Protein AF-0000000069056672 (afdb_homodimer)

Radius of gyration: 35.84 Å; Cα contacts (8 Å, |Δi|>4): 781; chains: 2; bounding box: 100×143×75 Å

Sequence (718 aa):
MNHGSDVTATSSHSSEFEEDRRLKPEIWKALIAMGYLFTVTWITAFVMVIVHDRVPDMKKYPPLPDIFLDNVPYIPWAFHMCELTGTVLCFVWLAVLVFHKHRFILLRRFFALSGTVFLLRCITMIITSLSVPGTHLECTPRKKPAYLDDGNFLGEMVYKMQQAYVIWRGAGMSIQGVRTCGDYMFSGHTVALTMLNFFITEYTPRDIYLLHTFSWLLNMFGIFFILSGHEHYSIDVFIAFYITSRLFLYYHTLANNQALNNNVDSCRTRIWFPLFSFFESSCSCMVPNEYESLTEIAENLACSTYNNYLVIKSAIKTQILLLRALPSNQTVQISPTSLVGAGAIRSRTPIVMIKKKDKMNHGSDVTATSSHSSEFEEDRRLKPEIWKALIAMGYLFTVTWITAFVMVIVHDRVPDMKKYPPLPDIFLDNVPYIPWAFHMCELTGTVLCFVWLAVLVFHKHRFILLRRFFALSGTVFLLRCITMIITSLSVPGTHLECTPRKKPAYLDDGNFLGEMVYKMQQAYVIWRGAGMSIQGVRTCGDYMFSGHTVALTMLNFFITEYTPRDIYLLHTFSWLLNMFGIFFILSGHEHYSIDVFIAFYITSRLFLYYHTLANNQALNNNVDSCRTRIWFPLFSFFESSCSCMVPNEYESLTEIAENLACSTYNNYLVIKSAIKTQILLLRALPSNQTVQISPTSLVGAGAIRSRTPIVMIKKKDK

InterPro domains:
  IPR025749 Sphingomyelin synthase-like domain [PF14360] (180-253)
  IPR045221 Sphingomyelin synthase-like [PTHR21290] (20-293)

Secondary structure (DSSP, 8-state):
---THHHHHHHHHHHHHHHHHH----HHHHHHHHHHHHHHHHHHHHHHHHHHHTPPPTTTSPPPPBHHHHHS---TTHHHHHHHHHHHHHHHHHHHHHHBTTHHHHHHHHHHHHHHHHHHHHHHHHHBPBPPS-GGG--------GGGTTT-HHHHHHHHHHHHHHHHHTTT-GGGT----SB-SS-HHHHHHHHHHHHHHHTS-TT-HHHHHHHHHHHHHHHHHHHHTT-S-HHHHHHHHHHHHHHHHHHHHHHHSGGG--HHHHHHHHHH-HHHHHHTSS--SPPP--B--HHHHHHHHHHHHHHHHHHHHHHHHHHHHHHHHS---------S-----------------------/---THHHHHHHHHHHHHHHHHHT---HHHHHHHHHHHHHHHHHHHHHHHHHHHTPPPTTTSPPPPBHHHHHS---TTHHHHHHHHHHHHHHHHHHHHHHBTTHHHHHHHHHHHHHHHHHHHHHHHHHBPBPPS-GGG--------GGGTTT-HHHHHHHHHHHHHHHHHTTT-GGGT----SB-SS-HHHHHHHHHHHHHHHTS-TT-HHHHHHHHHHHHHHHHHHHHTT-S-HHHHHHHHHHHHHHHHHHHHHHHSGGG--HHHHHHHHHH-HHHHHHTSS--SPPP--B--HHHHHHHHHHHHHHHHHHHHHHHHHHHHHHHHS---------STT---------------------

Nearest PDB structures (foldseek):
  8ijq-assembly1_A  TM=9.277E-01  e=6.323E-22  Homo sapiens
  8bm3-assembly4_D  TM=4.928E-01  e=3.151E-01  Escherichia coli K-12
  5jwy-assembly1_A  TM=4.135E-01  e=7.342E-01  Escherichia coli K-12
  7qru-assembly1_C  TM=2.970E-01  e=4.590E+00  Alkalihalophilus pseudofirmus
  8ijq-assembly1_A  TM=9.281E-01  e=4.309E-22  Homo sapiens

Solvent-accessible surface area (backbone atoms only — not comparable to full-atom values): 38757 Å² total; per-residue (Å²): 136,86,72,72,67,60,60,60,53,50,52,51,48,49,49,48,50,55,49,49,67,34,59,63,52,54,64,66,56,25,50,50,21,43,50,47,25,53,51,36,49,51,49,39,24,41,48,49,48,55,42,26,55,59,39,53,50,54,88,60,29,50,54,62,60,30,56,61,60,74,72,43,71,80,35,86,64,25,44,60,50,22,52,49,40,41,50,51,47,48,52,53,42,50,53,48,42,72,29,30,69,63,32,42,50,51,50,22,51,51,25,44,51,51,25,50,53,49,46,52,31,42,52,37,31,65,35,33,46,41,46,40,55,34,80,85,64,67,59,66,49,68,76,72,58,74,86,46,68,76,73,41,64,66,55,47,50,51,51,45,49,53,50,16,48,56,33,47,74,30,69,65,28,58,90,59,68,31,82,81,49,56,30,47,44,38,34,62,67,41,33,53,32,48,50,44,36,51,52,45,50,68,62,39,60,83,84,50,49,68,59,43,52,49,38,50,50,42,37,52,48,25,50,49,18,36,43,32,34,32,63,41,48,61,44,23,44,49,50,20,44,49,55,49,52,50,51,51,51,48,51,50,52,48,37,43,37,45,72,60,52,51,68,67,54,48,51,49,39,43,70,78,34,46,67,54,46,63,73,41,65,67,38,45,50,67,80,75,73,46,74,48,51,73,66,54,49,50,50,49,51,51,48,51,52,48,49,49,48,48,53,50,49,48,50,51,51,50,51,52,51,54,62,67,63,52,73,82,73,79,85,73,80,74,73,85,70,81,75,71,70,84,72,78,77,71,74,75,70,77,73,74,74,73,82,73,80,77,131,136,85,70,72,66,60,59,59,52,50,54,49,48,49,50,49,51,54,49,49,67,33,60,62,55,57,62,66,56,27,48,51,22,45,49,48,25,53,52,36,50,50,50,41,24,38,48,50,48,55,42,25,56,60,39,56,52,54,87,60,28,50,55,61,60,30,57,59,60,74,72,41,71,80,35,88,65,25,45,59,50,22,53,48,40,43,49,53,47,48,52,53,43,50,52,49,42,72,30,30,70,60,30,42,51,52,48,23,50,50,25,44,51,52,24,50,54,48,46,52,31,43,53,36,32,65,36,32,47,44,48,40,56,34,79,87,63,70,56,65,50,68,76,72,58,73,85,46,68,77,72,40,63,66,56,45,49,51,50,45,48,54,51,16,47,54,32,46,75,28,69,65,27,59,90,58,69,32,80,79,48,57,29,48,46,37,33,61,66,41,34,52,33,47,51,45,37,51,52,48,52,69,64,38,60,81,84,51,49,67,58,43,53,50,40,52,49,43,38,51,47,25,50,49,19,37,43,32,36,33,63,43,50,62,43,22,44,50,52,19,44,49,54,48,52,50,51,51,50,48,50,52,52,47,37,44,36,45,70,63,52,51,70,64,55,47,50,48,39,44,70,78,34,45,69,54,47,62,74,41,65,68,37,45,50,65,81,76,71,47,74,49,52,73,66,54,49,52,49,49,51,50,48,51,52,48,50,50,49,48,53,51,48,47,51,51,50,49,49,53,49,53,61,64,63,48,71,79,71,74,83,70,77,69,70,82,65,77,75,67,67,80,70,76,77,65,75,75,72,77,72,75,72,76,73,73,72,77,128

pLDDT: mean 77.03, std 20.86, range [20.77, 98.12]

Foldseek 3Di:
DCPPPPVVVVVVVVVVVVQVQLQDLPLVLLVVLVVLLVVLLLLLLLLLLVLLQVADDCVVAPADDAPLPVVFAADQCLLVLLVVLLVVLVVLLVVLLVFFPSNSLLSSLLSNLLSVLSNVLSVQSNPDFHHQQDPVLVRDRDDPPPVCVPPPPVVVVVVSSVSSVVCSVQVVGVVSVHRGTTQRQADSSLLSLLSSLVSSCQQADPVPVVSNVSSVVSSVSSLVSCVSNSRHGPVRNVVSNVVNVVSSVVLQVCLAAVVPDDPVVLVVCCVVPVSSCVSSVSNNHRRHNDTHDPVVVVVVVVVVVVVVVVVVVVVVVVVVVVVVPPPPPDPPPPDPPDPPDDDDPVPCPVPPCPDDDDD/DCVPPPVVVVVVVVVVVVQVQLQDLPLVLLVVLVVLLVVLLLLLLLLLLVLLQVADDCVVAPADDAPLPVVFAADQCLLVLLVVLLVVLVVLLVVLLLFFPSNSLLSSLLSNLLSVLSNVLSVQSNPDFDHQQDPVLVRDRDDPPPVCVPPPPVVVSVVSSVSSVVCSVQVVGVVSVRRGTTAGQADSSLLSLLSSLVSSCQQADPVPVVSNVSSVVSSVSSLVSCVSNSRYGPVRNVVSNVVNVVSSVVLQVCLAAVVPDDPVVLVVCCVVPVSSCVSSVSNNHRRHNDTHDPVVVVVVVVVVVVVVVVVVVVVVVVVVVVVVPPPPPPPPPPPPPDPPDPDPPVPPPDPPCPDPPDD

Structure (mmCIF, N/CA/C/O backbone):
data_AF-0000000069056672-model_v1
#
loop_
_entity.id
_entity.type
_entity.pdbx_description
1 polymer 'Sphingomyelin synthase-like domain-containing protein'
#
loop_
_atom_site.group_PDB
_atom_site.id
_atom_site.type_symbol
_atom_site.label_atom_id
_atom_site.label_alt_id
_atom_site.label_comp_id
_atom_site.label_asym_id
_atom_site.label_entity_id
_atom_site.label_seq_id
_atom_site.pdbx_PDB_ins_code
_atom_site.Cartn_x
_atom_site.Cartn_y
_atom_site.Cartn_z
_atom_site.occupancy
_atom_site.B_iso_or_equiv
_atom_site.auth_seq_id
_atom_site.auth_comp_id
_atom_site.auth_asym_id
_atom_site.auth_atom_id
_atom_site.pdbx_PDB_model_num
ATOM 1 N N . MET A 1 1 ? 57.625 -4.812 -24.281 1 25.92 1 MET A N 1
ATOM 2 C CA . MET A 1 1 ? 56.812 -5.824 -23.594 1 25.92 1 MET A CA 1
ATOM 3 C C . MET A 1 1 ? 55.75 -5.168 -22.719 1 25.92 1 MET A C 1
ATOM 5 O O . MET A 1 1 ? 56.062 -4.324 -21.875 1 25.92 1 MET A O 1
ATOM 9 N N . ASN A 1 2 ? 54.5 -4.965 -23.312 1 28.64 2 ASN A N 1
ATOM 10 C CA . ASN A 1 2 ? 53.219 -4.316 -22.953 1 28.64 2 ASN A CA 1
ATOM 11 C C . ASN A 1 2 ? 52.594 -4.941 -21.719 1 28.64 2 ASN A C 1
ATOM 13 O O . ASN A 1 2 ? 52.094 -6.055 -21.766 1 28.64 2 ASN A O 1
ATOM 17 N N . HIS A 1 3 ? 53.094 -4.781 -20.516 1 34.38 3 HIS A N 1
ATOM 18 C CA . HIS A 1 3 ? 52.688 -5.203 -19.172 1 34.38 3 HIS A CA 1
ATOM 19 C C . HIS A 1 3 ? 51.344 -4.598 -18.797 1 34.38 3 HIS A C 1
ATOM 21 O O . HIS A 1 3 ? 50.875 -4.789 -17.672 1 34.38 3 HIS A O 1
ATOM 27 N N . GLY A 1 4 ? 50.812 -3.631 -19.562 1 39.03 4 GLY A N 1
ATOM 28 C CA . GLY A 1 4 ? 49.625 -2.916 -19.094 1 39.03 4 GLY A CA 1
ATOM 29 C C . GLY A 1 4 ? 48.375 -3.756 -19.141 1 39.03 4 GLY A C 1
ATOM 30 O O . GLY A 1 4 ? 47.312 -3.309 -18.703 1 39.03 4 GLY A O 1
ATOM 31 N N . SER A 1 5 ? 48.281 -4.828 -19.922 1 42.06 5 SER A N 1
ATOM 32 C CA . SER A 1 5 ? 47 -5.48 -20.156 1 42.06 5 SER A CA 1
ATOM 33 C C . SER A 1 5 ? 46.594 -6.375 -18.984 1 42.06 5 SER A C 1
ATOM 35 O O . SER A 1 5 ? 45.469 -6.824 -18.891 1 42.06 5 SER A O 1
ATOM 37 N N . ASP A 1 6 ? 47.531 -6.75 -18.109 1 39.22 6 ASP A N 1
ATOM 38 C CA . ASP A 1 6 ? 47.188 -7.762 -17.125 1 39.22 6 ASP A CA 1
ATOM 39 C C . ASP A 1 6 ? 46.438 -7.141 -15.938 1 39.22 6 ASP A C 1
ATOM 41 O O . ASP A 1 6 ? 45.812 -7.852 -15.164 1 39.22 6 ASP A O 1
ATOM 45 N N . VAL A 1 7 ? 46.594 -5.84 -15.648 1 46.44 7 VAL A N 1
ATOM 46 C CA . VAL A 1 7 ? 45.969 -5.254 -14.477 1 46.44 7 VAL A CA 1
ATOM 47 C C . VAL A 1 7 ? 44.469 -5.066 -14.742 1 46.44 7 VAL A C 1
ATOM 49 O O . VAL A 1 7 ? 43.656 -5.18 -13.82 1 46.44 7 VAL A O 1
ATOM 52 N N . THR A 1 8 ? 44.062 -4.797 -15.922 1 45.62 8 THR A N 1
ATOM 53 C CA . THR A 1 8 ? 42.656 -4.562 -16.203 1 45.62 8 THR A CA 1
ATOM 54 C C . THR A 1 8 ? 41.875 -5.867 -16.125 1 45.62 8 THR A C 1
ATOM 56 O O . THR A 1 8 ? 40.719 -5.879 -15.688 1 45.62 8 THR A O 1
ATOM 59 N N . ALA A 1 9 ? 42.469 -7.031 -16.453 1 48.88 9 ALA A N 1
ATOM 60 C CA . ALA A 1 9 ? 41.75 -8.305 -16.406 1 48.88 9 ALA A CA 1
ATOM 61 C C . ALA A 1 9 ? 41.594 -8.797 -14.969 1 48.88 9 ALA A C 1
ATOM 63 O O . ALA A 1 9 ? 40.562 -9.375 -14.617 1 48.88 9 ALA A O 1
ATOM 64 N N . THR A 1 10 ? 42.562 -8.461 -14.164 1 49.59 10 THR A N 1
ATOM 65 C CA . THR A 1 10 ? 42.469 -8.898 -12.773 1 49.59 10 THR A CA 1
ATOM 66 C C . THR A 1 10 ? 41.406 -8.078 -12.023 1 49.59 10 THR A C 1
ATOM 68 O O . THR A 1 10 ? 40.656 -8.625 -11.227 1 49.59 10 THR A O 1
ATOM 71 N N . SER A 1 11 ? 41.281 -6.836 -12.391 1 50.53 11 SER A N 1
ATOM 72 C CA . SER A 1 11 ? 40.281 -6.012 -11.719 1 50.53 11 SER A CA 1
ATOM 73 C C . SER A 1 11 ? 38.875 -6.363 -12.188 1 50.53 11 SER A C 1
ATOM 75 O O . SER A 1 11 ? 37.938 -6.367 -11.391 1 50.53 11 SER A O 1
ATOM 77 N N . SER A 1 12 ? 38.781 -6.727 -13.445 1 50.47 12 SER A N 1
ATOM 78 C CA . SER A 1 12 ? 37.469 -7.133 -13.938 1 50.47 12 SER A CA 1
ATOM 79 C C . SER A 1 12 ? 37.094 -8.5 -13.398 1 50.47 12 SER A C 1
ATOM 81 O O . SER A 1 12 ? 35.906 -8.727 -13.062 1 50.47 12 SER A O 1
ATOM 83 N N . HIS A 1 13 ? 38.062 -9.398 -13.297 1 50.22 13 HIS A N 1
ATOM 84 C CA . HIS A 1 13 ? 37.812 -10.719 -12.742 1 50.22 13 HIS A CA 1
ATOM 85 C C . HIS A 1 13 ? 37.5 -10.641 -11.25 1 50.22 13 HIS A C 1
ATOM 87 O O . HIS A 1 13 ? 36.625 -11.367 -10.75 1 50.22 13 HIS A O 1
ATOM 93 N N . SER A 1 14 ? 38.125 -9.797 -10.602 1 49.03 14 SER A N 1
ATOM 94 C CA . SER A 1 14 ? 37.844 -9.641 -9.18 1 49.03 14 SER A CA 1
ATOM 95 C C . SER A 1 14 ? 36.469 -9.039 -8.953 1 49.03 14 SER A C 1
ATOM 97 O O . SER A 1 14 ? 35.75 -9.453 -8.039 1 49.03 14 SER A O 1
ATOM 99 N N . SER A 1 15 ? 36.125 -8.156 -9.82 1 52.81 15 SER A N 1
ATOM 100 C CA . SER A 1 15 ? 34.812 -7.535 -9.703 1 52.81 15 SER A CA 1
ATOM 101 C C . SER A 1 15 ? 33.719 -8.523 -10.047 1 52.81 15 SER A C 1
ATOM 103 O O . SER A 1 15 ? 32.656 -8.562 -9.383 1 52.81 15 SER A O 1
ATOM 105 N N . GLU A 1 16 ? 34.062 -9.375 -11.039 1 52.19 16 GLU A N 1
ATOM 106 C CA . GLU A 1 16 ? 33.094 -10.422 -11.406 1 52.19 16 GLU A CA 1
ATOM 107 C C . GLU A 1 16 ? 32.969 -11.469 -10.297 1 52.19 16 GLU A C 1
ATOM 109 O O . GLU A 1 16 ? 31.875 -11.938 -10 1 52.19 16 GLU A O 1
ATOM 114 N N . PHE A 1 17 ? 34.125 -11.797 -9.75 1 51.62 17 PHE A N 1
ATOM 115 C CA . PHE A 1 17 ? 34.125 -12.758 -8.656 1 51.62 17 PHE A CA 1
ATOM 116 C C . PHE A 1 17 ? 33.375 -12.211 -7.453 1 51.62 17 PHE A C 1
ATOM 118 O O . PHE A 1 17 ? 32.625 -12.938 -6.793 1 51.62 17 PHE A O 1
ATOM 125 N N . GLU A 1 18 ? 33.594 -11.008 -7.164 1 54.22 18 GLU A N 1
ATOM 126 C CA . GLU A 1 18 ? 32.875 -10.383 -6.051 1 54.22 18 GLU A CA 1
ATOM 127 C C . GLU A 1 18 ? 31.375 -10.281 -6.34 1 54.22 18 GLU A C 1
ATOM 129 O O . GLU A 1 18 ? 30.547 -10.469 -5.441 1 54.22 18 GLU A O 1
ATOM 134 N N . GLU A 1 19 ? 31.109 -10.031 -7.578 1 57.28 19 GLU A N 1
ATOM 135 C CA . GLU A 1 19 ? 29.703 -9.977 -7.961 1 57.28 19 GLU A CA 1
ATOM 136 C C . GLU A 1 19 ? 29.047 -11.352 -7.863 1 57.28 19 GLU A C 1
ATOM 138 O O . GLU A 1 19 ? 27.906 -11.469 -7.43 1 57.28 19 GLU A O 1
ATOM 143 N N . ASP A 1 20 ? 29.812 -12.359 -8.266 1 57.31 20 ASP A N 1
ATOM 144 C CA . ASP A 1 20 ? 29.281 -13.719 -8.219 1 57.31 20 ASP A CA 1
ATOM 145 C C . ASP A 1 20 ? 29.047 -14.164 -6.773 1 57.31 20 ASP A C 1
ATOM 147 O O . ASP A 1 20 ? 28.109 -14.906 -6.496 1 57.31 20 ASP A O 1
ATOM 151 N N . ARG A 1 21 ? 29.969 -13.703 -5.863 1 57.09 21 ARG A N 1
ATOM 152 C CA . ARG A 1 21 ? 29.797 -14.055 -4.457 1 57.09 21 ARG A CA 1
ATOM 153 C C . ARG A 1 21 ? 28.531 -13.422 -3.887 1 57.09 21 ARG A C 1
ATOM 155 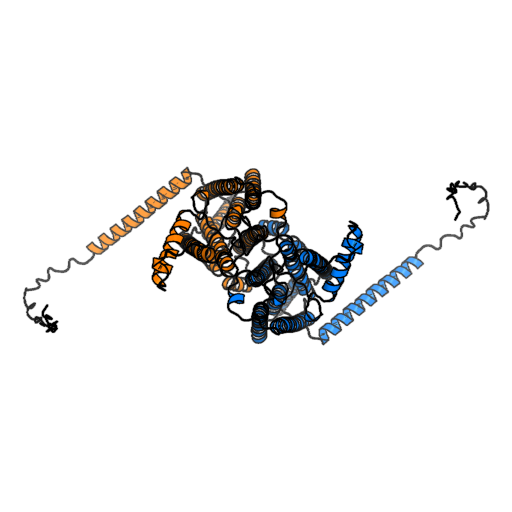O O . ARG A 1 21 ? 27.922 -13.969 -2.967 1 57.09 21 ARG A O 1
ATOM 162 N N . ARG A 1 22 ? 28.094 -12.43 -4.602 1 64.88 22 ARG A N 1
ATOM 163 C CA . ARG A 1 22 ? 26.953 -11.703 -4.062 1 64.88 22 ARG A CA 1
ATOM 164 C C . ARG A 1 22 ? 25.641 -12.227 -4.656 1 64.88 22 ARG A C 1
ATOM 166 O O . ARG A 1 22 ? 24.562 -11.945 -4.137 1 64.88 22 ARG A O 1
ATOM 173 N N . LEU A 1 23 ? 25.844 -13.102 -5.645 1 79.56 23 LEU A N 1
ATOM 174 C CA . LEU A 1 23 ? 24.641 -13.633 -6.297 1 79.56 23 LEU A CA 1
ATOM 175 C C . LEU A 1 23 ? 24.594 -15.148 -6.18 1 79.56 23 LEU A C 1
ATOM 177 O O . LEU A 1 23 ? 24.469 -15.852 -7.188 1 79.56 23 LEU A O 1
ATOM 181 N N . LYS A 1 24 ? 24.656 -15.594 -4.938 1 78.38 24 LYS A N 1
ATOM 182 C CA . LYS A 1 24 ? 24.547 -17.031 -4.695 1 78.38 24 LYS A CA 1
ATOM 183 C C . LYS A 1 24 ? 23.109 -17.5 -4.887 1 78.38 24 LYS A C 1
ATOM 185 O O . LYS A 1 24 ? 22.172 -16.859 -4.422 1 78.38 24 LYS A O 1
ATOM 190 N N . PRO A 1 25 ? 22.938 -18.547 -5.664 1 79.38 25 PRO A N 1
ATOM 191 C CA . PRO A 1 25 ? 21.562 -19 -5.949 1 79.38 25 PRO A CA 1
ATOM 192 C C . PRO A 1 25 ? 20.812 -19.422 -4.691 1 79.38 25 PRO A C 1
ATOM 194 O O . PRO A 1 25 ? 19.594 -19.281 -4.617 1 79.38 25 PRO A O 1
ATOM 197 N N . GLU A 1 26 ? 21.438 -19.719 -3.645 1 84.06 26 GLU A N 1
ATOM 198 C CA . GLU A 1 26 ? 20.828 -20.188 -2.4 1 84.06 26 GLU A CA 1
ATOM 199 C C . GLU A 1 26 ? 19.516 -20.906 -2.666 1 84.06 26 GLU A C 1
ATOM 201 O O . GLU A 1 26 ? 18.453 -20.438 -2.291 1 84.06 26 GLU A O 1
ATOM 206 N N . ILE A 1 27 ? 19.531 -22.109 -3.131 1 88.75 27 ILE A N 1
ATOM 207 C CA . ILE A 1 27 ? 18.406 -22.922 -3.568 1 88.75 27 ILE A CA 1
ATOM 208 C C . ILE A 1 27 ? 17.5 -23.234 -2.377 1 88.75 27 ILE A C 1
ATOM 210 O O . ILE A 1 27 ? 16.281 -23.297 -2.518 1 88.75 27 ILE A O 1
ATOM 214 N N . TRP A 1 28 ? 18.078 -23.297 -1.218 1 90.88 28 TRP A N 1
ATOM 215 C CA . TRP A 1 28 ? 17.297 -23.641 -0.041 1 90.88 28 TRP A CA 1
ATOM 216 C C . TRP A 1 28 ? 16.344 -22.5 0.316 1 90.88 28 TRP A C 1
ATOM 218 O O . TRP A 1 28 ? 15.203 -22.734 0.745 1 90.88 28 TRP A O 1
ATOM 228 N N . LYS A 1 29 ? 16.719 -21.312 0.127 1 91.56 29 LYS A N 1
ATOM 229 C CA . LYS A 1 29 ? 15.836 -20.188 0.384 1 91.56 29 LYS A CA 1
ATOM 230 C C . LYS A 1 29 ? 14.695 -20.141 -0.628 1 91.56 29 LYS A C 1
ATOM 232 O O . LYS A 1 29 ? 13.578 -19.719 -0.296 1 91.56 29 LYS A O 1
ATOM 237 N N . ALA A 1 30 ? 15.055 -20.5 -1.824 1 92.69 30 ALA A N 1
ATOM 238 C CA . ALA A 1 30 ? 14.008 -20.547 -2.846 1 92.69 30 ALA A CA 1
ATOM 239 C C . ALA A 1 30 ? 12.961 -21.609 -2.506 1 92.69 30 ALA A C 1
ATOM 241 O O . ALA A 1 30 ? 11.766 -21.391 -2.732 1 92.69 30 ALA A O 1
ATOM 242 N N . LEU A 1 31 ? 13.422 -22.703 -1.886 1 94 31 LEU A N 1
ATOM 243 C CA . LEU A 1 31 ? 12.5 -23.75 -1.475 1 94 31 LEU A CA 1
ATOM 244 C C . LEU A 1 31 ? 11.625 -23.297 -0.317 1 94 31 LEU A C 1
ATOM 246 O O . LEU A 1 31 ? 10.43 -23.594 -0.277 1 94 31 LEU A O 1
ATOM 250 N N . ILE A 1 32 ? 12.18 -22.562 0.544 1 94.31 32 ILE A N 1
ATOM 251 C CA . ILE A 1 32 ? 11.414 -22.016 1.656 1 94.31 32 ILE A CA 1
ATOM 252 C C . ILE A 1 32 ? 10.375 -21.016 1.13 1 94.31 32 ILE A C 1
ATOM 254 O O . ILE A 1 32 ? 9.227 -21.016 1.587 1 94.31 32 ILE A O 1
ATOM 258 N N . ALA A 1 33 ? 10.812 -20.234 0.208 1 95.25 33 ALA A N 1
ATOM 259 C CA . ALA A 1 33 ? 9.883 -19.281 -0.399 1 95.25 33 ALA A CA 1
ATOM 260 C C . ALA A 1 33 ? 8.758 -20 -1.127 1 95.25 33 ALA A C 1
ATOM 262 O O . ALA A 1 33 ? 7.605 -19.562 -1.092 1 95.25 33 ALA A O 1
ATOM 263 N N . MET A 1 34 ? 9.117 -21.062 -1.738 1 95.38 34 MET A N 1
ATOM 264 C CA . MET A 1 34 ? 8.109 -21.891 -2.4 1 95.38 34 MET A CA 1
ATOM 265 C C . MET A 1 34 ? 7.129 -22.469 -1.384 1 95.38 34 MET A C 1
ATOM 267 O O . MET A 1 34 ? 5.918 -22.469 -1.61 1 95.38 34 MET A O 1
ATOM 271 N N . GLY A 1 35 ? 7.727 -22.984 -0.326 1 95.19 35 GLY A N 1
ATOM 272 C CA . GLY A 1 35 ? 6.875 -23.453 0.751 1 95.19 35 GLY A CA 1
ATOM 273 C C . GLY A 1 35 ? 5.949 -22.391 1.299 1 95.19 35 GLY A C 1
ATOM 274 O O . GLY A 1 35 ? 4.781 -22.656 1.585 1 95.19 35 GLY A O 1
ATOM 275 N N . TYR A 1 36 ? 6.438 -21.234 1.429 1 95.81 36 TYR A N 1
ATOM 276 C CA . TYR A 1 36 ? 5.641 -20.094 1.887 1 95.81 36 TYR A CA 1
ATOM 277 C C . TYR A 1 36 ? 4.477 -19.828 0.938 1 95.81 36 TYR A C 1
ATOM 279 O O . TYR A 1 36 ? 3.328 -19.719 1.373 1 95.81 36 TYR A O 1
ATOM 287 N N . LEU A 1 37 ? 4.766 -19.766 -0.326 1 95.12 37 LEU A N 1
ATOM 288 C CA . LEU A 1 37 ? 3.715 -19.516 -1.308 1 95.12 37 LEU A CA 1
ATOM 289 C C . LEU A 1 37 ? 2.689 -20.656 -1.299 1 95.12 37 LEU A C 1
ATOM 291 O O . LEU A 1 37 ? 1.483 -20.406 -1.352 1 95.12 37 LEU A O 1
ATOM 295 N N . PHE A 1 38 ? 3.193 -21.859 -1.185 1 93.69 38 PHE A N 1
ATOM 296 C CA . PHE A 1 38 ? 2.311 -23.031 -1.152 1 93.69 38 PHE A CA 1
ATOM 297 C C . PHE A 1 38 ? 1.378 -22.969 0.052 1 93.69 38 PHE A C 1
ATOM 299 O O . PHE A 1 38 ? 0.174 -23.188 -0.077 1 93.69 38 PHE A O 1
ATOM 306 N N . THR A 1 39 ? 1.867 -22.641 1.157 1 94.81 39 THR A N 1
ATOM 307 C CA . THR A 1 39 ? 1.062 -22.516 2.367 1 94.81 39 THR A CA 1
ATOM 308 C C . THR A 1 39 ? 0.025 -21.406 2.215 1 94.81 39 THR A C 1
ATOM 310 O O . THR A 1 39 ? -1.14 -21.578 2.578 1 94.81 39 THR A O 1
ATOM 313 N N . VAL A 1 40 ? 0.479 -20.344 1.645 1 95 40 VAL A N 1
ATOM 314 C CA . VAL A 1 40 ? -0.418 -19.203 1.484 1 95 40 VAL A CA 1
ATOM 315 C C . VAL A 1 40 ? -1.53 -19.547 0.5 1 95 40 VAL A C 1
ATOM 317 O O . VAL A 1 40 ? -2.68 -19.141 0.68 1 95 40 VAL A O 1
ATOM 320 N N . THR A 1 41 ? -1.203 -20.25 -0.554 1 92.25 41 THR A N 1
ATOM 321 C CA . THR A 1 41 ? -2.234 -20.641 -1.507 1 92.25 41 THR A CA 1
ATOM 322 C C . THR A 1 41 ? -3.258 -21.562 -0.847 1 92.25 41 THR A C 1
ATOM 324 O O . THR A 1 41 ? -4.449 -21.5 -1.158 1 92.25 41 THR A O 1
ATOM 327 N N . TRP A 1 42 ? -2.82 -22.344 0.063 1 90.94 42 TRP A N 1
ATOM 328 C CA . TRP A 1 42 ? -3.73 -23.203 0.824 1 90.94 42 TRP A CA 1
ATOM 329 C C . TRP A 1 42 ? -4.621 -22.359 1.736 1 90.94 42 TRP A C 1
ATOM 331 O O . TRP A 1 42 ? -5.828 -22.609 1.831 1 90.94 42 TRP A O 1
ATOM 341 N N . ILE A 1 43 ? -4.062 -21.484 2.357 1 92.5 43 ILE A N 1
ATOM 342 C CA . ILE A 1 43 ? -4.816 -20.578 3.215 1 92.5 43 ILE A CA 1
ATOM 343 C C . ILE A 1 43 ? -5.836 -19.797 2.381 1 92.5 43 ILE A C 1
ATOM 345 O O . ILE A 1 43 ? -6.984 -19.625 2.797 1 92.5 43 ILE A O 1
ATOM 349 N N . THR A 1 44 ? -5.379 -19.359 1.271 1 90.25 44 THR A N 1
ATOM 350 C CA . THR A 1 44 ? -6.258 -18.609 0.381 1 90.25 44 THR A CA 1
ATOM 351 C C . THR A 1 44 ? -7.461 -19.453 -0.031 1 90.25 44 THR A C 1
ATOM 353 O O . THR A 1 44 ? -8.594 -18.969 -0.021 1 90.25 44 THR A O 1
ATOM 356 N N . ALA A 1 45 ? -7.219 -20.688 -0.403 1 88.19 45 ALA A N 1
ATOM 357 C CA . ALA A 1 45 ? -8.312 -21.578 -0.767 1 88.19 45 ALA A CA 1
ATOM 358 C C . ALA A 1 45 ? -9.273 -21.781 0.4 1 88.19 45 ALA A C 1
ATOM 360 O O . ALA A 1 45 ? -10.492 -21.75 0.216 1 88.19 45 ALA A O 1
ATOM 361 N N . PHE A 1 46 ? -8.727 -21.891 1.516 1 88.06 46 PHE A N 1
ATOM 362 C CA . PHE A 1 46 ? -9.539 -22.078 2.711 1 88.06 46 PHE A CA 1
ATOM 363 C C . PHE A 1 46 ? -10.359 -20.828 3 1 88.06 46 PHE A C 1
ATOM 365 O O . PHE A 1 46 ? -11.547 -20.922 3.316 1 88.06 46 PHE A O 1
ATOM 372 N N . VAL A 1 47 ? -9.734 -19.75 2.922 1 88.25 47 VAL A N 1
ATOM 373 C CA . VAL A 1 47 ? -10.414 -18.484 3.174 1 88.25 47 VAL A CA 1
ATOM 374 C C . VAL A 1 47 ? -11.523 -18.281 2.145 1 88.25 47 VAL A C 1
ATOM 376 O O . VAL A 1 47 ? -12.594 -17.766 2.473 1 88.25 47 VAL A O 1
ATOM 379 N N . MET A 1 48 ? -11.266 -18.641 0.983 1 86 48 MET A N 1
ATOM 380 C CA . MET A 1 48 ? -12.273 -18.5 -0.061 1 86 48 MET A CA 1
ATOM 381 C C . MET A 1 48 ? -13.516 -19.328 0.275 1 86 48 MET A C 1
ATOM 383 O O . MET A 1 48 ? -14.641 -18.906 -0.014 1 86 48 MET A O 1
ATOM 387 N N . VAL A 1 49 ? -13.352 -20.453 0.833 1 84.25 49 VAL A N 1
ATOM 388 C CA . VAL A 1 49 ? -14.477 -21.281 1.229 1 84.25 49 VAL A CA 1
ATOM 389 C C . VAL A 1 49 ? -15.258 -20.609 2.352 1 84.25 49 VAL A C 1
ATOM 391 O O . VAL A 1 49 ? -16.5 -20.562 2.322 1 84.25 49 VAL A O 1
ATOM 394 N N . ILE A 1 50 ? -14.539 -20.094 3.262 1 83.75 50 ILE A N 1
ATOM 395 C CA . ILE A 1 50 ? -15.172 -19.406 4.391 1 83.75 50 ILE A CA 1
ATOM 396 C C . ILE A 1 50 ? -15.961 -18.203 3.891 1 83.75 50 ILE A C 1
ATOM 398 O O . ILE A 1 50 ? -17.094 -17.984 4.32 1 83.75 50 ILE A O 1
ATOM 402 N N . VAL A 1 51 ? -15.383 -17.5 3.045 1 82.62 51 VAL A N 1
ATOM 403 C CA . VAL A 1 51 ? -16 -16.281 2.551 1 82.62 51 VAL A CA 1
ATOM 404 C C . VAL A 1 51 ? -17.203 -16.625 1.677 1 82.62 51 VAL A C 1
ATOM 406 O O . VAL A 1 51 ? -18.219 -15.914 1.679 1 82.62 51 VAL A O 1
ATOM 409 N N . HIS A 1 52 ? -17.109 -17.688 0.972 1 78.88 52 HIS A N 1
ATOM 410 C CA . HIS A 1 52 ? -18.25 -18.141 0.166 1 78.88 52 HIS A CA 1
ATOM 411 C C . HIS A 1 52 ? -19.453 -18.453 1.04 1 78.88 52 HIS A C 1
ATOM 413 O O . HIS A 1 52 ? -20.594 -18.188 0.648 1 78.88 52 HIS A O 1
ATOM 419 N N . ASP A 1 53 ? -19.172 -18.906 2.164 1 78.38 53 ASP A N 1
ATOM 420 C CA . ASP A 1 53 ? -20.25 -19.25 3.096 1 78.38 53 ASP A CA 1
ATOM 421 C C . ASP A 1 53 ? -20.875 -17.984 3.678 1 78.38 53 ASP A C 1
ATOM 423 O O . ASP A 1 53 ? -22.031 -18 4.102 1 78.38 53 ASP A O 1
ATOM 427 N N . ARG A 1 54 ? -20.156 -16.953 3.586 1 77.62 54 ARG A N 1
ATOM 428 C CA . ARG A 1 54 ? -20.625 -15.719 4.207 1 77.62 54 ARG A CA 1
ATOM 429 C C . ARG A 1 54 ? -21.062 -14.703 3.152 1 77.62 54 ARG A C 1
ATOM 431 O O . ARG A 1 54 ? -21.328 -13.547 3.471 1 77.62 54 ARG A O 1
ATOM 438 N N . VAL A 1 55 ? -21.156 -15.133 1.939 1 77.38 55 VAL A N 1
ATOM 439 C CA . VAL A 1 55 ? -21.5 -14.211 0.865 1 77.38 55 VAL A CA 1
ATOM 440 C C . VAL A 1 55 ? -22.922 -13.688 1.073 1 77.38 55 VAL A C 1
ATOM 442 O O . VAL A 1 55 ? -23.828 -14.453 1.396 1 77.38 55 VAL A O 1
ATOM 445 N N . PRO A 1 56 ? -23 -12.344 1.005 1 74.88 56 PRO A N 1
ATOM 446 C CA . PRO A 1 56 ? -24.344 -11.773 1.175 1 74.88 56 PRO A CA 1
ATOM 447 C C . PRO A 1 56 ? -25.328 -12.234 0.097 1 74.88 56 PRO A C 1
ATOM 449 O O . PRO A 1 56 ? -24.938 -12.43 -1.056 1 74.88 56 PRO A O 1
ATOM 452 N N . ASP A 1 57 ? -26.516 -12.422 0.542 1 76.31 57 ASP A N 1
ATOM 453 C CA . ASP A 1 57 ? -27.578 -12.82 -0.374 1 76.31 57 ASP A CA 1
ATOM 454 C C . ASP A 1 57 ? -27.812 -11.758 -1.448 1 76.31 57 ASP A C 1
ATOM 456 O O . ASP A 1 57 ? -27.984 -10.586 -1.135 1 76.31 57 ASP A O 1
ATOM 460 N N . MET A 1 58 ? -27.812 -12.133 -2.633 1 78 58 MET A N 1
ATOM 461 C CA . MET A 1 58 ? -27.922 -11.219 -3.766 1 78 58 MET A CA 1
ATOM 462 C C . MET A 1 58 ? -29.266 -10.5 -3.76 1 78 58 MET A C 1
ATOM 464 O O . MET A 1 58 ? -29.375 -9.391 -4.27 1 78 58 MET A O 1
ATOM 468 N N . LYS A 1 59 ? -30.188 -11.156 -3.213 1 75.75 59 LYS A N 1
ATOM 469 C CA . LYS A 1 59 ? -31.516 -10.547 -3.152 1 75.75 59 LYS A CA 1
ATOM 470 C C . LYS A 1 59 ? -31.562 -9.43 -2.113 1 75.75 59 LYS A C 1
ATOM 472 O O . LYS A 1 59 ? -32.219 -8.406 -2.322 1 75.75 59 LYS A O 1
ATOM 477 N N . LYS A 1 60 ? -30.797 -9.609 -1.141 1 77.81 60 LYS A N 1
ATOM 478 C CA . LYS A 1 60 ? -30.781 -8.625 -0.063 1 77.81 60 LYS A CA 1
ATOM 479 C C . LYS A 1 60 ? -29.734 -7.543 -0.329 1 77.81 60 LYS A C 1
ATOM 481 O O . LYS A 1 60 ? -29.922 -6.383 0.046 1 77.81 60 LYS A O 1
ATOM 486 N N . TYR A 1 61 ? -28.719 -8 -1.002 1 76.94 61 TYR A N 1
ATOM 487 C CA . TYR A 1 61 ? -27.594 -7.098 -1.264 1 76.94 61 TYR A CA 1
ATOM 488 C C . TYR A 1 61 ? -27.344 -6.957 -2.762 1 76.94 61 TYR A C 1
ATOM 490 O O . TYR A 1 61 ? -26.531 -7.688 -3.33 1 76.94 61 TYR A O 1
ATOM 498 N N . PRO A 1 62 ? -27.969 -5.98 -3.285 1 80 62 PRO A N 1
ATOM 499 C CA . PRO A 1 62 ? -27.75 -5.77 -4.719 1 80 62 PRO A CA 1
ATOM 500 C C . PRO A 1 62 ? -26.344 -5.266 -5.031 1 80 62 PRO A C 1
ATOM 502 O O . PRO A 1 62 ? -25.609 -4.863 -4.121 1 80 62 PRO A O 1
ATOM 505 N N . PRO A 1 63 ? -26.016 -5.359 -6.332 1 82.31 63 PRO A N 1
ATOM 506 C CA . PRO A 1 63 ? -24.688 -4.859 -6.707 1 82.31 63 PRO A CA 1
ATOM 507 C C . PRO A 1 63 ? -24.516 -3.371 -6.406 1 82.31 63 PRO A C 1
ATOM 509 O O . PRO A 1 63 ? -25.453 -2.59 -6.57 1 82.31 63 PRO A O 1
ATOM 512 N N . LEU A 1 64 ? -23.359 -3.074 -5.914 1 84.62 64 LEU A N 1
ATOM 513 C CA . LEU A 1 64 ? -23.031 -1.706 -5.539 1 84.62 64 LEU A CA 1
ATOM 514 C C . LEU A 1 64 ? -22.781 -0.846 -6.773 1 84.62 64 LEU A C 1
ATOM 516 O O . LEU A 1 64 ? -22.406 -1.358 -7.828 1 84.62 64 LEU A O 1
ATOM 520 N N . PRO A 1 65 ? -23.094 0.379 -6.633 1 85.94 65 PRO A N 1
ATOM 521 C CA . PRO A 1 65 ? -22.797 1.277 -7.754 1 85.94 65 PRO A CA 1
ATOM 522 C C . PRO A 1 65 ? -21.312 1.346 -8.078 1 85.94 65 PRO A C 1
ATOM 524 O O . PRO A 1 65 ? -20.484 1.528 -7.184 1 85.94 65 PRO A O 1
ATOM 527 N N . ASP A 1 66 ? -20.984 1.154 -9.328 1 89.44 66 ASP A N 1
ATOM 528 C CA . ASP A 1 66 ? -19.625 1.136 -9.844 1 89.44 66 ASP A CA 1
ATOM 529 C C . ASP A 1 66 ? -19.531 1.841 -11.195 1 89.44 66 ASP A C 1
ATOM 531 O O . ASP A 1 66 ? -20.344 1.577 -12.094 1 89.44 66 ASP A O 1
ATOM 535 N N . ILE A 1 67 ? -18.609 2.676 -11.312 1 90.19 67 ILE A N 1
ATOM 536 C CA . ILE A 1 67 ? -18.516 3.529 -12.492 1 90.19 67 ILE A CA 1
ATOM 537 C C . ILE A 1 67 ? -18.281 2.672 -13.734 1 90.19 67 ILE A C 1
ATOM 539 O O . ILE A 1 67 ? -18.891 2.912 -14.781 1 90.19 67 ILE A O 1
ATOM 543 N N . PHE A 1 68 ? -17.453 1.719 -13.695 1 91.38 68 PHE A N 1
ATOM 544 C CA . PHE A 1 68 ? -17.141 0.894 -14.859 1 91.38 68 PHE A CA 1
ATOM 545 C C . PHE A 1 68 ? -18.266 -0.1 -15.133 1 91.38 68 PHE A C 1
ATOM 547 O O . PHE A 1 68 ? -18.719 -0.231 -16.281 1 91.38 68 PHE A O 1
ATOM 554 N N . LEU A 1 69 ? -18.703 -0.75 -14.117 1 89.5 69 LEU A N 1
ATOM 555 C CA . LEU A 1 69 ? -19.703 -1.796 -14.281 1 89.5 69 LEU A CA 1
ATOM 556 C C . LEU A 1 69 ? -21.047 -1.202 -14.734 1 89.5 69 LEU A C 1
ATOM 558 O O . LEU A 1 69 ? -21.797 -1.849 -15.453 1 89.5 69 LEU A O 1
ATOM 562 N N . ASP A 1 70 ? -21.297 -0.042 -14.328 1 90 70 ASP A N 1
ATOM 563 C CA . ASP A 1 70 ? -22.562 0.616 -14.688 1 90 70 ASP A CA 1
ATOM 564 C C . ASP A 1 70 ? -22.516 1.125 -16.125 1 90 70 ASP A C 1
ATOM 566 O O . ASP A 1 70 ? -23.562 1.307 -16.75 1 90 70 ASP A O 1
ATOM 570 N N . ASN A 1 71 ? -21.359 1.294 -16.672 1 92.62 71 ASN A N 1
ATOM 571 C CA . ASN A 1 71 ? -21.266 1.918 -17.984 1 92.62 71 ASN A CA 1
ATOM 572 C C . ASN A 1 71 ? -20.797 0.923 -19.047 1 92.62 71 ASN A C 1
ATOM 574 O O . ASN A 1 71 ? -20.859 1.206 -20.234 1 92.62 71 ASN A O 1
ATOM 578 N N . VAL A 1 72 ? -20.312 -0.183 -18.672 1 91.56 72 VAL A N 1
ATOM 579 C CA . VAL A 1 72 ? -19.844 -1.211 -19.594 1 91.56 72 VAL A CA 1
ATOM 580 C C . VAL A 1 72 ? -20.719 -2.455 -19.469 1 91.56 72 VAL A C 1
ATOM 582 O O . VAL A 1 72 ? -20.875 -3.006 -18.375 1 91.56 72 VAL A O 1
ATOM 585 N N . PRO A 1 73 ? -21.281 -2.818 -20.594 1 91.69 73 PRO A N 1
ATOM 586 C CA . PRO A 1 73 ? -22.141 -4 -20.531 1 91.69 73 PRO A CA 1
ATOM 587 C C . PRO A 1 73 ? -21.359 -5.281 -20.234 1 91.69 73 PRO A C 1
ATOM 589 O O . PRO A 1 73 ? -20.172 -5.379 -20.547 1 91.69 73 PRO A O 1
ATOM 592 N N . TYR A 1 74 ? -22.031 -6.23 -19.625 1 91.12 74 TYR A N 1
ATOM 593 C CA . TYR A 1 74 ? -21.469 -7.531 -19.266 1 91.12 74 TYR A CA 1
ATOM 594 C C . TYR A 1 74 ? -21.078 -8.305 -20.516 1 91.12 74 TYR A C 1
ATOM 596 O O . TYR A 1 74 ? -21.875 -8.453 -21.453 1 91.12 74 TYR A O 1
ATOM 604 N N . ILE A 1 75 ? -19.875 -8.773 -20.641 1 92.06 75 ILE A N 1
ATOM 605 C CA . ILE A 1 75 ? -19.344 -9.602 -21.719 1 92.06 75 ILE A CA 1
ATOM 606 C C . ILE A 1 75 ? -19.016 -10.992 -21.203 1 92.06 75 ILE A C 1
ATOM 608 O O . ILE A 1 75 ? -18.016 -11.18 -20.5 1 92.06 75 ILE A O 1
ATOM 612 N N . PRO A 1 76 ? -19.672 -12.008 -21.562 1 88.88 76 PRO A N 1
ATOM 613 C CA . PRO A 1 76 ? -19.562 -13.336 -20.953 1 88.88 76 PRO A CA 1
ATOM 614 C C . PRO A 1 76 ? -18.219 -14 -21.234 1 88.88 76 PRO A C 1
ATOM 616 O O . PRO A 1 76 ? -17.719 -14.75 -20.391 1 88.88 76 PRO A O 1
ATOM 619 N N . TR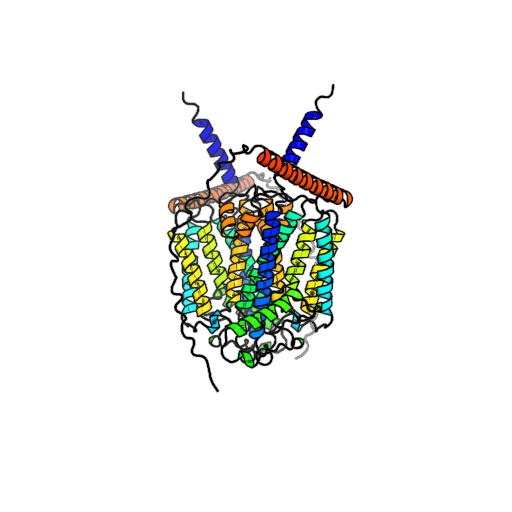P A 1 77 ? -17.625 -13.727 -22.375 1 90.69 77 TRP A N 1
ATOM 620 C CA . TRP A 1 77 ? -16.391 -14.414 -22.719 1 90.69 77 TRP A CA 1
ATOM 621 C C . TRP A 1 77 ? -15.18 -13.633 -22.203 1 90.69 77 TRP A C 1
ATOM 623 O O . TRP A 1 77 ? -14.039 -14.078 -22.359 1 90.69 77 TRP A O 1
ATOM 633 N N . ALA A 1 78 ? -15.375 -12.562 -21.547 1 91.94 78 ALA A N 1
ATOM 634 C CA . ALA A 1 78 ? -14.297 -11.656 -21.141 1 91.94 78 ALA A CA 1
ATOM 635 C C . ALA A 1 78 ? -13.422 -12.297 -20.062 1 91.94 78 ALA A C 1
ATOM 637 O O . ALA A 1 78 ? -12.195 -12.188 -20.109 1 91.94 78 ALA A O 1
ATOM 638 N N . PHE A 1 79 ? -14.016 -12.938 -19.172 1 87.81 79 PHE A N 1
ATOM 639 C CA . PHE A 1 79 ? -13.242 -13.531 -18.078 1 87.81 79 PHE A CA 1
ATOM 640 C C . PHE A 1 79 ? -12.344 -14.641 -18.594 1 87.81 79 PHE A C 1
ATOM 642 O O . PHE A 1 79 ? -11.211 -14.797 -18.141 1 87.81 79 PHE A O 1
ATOM 649 N N . HIS A 1 80 ? -12.852 -15.422 -19.578 1 89.94 80 HIS A N 1
ATOM 650 C CA . HIS A 1 80 ? -12.031 -16.453 -20.203 1 89.94 80 HIS A CA 1
ATOM 651 C C . HIS A 1 80 ? -10.828 -15.828 -20.906 1 89.94 80 HIS A C 1
ATOM 653 O O . HIS A 1 80 ? -9.727 -16.391 -20.859 1 89.94 80 HIS A O 1
ATOM 659 N N . MET A 1 81 ? -11.016 -14.766 -21.516 1 93.06 81 MET A N 1
ATOM 660 C CA . MET A 1 81 ? -9.922 -14.07 -22.188 1 93.06 81 MET A CA 1
ATOM 661 C C . MET A 1 81 ? -8.898 -13.562 -21.172 1 93.06 81 MET A C 1
ATOM 663 O O . MET A 1 81 ? -7.699 -13.539 -21.469 1 93.06 81 MET A O 1
ATOM 667 N N . CYS A 1 82 ? -9.359 -13.125 -20.016 1 92.62 82 CYS A N 1
ATOM 668 C CA . CYS A 1 82 ? -8.453 -12.703 -18.953 1 92.62 82 CYS A CA 1
ATOM 669 C C . CYS A 1 82 ? -7.543 -13.852 -18.531 1 92.62 82 CYS A C 1
ATOM 671 O O . CYS A 1 82 ? -6.332 -13.672 -18.406 1 92.62 82 CYS A O 1
ATOM 673 N N . GLU A 1 83 ? -8.117 -15.008 -18.422 1 91.44 83 GLU A N 1
ATOM 674 C CA . GLU A 1 83 ? -7.332 -16.172 -18 1 91.44 83 GLU A CA 1
ATOM 675 C C . GLU A 1 83 ? -6.344 -16.594 -19.078 1 91.44 83 GLU A C 1
ATOM 677 O O . GLU A 1 83 ? -5.238 -17.031 -18.781 1 91.44 83 GLU A O 1
ATOM 682 N N . LEU A 1 84 ? -6.789 -16.406 -20.281 1 93.5 84 LEU A N 1
ATOM 683 C CA . LEU A 1 84 ? -5.891 -16.719 -21.391 1 93.5 84 LEU A CA 1
ATOM 684 C C . LEU A 1 84 ? -4.699 -15.758 -21.391 1 93.5 84 LEU A C 1
ATOM 686 O O . LEU A 1 84 ? -3.561 -16.188 -21.594 1 93.5 84 LEU A O 1
ATOM 690 N N . THR A 1 85 ? -5 -14.523 -21.203 1 95.25 85 THR A N 1
ATOM 691 C CA . THR A 1 85 ? -3.924 -13.547 -21.125 1 95.25 85 THR A CA 1
ATOM 692 C C . THR A 1 85 ? -2.957 -13.883 -20 1 95.25 85 THR A C 1
ATOM 694 O O . THR A 1 85 ? -1.74 -13.781 -20.156 1 95.25 85 THR A O 1
ATOM 697 N N . GLY A 1 86 ? -3.5 -14.25 -18.891 1 95.12 86 GLY A N 1
ATOM 698 C CA . GLY A 1 86 ? -2.668 -14.664 -17.781 1 95.12 86 GLY A CA 1
ATOM 699 C C . GLY A 1 86 ? -1.809 -15.875 -18.094 1 95.12 86 GLY A C 1
ATOM 700 O O . GLY A 1 86 ? -0.642 -15.93 -17.703 1 95.12 86 GLY A O 1
ATOM 701 N N . THR A 1 87 ? -2.371 -16.797 -18.828 1 94.81 87 THR A N 1
ATOM 702 C CA . THR A 1 87 ? -1.648 -18 -19.203 1 94.81 87 THR A CA 1
ATOM 703 C C . THR A 1 87 ? -0.493 -17.672 -20.141 1 94.81 87 THR A C 1
ATOM 705 O O . THR A 1 87 ? 0.606 -18.219 -20 1 94.81 87 THR A O 1
ATOM 708 N N . VAL A 1 88 ? -0.743 -16.812 -21.016 1 96.62 88 VAL A N 1
ATOM 709 C CA . VAL A 1 88 ? 0.3 -16.391 -21.953 1 96.62 88 VAL A CA 1
ATOM 710 C C . VAL A 1 88 ? 1.439 -15.727 -21.188 1 96.62 88 VAL A C 1
ATOM 712 O O . VAL A 1 88 ? 2.611 -16.047 -21.391 1 96.62 88 VAL A O 1
ATOM 715 N N . LEU A 1 89 ? 1.101 -14.812 -20.297 1 97.69 89 LEU A N 1
ATOM 716 C CA . LEU A 1 89 ? 2.117 -14.133 -19.5 1 97.69 89 LEU A CA 1
ATOM 717 C C . LEU A 1 89 ? 2.891 -15.133 -18.641 1 97.69 89 LEU A C 1
ATOM 719 O O . LEU A 1 89 ? 4.102 -14.992 -18.469 1 97.69 89 LEU A O 1
ATOM 723 N N . CYS A 1 90 ? 2.178 -16.094 -18.141 1 96.5 90 CYS A N 1
ATOM 724 C CA . CYS A 1 90 ? 2.818 -17.125 -17.328 1 96.5 90 CYS A CA 1
ATOM 725 C C . CYS A 1 90 ? 3.832 -17.906 -18.156 1 96.5 90 CYS A C 1
ATOM 727 O O . CYS A 1 90 ? 4.926 -18.203 -17.672 1 96.5 90 CYS A O 1
ATOM 729 N N . PHE A 1 91 ? 3.502 -18.219 -19.375 1 97.19 91 PHE A N 1
ATOM 730 C CA . PHE A 1 91 ? 4.41 -18.953 -20.25 1 97.19 91 PHE A CA 1
ATOM 731 C C . PHE A 1 91 ? 5.652 -18.109 -20.547 1 97.19 91 PHE A C 1
ATOM 733 O O . PHE A 1 91 ? 6.77 -18.641 -20.562 1 97.19 91 PHE A O 1
ATOM 740 N N . VAL A 1 92 ? 5.426 -16.875 -20.797 1 96.75 92 VAL A N 1
ATOM 741 C CA . VAL A 1 92 ? 6.551 -15.984 -21.062 1 96.75 92 VAL A CA 1
ATOM 742 C C . VAL A 1 92 ? 7.449 -15.922 -19.828 1 96.75 92 VAL A C 1
ATOM 744 O O . VAL A 1 92 ? 8.672 -15.992 -19.938 1 96.75 92 VAL A O 1
ATOM 747 N N . TRP A 1 93 ? 6.867 -15.781 -18.656 1 97.19 93 TRP A N 1
ATOM 748 C CA . TRP A 1 93 ? 7.629 -15.719 -17.406 1 97.19 93 TRP A CA 1
ATOM 749 C C . TRP A 1 93 ? 8.414 -17 -17.188 1 97.19 93 TRP A C 1
ATOM 751 O O . TRP A 1 93 ? 9.586 -16.953 -16.797 1 97.19 93 TRP A O 1
ATOM 761 N N . LEU A 1 94 ? 7.801 -18.141 -17.5 1 96.56 94 LEU A N 1
ATOM 762 C CA . LEU A 1 94 ? 8.484 -19.422 -17.359 1 96.56 94 LEU A CA 1
ATOM 763 C C . LEU A 1 94 ? 9.672 -19.516 -18.312 1 96.56 94 LEU A C 1
ATOM 765 O O . LEU A 1 94 ? 10.727 -20.047 -17.953 1 96.56 94 LEU A O 1
ATOM 769 N N . ALA A 1 95 ? 9.492 -19.016 -19.453 1 94.81 95 ALA A N 1
ATOM 770 C CA . ALA A 1 95 ? 10.586 -18.984 -20.422 1 94.81 95 ALA A CA 1
ATOM 771 C C . ALA A 1 95 ? 11.742 -18.125 -19.906 1 94.81 95 ALA A C 1
ATOM 773 O O . ALA A 1 95 ? 12.906 -18.5 -20.016 1 94.81 95 ALA A O 1
ATOM 774 N N . VAL A 1 96 ? 11.438 -16.984 -19.344 1 95 96 VAL A N 1
ATOM 775 C CA . VAL A 1 96 ? 12.453 -16.094 -18.781 1 95 96 VAL A CA 1
ATOM 776 C C . VAL A 1 96 ? 13.188 -16.812 -17.656 1 95 96 VAL A C 1
ATOM 778 O O . VAL A 1 96 ? 14.422 -16.766 -17.578 1 95 96 VAL A O 1
ATOM 781 N N . LEU A 1 97 ? 12.477 -17.5 -16.859 1 94.88 97 LEU A N 1
ATOM 782 C CA . LEU A 1 97 ? 13.047 -18.188 -15.703 1 94.88 97 LEU A CA 1
ATOM 783 C C . LEU A 1 97 ? 14 -19.281 -16.141 1 94.88 97 LEU A C 1
ATOM 785 O O . LEU A 1 97 ? 15.07 -19.453 -15.547 1 94.88 97 LEU A O 1
ATOM 789 N N . VAL A 1 98 ? 13.641 -20 -17.141 1 92.88 98 VAL A N 1
ATOM 790 C CA . VAL A 1 98 ? 14.438 -21.141 -17.594 1 92.88 98 VAL A CA 1
ATOM 791 C C . VAL A 1 98 ? 15.758 -20.656 -18.172 1 92.88 98 VAL A C 1
ATOM 793 O O . VAL A 1 98 ? 16.812 -21.25 -17.938 1 92.88 98 VAL A O 1
ATOM 796 N N . PHE A 1 99 ? 15.766 -19.516 -18.812 1 92.88 99 PHE A N 1
ATOM 797 C CA . PHE A 1 99 ? 16.953 -19.078 -19.531 1 92.88 99 PHE A CA 1
ATOM 798 C C . PHE A 1 99 ? 17.75 -18.062 -18.703 1 92.88 99 PHE A C 1
ATOM 800 O O . PHE A 1 99 ? 18.891 -17.734 -19.047 1 92.88 99 PHE A O 1
ATOM 807 N N . HIS A 1 100 ? 17.203 -17.547 -17.625 1 92.94 100 HIS A N 1
ATOM 808 C CA . HIS A 1 100 ? 17.906 -16.562 -16.812 1 92.94 100 HIS A CA 1
ATOM 809 C C . HIS A 1 100 ? 18.969 -17.219 -15.938 1 92.94 100 HIS A C 1
ATOM 811 O O . HIS A 1 100 ? 18.703 -18.25 -15.312 1 92.94 100 HIS A O 1
ATOM 817 N N . LYS A 1 101 ? 20.125 -16.75 -15.844 1 89.69 101 LYS A N 1
ATOM 818 C CA . LYS A 1 101 ? 21.25 -17.312 -15.109 1 89.69 101 LYS A CA 1
ATOM 819 C C . LYS A 1 101 ? 20.953 -17.391 -13.617 1 89.69 101 LYS A C 1
ATOM 821 O O . LYS A 1 101 ? 21.375 -18.344 -12.945 1 89.69 101 LYS A O 1
ATOM 826 N N . HIS A 1 102 ? 20.266 -16.391 -13.125 1 91.75 102 HIS A N 1
ATOM 827 C CA . HIS A 1 102 ? 19.969 -16.297 -11.695 1 91.75 102 HIS A CA 1
ATOM 828 C C . HIS A 1 102 ? 18.5 -16.641 -11.422 1 91.75 102 HIS A C 1
ATOM 830 O O . HIS A 1 102 ? 17.828 -15.906 -10.703 1 91.75 102 HIS A O 1
ATOM 836 N N . ARG A 1 103 ? 18.078 -17.766 -11.93 1 93 103 ARG A N 1
ATOM 837 C CA . ARG A 1 103 ? 16.672 -18.141 -11.906 1 93 103 ARG A CA 1
ATOM 838 C C . ARG A 1 103 ? 16.188 -18.406 -10.477 1 93 103 ARG A C 1
ATOM 840 O O . ARG A 1 103 ? 15.039 -18.109 -10.148 1 93 103 ARG A O 1
ATOM 847 N N . PHE A 1 104 ? 17.016 -18.797 -9.57 1 91.81 104 PHE A N 1
ATOM 848 C CA . PHE A 1 104 ? 16.578 -19.141 -8.227 1 91.81 104 PHE A CA 1
ATOM 849 C C . PHE A 1 104 ? 16.359 -17.891 -7.387 1 91.81 104 PHE A C 1
ATOM 851 O O . PHE A 1 104 ? 15.5 -17.875 -6.5 1 91.81 104 PHE A O 1
ATOM 858 N N . ILE A 1 105 ? 17.031 -16.859 -7.648 1 93.19 105 ILE A N 1
ATOM 859 C CA . ILE A 1 105 ? 16.781 -15.578 -6.98 1 93.19 105 ILE A CA 1
ATOM 860 C C . ILE A 1 105 ? 15.453 -15 -7.453 1 93.19 105 ILE A C 1
ATOM 862 O O . ILE A 1 105 ? 14.672 -14.492 -6.648 1 93.19 105 ILE A O 1
ATOM 866 N N . LEU A 1 106 ? 15.266 -15.133 -8.75 1 95 106 LEU A N 1
ATOM 867 C CA . LEU A 1 106 ? 14.016 -14.633 -9.32 1 95 106 LEU A CA 1
ATOM 868 C C . LEU A 1 106 ? 12.82 -15.391 -8.75 1 95 106 LEU A C 1
ATOM 870 O O . LEU A 1 106 ? 11.805 -14.781 -8.398 1 95 106 LEU A O 1
ATOM 874 N N . LEU A 1 107 ? 13.016 -16.703 -8.68 1 95.62 107 LEU A N 1
ATOM 875 C CA . LEU A 1 107 ? 11.953 -17.531 -8.141 1 95.62 107 LEU A CA 1
ATOM 876 C C . LEU A 1 107 ? 11.68 -17.188 -6.68 1 95.62 107 LEU A C 1
ATOM 878 O O . LEU A 1 107 ? 10.516 -17.109 -6.262 1 95.62 107 LEU A O 1
ATOM 882 N N . ARG A 1 108 ? 12.688 -16.953 -5.949 1 94.75 108 ARG A N 1
ATOM 883 C CA . ARG A 1 108 ? 12.555 -16.578 -4.543 1 94.75 108 ARG A CA 1
ATOM 884 C C . ARG A 1 108 ? 11.781 -15.281 -4.395 1 94.75 108 ARG A C 1
ATOM 886 O O . ARG A 1 108 ? 10.852 -15.195 -3.59 1 94.75 108 ARG A O 1
ATOM 893 N N . ARG A 1 109 ? 12.125 -14.336 -5.176 1 95.25 109 ARG A N 1
ATOM 894 C CA . ARG A 1 109 ? 11.461 -13.031 -5.129 1 95.25 109 ARG A CA 1
ATOM 895 C C . ARG A 1 109 ? 10.008 -13.141 -5.574 1 95.25 109 ARG A C 1
ATOM 897 O O . ARG A 1 109 ? 9.125 -12.523 -4.977 1 95.25 109 ARG A O 1
ATOM 904 N N . PHE A 1 110 ? 9.828 -13.906 -6.609 1 97.06 110 PHE A N 1
ATOM 905 C CA . PHE A 1 110 ? 8.484 -14.094 -7.133 1 97.06 110 PHE A CA 1
ATOM 906 C C . PHE A 1 110 ? 7.582 -14.758 -6.098 1 97.06 110 PHE A C 1
ATOM 908 O O . PHE A 1 110 ? 6.461 -14.297 -5.855 1 97.06 110 PHE A O 1
ATOM 915 N N . PHE A 1 111 ? 8.109 -15.789 -5.449 1 97.06 111 PHE A N 1
ATOM 916 C CA . PHE A 1 111 ? 7.336 -16.531 -4.457 1 97.06 111 PHE A CA 1
ATOM 917 C C . PHE A 1 111 ? 7.086 -15.672 -3.221 1 97.06 111 PHE A C 1
ATOM 919 O O . PHE A 1 111 ? 5.984 -15.672 -2.67 1 97.06 111 PHE A O 1
ATOM 926 N N . ALA A 1 112 ? 8.008 -14.984 -2.824 1 95.62 112 ALA A N 1
ATOM 927 C CA . ALA A 1 112 ? 7.879 -14.148 -1.632 1 95.62 112 ALA A CA 1
ATOM 928 C C . ALA A 1 112 ? 6.855 -13.039 -1.846 1 95.62 112 ALA A C 1
ATOM 930 O O . ALA A 1 112 ? 5.988 -12.812 -1.001 1 95.62 112 ALA A O 1
ATOM 931 N N . LEU A 1 113 ? 6.977 -12.391 -2.934 1 96.94 113 LEU A N 1
ATOM 932 C CA . LEU A 1 113 ? 6.086 -11.273 -3.221 1 96.94 113 LEU A CA 1
ATOM 933 C C . LEU A 1 113 ? 4.66 -11.758 -3.461 1 96.94 113 LEU A C 1
ATOM 935 O O . LEU A 1 113 ? 3.709 -11.18 -2.928 1 96.94 113 LEU A O 1
ATOM 939 N N . SER A 1 114 ? 4.523 -12.773 -4.273 1 96.81 114 SER A N 1
ATOM 940 C CA . SER A 1 114 ? 3.199 -13.328 -4.531 1 96.81 114 SER A CA 1
ATOM 941 C C . SER A 1 114 ? 2.549 -13.828 -3.246 1 96.81 114 SER A C 1
ATOM 943 O O . SER A 1 114 ? 1.373 -13.562 -2.992 1 96.81 114 SER A O 1
ATOM 945 N N . GLY A 1 115 ? 3.359 -14.539 -2.492 1 96.19 115 GLY A N 1
ATOM 946 C CA . GLY A 1 115 ? 2.834 -15.023 -1.225 1 96.19 115 GLY A CA 1
ATOM 947 C C . GLY A 1 115 ? 2.369 -13.906 -0.306 1 96.19 115 GLY A C 1
ATOM 948 O O . GLY A 1 115 ? 1.311 -14.008 0.318 1 96.19 115 GLY A O 1
ATOM 949 N N . THR A 1 116 ? 3.09 -12.867 -0.208 1 96 116 THR A N 1
ATOM 950 C CA . THR A 1 116 ? 2.773 -11.758 0.68 1 96 116 THR A CA 1
ATOM 951 C C . THR A 1 116 ? 1.502 -11.047 0.224 1 96 116 THR A C 1
ATOM 953 O O . THR A 1 116 ? 0.63 -10.734 1.04 1 96 116 THR A O 1
ATOM 956 N N . VAL A 1 117 ? 1.367 -10.789 -1.032 1 96.31 117 VAL A N 1
ATOM 957 C CA . VAL A 1 117 ? 0.196 -10.094 -1.553 1 96.31 117 VAL A CA 1
ATOM 958 C C . VAL A 1 117 ? -1.046 -10.961 -1.372 1 96.31 117 VAL A C 1
ATOM 960 O O . VAL A 1 117 ? -2.107 -10.469 -0.984 1 96.31 117 VAL A O 1
ATOM 963 N N . PHE A 1 118 ? -0.932 -12.25 -1.594 1 94.94 118 PHE A N 1
ATOM 964 C CA . PHE A 1 118 ? -2.074 -13.148 -1.436 1 94.94 118 PHE A CA 1
ATOM 965 C C . PHE A 1 118 ? -2.447 -13.289 0.035 1 94.94 118 PHE A C 1
ATOM 967 O O . PHE A 1 118 ? -3.623 -13.445 0.37 1 94.94 118 PHE A O 1
ATOM 974 N N . LEU A 1 119 ? -1.474 -13.258 0.862 1 95.19 119 LEU A N 1
ATOM 975 C CA . LEU A 1 119 ? -1.779 -13.273 2.289 1 95.19 119 LEU A CA 1
ATOM 976 C C . LEU A 1 119 ? -2.564 -12.031 2.691 1 95.19 119 LEU A C 1
ATOM 978 O O . LEU A 1 119 ? -3.512 -12.117 3.475 1 95.19 119 LEU A O 1
ATOM 982 N N . LEU A 1 120 ? -2.104 -10.906 2.17 1 94.81 120 LEU A N 1
ATOM 983 C CA . LEU A 1 120 ? -2.836 -9.664 2.408 1 94.81 120 LEU A CA 1
ATOM 984 C C . LEU A 1 120 ? -4.27 -9.773 1.895 1 94.81 120 LEU A C 1
ATOM 986 O O . LEU A 1 120 ? -5.199 -9.289 2.539 1 94.81 120 LEU A O 1
ATOM 990 N N . ARG A 1 121 ? -4.438 -10.375 0.79 1 94 121 ARG A N 1
ATOM 991 C CA . ARG A 1 121 ? -5.758 -10.609 0.22 1 94 121 ARG A CA 1
ATOM 992 C C . ARG A 1 121 ? -6.625 -11.43 1.167 1 94 121 ARG A C 1
ATOM 994 O O . ARG A 1 121 ? -7.816 -11.156 1.326 1 94 121 ARG A O 1
ATOM 1001 N N . CYS A 1 122 ? -6.039 -12.422 1.781 1 92.5 122 CYS A N 1
ATOM 1002 C CA . CYS A 1 122 ? -6.773 -13.258 2.727 1 92.5 122 CYS A CA 1
ATOM 1003 C C . CYS A 1 122 ? -7.324 -12.422 3.879 1 92.5 122 CYS A C 1
ATOM 1005 O O . CYS A 1 122 ? -8.484 -12.578 4.266 1 92.5 122 CYS A O 1
ATOM 1007 N N . ILE A 1 123 ? -6.566 -11.547 4.32 1 93.12 123 ILE A N 1
ATOM 1008 C CA . ILE A 1 123 ? -6.969 -10.695 5.434 1 93.12 123 ILE A CA 1
ATOM 1009 C C . ILE A 1 123 ? -8.125 -9.797 5.008 1 93.12 123 ILE A C 1
ATOM 1011 O O . ILE A 1 123 ? -9.133 -9.688 5.711 1 93.12 123 ILE A O 1
ATOM 1015 N N . THR A 1 124 ? -8.047 -9.227 3.887 1 91.81 124 THR A N 1
ATOM 1016 C CA . THR A 1 124 ? -9.07 -8.289 3.43 1 91.81 124 THR A CA 1
ATOM 1017 C C . THR A 1 124 ? -10.375 -9.023 3.125 1 91.81 124 THR A C 1
ATOM 1019 O O . THR A 1 124 ? -11.461 -8.484 3.354 1 91.81 124 THR A O 1
ATOM 1022 N N . MET A 1 125 ? -10.242 -10.211 2.658 1 90.44 125 MET A N 1
ATOM 1023 C CA . MET A 1 125 ? -11.438 -10.984 2.332 1 90.44 125 MET A CA 1
ATOM 1024 C C . MET A 1 125 ? -12.188 -11.383 3.598 1 90.44 125 MET A C 1
ATOM 1026 O O . MET A 1 125 ? -13.422 -11.422 3.605 1 90.44 125 MET A O 1
ATOM 1030 N N . ILE A 1 126 ? -11.445 -11.625 4.609 1 88.88 126 ILE A N 1
ATOM 1031 C CA . ILE A 1 126 ? -12.039 -12.133 5.84 1 88.88 126 ILE A CA 1
ATOM 1032 C C . ILE A 1 126 ? -12.695 -10.984 6.609 1 88.88 126 ILE A C 1
ATOM 1034 O O . ILE A 1 126 ? -13.75 -11.164 7.223 1 88.88 126 ILE A O 1
ATOM 1038 N N . ILE A 1 127 ? -12.172 -9.836 6.516 1 89.56 127 ILE A N 1
ATOM 1039 C CA . ILE A 1 127 ? -12.594 -8.766 7.406 1 89.56 127 ILE A CA 1
ATOM 1040 C C . ILE A 1 127 ? -13.938 -8.211 6.945 1 89.56 127 ILE A C 1
ATOM 1042 O O . ILE A 1 127 ? -14.812 -7.914 7.77 1 89.56 127 ILE A O 1
ATOM 1046 N N . THR A 1 128 ? -14.133 -7.992 5.672 1 86.94 128 THR A N 1
ATOM 1047 C CA . THR A 1 128 ? -15.383 -7.461 5.133 1 86.94 128 THR A CA 1
ATOM 1048 C C . THR A 1 128 ? -15.781 -8.195 3.859 1 86.94 128 THR A C 1
ATOM 1050 O O . THR A 1 128 ? -14.969 -8.344 2.941 1 86.94 128 THR A O 1
ATOM 1053 N N . SER A 1 129 ? -17.016 -8.633 3.814 1 83.19 129 SER A N 1
ATOM 1054 C CA . SER A 1 129 ? -17.531 -9.297 2.625 1 83.19 129 SER A CA 1
ATOM 1055 C C . SER A 1 129 ? -18.328 -8.328 1.753 1 83.19 129 SER A C 1
ATOM 1057 O O . SER A 1 129 ? -19.297 -7.727 2.213 1 83.19 129 SER A O 1
ATOM 1059 N N . LEU A 1 130 ? -17.906 -8.195 0.557 1 82.25 130 LEU A N 1
ATOM 1060 C CA . LEU A 1 130 ? -18.594 -7.309 -0.374 1 82.25 130 LEU A CA 1
ATOM 1061 C C . LEU A 1 130 ? -19.703 -8.055 -1.106 1 82.25 130 LEU A C 1
ATOM 1063 O O . LEU A 1 130 ? -19.688 -9.281 -1.193 1 82.25 130 LEU A O 1
ATOM 1067 N N . SER A 1 131 ? -20.672 -7.254 -1.584 1 81.56 131 SER A N 1
ATOM 1068 C CA . SER A 1 131 ? -21.75 -7.852 -2.377 1 81.56 131 SER A CA 1
ATOM 1069 C C . SER A 1 131 ? -21.234 -8.328 -3.73 1 81.56 131 SER A C 1
ATOM 1071 O O . SER A 1 131 ? -20.156 -7.902 -4.18 1 81.56 131 SER A O 1
ATOM 1073 N N . VAL A 1 132 ? -21.969 -9.203 -4.316 1 77.88 132 VAL A N 1
ATOM 1074 C CA . VAL A 1 132 ? -21.578 -9.789 -5.598 1 77.88 132 VAL A CA 1
ATOM 1075 C C . VAL A 1 132 ? -21.766 -8.766 -6.715 1 77.88 132 VAL A C 1
ATOM 1077 O O . VAL A 1 132 ? -22.844 -8.148 -6.82 1 77.88 132 VAL A O 1
ATOM 1080 N N . PRO A 1 133 ? -20.781 -8.492 -7.484 1 75.94 133 PRO A N 1
ATOM 1081 C CA . PRO A 1 133 ? -20.844 -7.453 -8.508 1 75.94 133 PRO A CA 1
ATOM 1082 C C . PRO A 1 133 ? -21.781 -7.809 -9.656 1 75.94 133 PRO A C 1
ATOM 1084 O O . PRO A 1 133 ? -22.328 -6.918 -10.32 1 75.94 133 PRO A O 1
ATOM 1087 N N . GLY A 1 134 ? -21.859 -9.117 -9.969 1 75 134 GLY A N 1
ATOM 1088 C CA . GLY A 1 134 ? -22.688 -9.508 -11.086 1 75 134 GLY A CA 1
ATOM 1089 C C . GLY A 1 134 ? -23.797 -10.469 -10.695 1 75 134 GLY A C 1
ATOM 1090 O O . GLY A 1 134 ? -23.578 -11.398 -9.914 1 75 134 GLY A O 1
ATOM 1091 N N . THR A 1 135 ? -24.922 -10.188 -11.258 1 72.12 135 THR A N 1
ATOM 1092 C CA . THR A 1 135 ? -26.078 -11.023 -10.969 1 72.12 135 THR A CA 1
ATOM 1093 C C . THR A 1 135 ? -25.938 -12.398 -11.633 1 72.12 135 THR A C 1
ATOM 1095 O O . THR A 1 135 ? -26.531 -13.375 -11.188 1 72.12 135 THR A O 1
ATOM 1098 N N . HIS A 1 136 ? -25.094 -12.375 -12.688 1 73.81 136 HIS A N 1
ATOM 1099 C CA . HIS A 1 136 ? -24.922 -13.625 -13.422 1 73.81 136 HIS A CA 1
ATOM 1100 C C . HIS A 1 136 ? -24.141 -14.641 -12.602 1 73.81 136 HIS A C 1
ATOM 1102 O O . HIS A 1 136 ? -24.141 -15.836 -12.914 1 73.81 136 HIS A O 1
ATOM 1108 N N . LEU A 1 137 ? -23.484 -14.289 -11.562 1 70.31 137 LEU A N 1
ATOM 1109 C CA . LEU A 1 137 ? -22.641 -15.172 -10.758 1 70.31 137 LEU A CA 1
ATOM 1110 C C . LEU A 1 137 ? -23.5 -16.031 -9.836 1 70.31 137 LEU A C 1
ATOM 1112 O O . LEU A 1 137 ? -23.062 -17.109 -9.422 1 70.31 137 LEU A O 1
ATOM 1116 N N . GLU A 1 138 ? -24.781 -15.844 -9.781 1 64.94 138 GLU A N 1
ATOM 1117 C CA . GLU A 1 138 ? -25.719 -16.609 -8.969 1 64.94 138 GLU A CA 1
ATOM 1118 C C . GLU A 1 138 ? -25.031 -17.234 -7.762 1 64.94 138 GLU A C 1
ATOM 1120 O O . GLU A 1 138 ? -24.906 -18.453 -7.664 1 64.94 138 GLU A O 1
ATOM 1125 N N . CYS A 1 139 ? -24.594 -16.406 -6.867 1 66.31 139 CYS A N 1
ATOM 1126 C CA . CYS A 1 139 ? -23.844 -16.859 -5.703 1 66.31 139 CYS A CA 1
ATOM 1127 C C . CYS A 1 139 ? -24.781 -17.188 -4.547 1 66.31 139 CYS A C 1
ATOM 1129 O O . CYS A 1 139 ? -25.625 -16.375 -4.176 1 66.31 139 CYS A O 1
ATOM 1131 N N . THR A 1 140 ? -24.922 -18.484 -4.258 1 67.69 140 THR A N 1
ATOM 1132 C CA . THR A 1 140 ? -25.672 -18.953 -3.086 1 67.69 140 THR A CA 1
ATOM 1133 C C . THR A 1 140 ? -24.719 -19.578 -2.064 1 67.69 140 THR A C 1
ATOM 1135 O O . THR A 1 140 ? -23.797 -20.312 -2.432 1 67.69 140 THR A O 1
ATOM 1138 N N . PRO A 1 141 ? -24.922 -19.078 -0.847 1 70.38 141 PRO A N 1
ATOM 1139 C CA . PRO A 1 141 ? -24.109 -19.75 0.167 1 70.38 141 PRO A CA 1
ATOM 1140 C C . PRO A 1 141 ? -24.203 -21.281 0.102 1 70.38 141 PRO A C 1
ATOM 1142 O O . PRO A 1 141 ? -25.266 -21.812 -0.24 1 70.38 141 PRO A O 1
ATOM 1145 N N . ARG A 1 142 ? -23.094 -21.859 0.335 1 69 142 ARG A N 1
ATOM 1146 C CA . ARG A 1 142 ? -23.078 -23.312 0.233 1 69 142 ARG A CA 1
ATOM 1147 C C . ARG A 1 142 ? -23.953 -23.953 1.307 1 69 142 ARG A C 1
ATOM 1149 O O . ARG A 1 142 ? -23.984 -23.484 2.445 1 69 142 ARG A O 1
ATOM 1156 N N . LYS A 1 143 ? -24.875 -24.688 0.786 1 65.44 143 LYS A N 1
ATOM 1157 C CA . LYS A 1 143 ? -25.734 -25.406 1.72 1 65.44 143 LYS A CA 1
ATOM 1158 C C . LYS A 1 143 ? -24.953 -26.484 2.465 1 65.44 143 LYS A C 1
ATOM 1160 O O . LYS A 1 143 ? -24.297 -27.328 1.843 1 65.44 143 LYS A O 1
ATOM 1165 N N . LYS A 1 144 ? -24.703 -26.297 3.762 1 66.69 144 LYS A N 1
ATOM 1166 C CA . LYS A 1 144 ? -24.062 -27.312 4.582 1 66.69 144 LYS A CA 1
ATOM 1167 C C . LYS A 1 144 ? -24.844 -28.625 4.531 1 66.69 144 LYS A C 1
ATOM 1169 O O . LYS A 1 144 ? -26.078 -28.625 4.523 1 66.69 144 LYS A O 1
ATOM 1174 N N . PRO A 1 145 ? -24.031 -29.688 4.082 1 65.5 145 PRO A N 1
ATOM 1175 C CA . PRO A 1 145 ? -24.734 -30.969 4.102 1 65.5 145 PRO A CA 1
ATOM 1176 C C . PRO A 1 145 ? -25.5 -31.203 5.41 1 65.5 145 PRO A C 1
ATOM 1178 O O . PRO A 1 145 ? -25.047 -30.766 6.469 1 65.5 145 PRO A O 1
ATOM 1181 N N . ALA A 1 146 ? -26.688 -31.609 5.293 1 61.62 146 ALA A N 1
ATOM 1182 C CA . ALA A 1 146 ? -27.625 -31.844 6.387 1 61.62 146 ALA A CA 1
ATOM 1183 C C . ALA A 1 146 ? -26.969 -32.625 7.523 1 61.62 146 ALA A C 1
ATOM 1185 O O . ALA A 1 146 ? -27.281 -32.406 8.695 1 61.62 146 ALA A O 1
ATOM 1186 N N . TYR A 1 147 ? -26.109 -33.469 7.207 1 61.47 147 TYR A N 1
ATOM 1187 C CA . TYR A 1 147 ? -25.531 -34.312 8.234 1 61.47 147 TYR A CA 1
ATOM 1188 C C . TYR A 1 147 ? -24.562 -33.531 9.109 1 61.47 147 TYR A C 1
ATOM 1190 O O . TYR A 1 147 ? -24.188 -34 10.195 1 61.47 147 TYR A O 1
ATOM 1198 N N . LEU A 1 148 ? -24.125 -32.375 8.648 1 65.56 148 LEU A N 1
ATOM 1199 C CA . LEU A 1 148 ? -23.188 -31.547 9.398 1 65.56 148 LEU A CA 1
ATOM 1200 C C . LEU A 1 148 ? -23.906 -30.531 10.266 1 65.56 148 LEU A C 1
ATOM 1202 O O . LEU A 1 148 ? -23.281 -29.781 11.016 1 65.56 148 LEU A O 1
ATOM 1206 N N . ASP A 1 149 ? -25.172 -30.453 10.102 1 60.31 149 ASP A N 1
ATOM 1207 C CA . ASP A 1 149 ? -25.984 -29.484 10.836 1 60.31 149 ASP A CA 1
ATOM 1208 C C . ASP A 1 149 ? -25.859 -29.672 12.344 1 60.31 149 ASP A C 1
ATOM 1210 O O . ASP A 1 149 ? -26.188 -28.781 13.117 1 60.31 149 ASP A O 1
ATOM 1214 N N . ASP A 1 150 ? -25.484 -30.844 12.859 1 57.03 150 ASP A N 1
ATOM 1215 C CA . ASP A 1 150 ? -25.594 -31.172 14.281 1 57.03 150 ASP A CA 1
ATOM 1216 C C . ASP A 1 150 ? -24.391 -30.625 15.055 1 57.03 150 ASP A C 1
ATOM 1218 O O . ASP A 1 150 ? -24.031 -31.172 16.109 1 57.03 150 ASP A O 1
ATOM 1222 N N . GLY A 1 151 ? -23.859 -29.516 14.766 1 64.38 151 GLY A N 1
ATOM 1223 C CA . GLY A 1 151 ? -22.922 -28.938 15.719 1 64.38 151 GLY A CA 1
ATOM 1224 C C . GLY A 1 151 ? -21.547 -29.578 15.648 1 64.38 151 GLY A C 1
ATOM 1225 O O . GLY A 1 151 ? -20.75 -29.469 16.594 1 64.38 151 GLY A O 1
ATOM 1226 N N . ASN A 1 152 ? -21.391 -30.484 14.805 1 71.06 152 ASN A N 1
ATOM 1227 C CA . ASN A 1 152 ? -20.094 -31.141 14.734 1 71.06 152 ASN A CA 1
ATOM 1228 C C . ASN A 1 152 ? -19.047 -30.234 14.078 1 71.06 152 ASN A C 1
ATOM 1230 O O . ASN A 1 152 ? -18.922 -30.219 12.852 1 71.06 152 ASN A O 1
ATOM 1234 N N . PHE A 1 153 ? -18.391 -29.469 14.844 1 78.31 153 PHE A N 1
ATOM 1235 C CA . PHE A 1 153 ? -17.359 -28.516 14.43 1 78.31 153 PHE A CA 1
ATOM 1236 C C . PHE A 1 153 ? -16.297 -29.203 13.586 1 78.31 153 PHE A C 1
ATOM 1238 O O . PHE A 1 153 ? -15.867 -28.656 12.562 1 78.31 153 PHE A O 1
ATOM 1245 N N . LEU A 1 154 ? -15.953 -30.422 13.992 1 80.38 154 LEU A N 1
ATOM 1246 C CA . LEU A 1 154 ? -14.906 -31.141 13.289 1 80.38 154 LEU A CA 1
ATOM 1247 C C . LEU A 1 154 ? -15.367 -31.547 11.891 1 80.38 154 LEU A C 1
ATOM 1249 O O . LEU A 1 154 ? -14.594 -31.469 10.93 1 80.38 154 LEU A O 1
ATOM 1253 N N . GLY A 1 155 ? -16.531 -31.969 11.812 1 78.19 155 GLY A N 1
ATOM 1254 C CA . GLY A 1 155 ? -17.062 -32.344 10.508 1 78.19 155 GLY A CA 1
ATOM 1255 C C . GLY A 1 155 ? -17.172 -31.156 9.562 1 78.19 155 GLY A C 1
ATOM 1256 O O . GLY A 1 155 ? -16.859 -31.281 8.375 1 78.19 155 GLY A O 1
ATOM 1257 N N . GLU A 1 156 ? -17.562 -30.125 10.062 1 82.31 156 GLU A N 1
ATOM 1258 C CA . GLU A 1 156 ? -17.656 -28.906 9.25 1 82.31 156 GLU A CA 1
ATOM 1259 C C . GLU A 1 156 ? -16.297 -28.469 8.75 1 82.31 156 GLU A C 1
ATOM 1261 O O . GLU A 1 156 ? -16.156 -28.031 7.605 1 82.31 156 GLU A O 1
ATOM 1266 N N . MET A 1 157 ? -15.422 -28.609 9.641 1 84.31 157 MET A N 1
ATOM 1267 C CA . MET A 1 157 ? -14.062 -28.219 9.281 1 84.31 157 MET A CA 1
ATOM 1268 C C . MET A 1 157 ? -13.5 -29.125 8.203 1 84.31 157 MET A C 1
ATOM 1270 O O . MET A 1 157 ? -12.828 -28.656 7.273 1 84.31 157 MET A O 1
ATOM 1274 N N . VAL A 1 158 ? -13.75 -30.359 8.312 1 84.81 158 VAL A N 1
ATOM 1275 C CA . VAL A 1 158 ? -13.273 -31.312 7.316 1 84.81 158 VAL A CA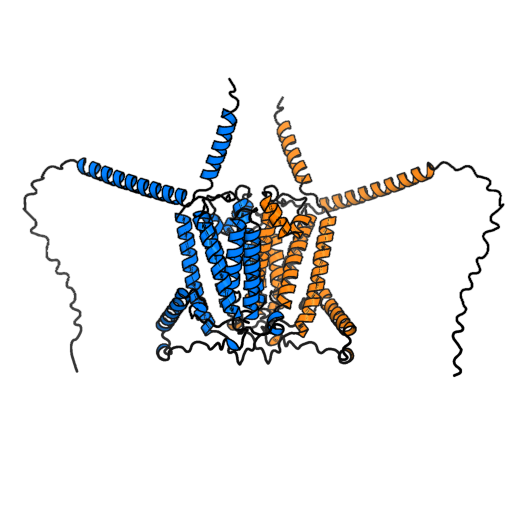 1
ATOM 1276 C C . VAL A 1 158 ? -13.922 -31.031 5.969 1 84.81 158 VAL A C 1
ATOM 1278 O O . VAL A 1 158 ? -13.266 -31.094 4.926 1 84.81 158 VAL A O 1
ATOM 1281 N N . TYR A 1 159 ? -15.133 -30.734 6.039 1 82.94 159 TYR A N 1
ATOM 1282 C CA . TYR A 1 159 ? -15.844 -30.406 4.812 1 82.94 159 TYR A CA 1
ATOM 1283 C C . TYR A 1 159 ? -15.25 -29.172 4.145 1 82.94 159 TYR A C 1
ATOM 1285 O O . TYR A 1 159 ? -15.016 -29.172 2.934 1 82.94 159 TYR A O 1
ATOM 1293 N N . LYS A 1 160 ? -15 -28.234 4.883 1 83.19 160 LYS A N 1
ATOM 1294 C CA . LYS A 1 160 ? -14.422 -27 4.352 1 83.19 160 LYS A CA 1
ATOM 1295 C C . LYS A 1 160 ? -13.031 -27.25 3.781 1 83.19 160 LYS A C 1
ATOM 1297 O O . LYS A 1 160 ? -12.656 -26.672 2.762 1 83.19 160 LYS A O 1
ATOM 1302 N N . MET A 1 161 ? -12.398 -28.125 4.414 1 86.44 161 MET A N 1
ATOM 1303 C CA . MET A 1 161 ? -11.055 -28.453 3.943 1 86.44 161 MET A CA 1
ATOM 1304 C C . MET A 1 161 ? -11.117 -29.203 2.613 1 86.44 161 MET A C 1
ATOM 1306 O O . MET A 1 161 ? -10.258 -29.016 1.752 1 86.44 161 MET A O 1
ATOM 1310 N N . GLN A 1 162 ? -12.055 -30.016 2.457 1 84.75 162 GLN A N 1
ATOM 1311 C CA . GLN A 1 162 ? -12.227 -30.734 1.202 1 84.75 162 GLN A CA 1
ATOM 1312 C C . GLN A 1 162 ? -12.578 -29.781 0.062 1 84.75 162 GLN A C 1
ATOM 1314 O O . GLN A 1 162 ? -12.055 -29.922 -1.048 1 84.75 162 GLN A O 1
ATOM 1319 N N . GLN A 1 163 ? -13.328 -28.922 0.39 1 82.25 163 GLN A N 1
ATOM 1320 C CA . GLN A 1 163 ? -13.688 -27.938 -0.624 1 82.25 163 GLN A CA 1
ATOM 1321 C C . GLN A 1 163 ? -12.484 -27.062 -0.986 1 82.25 163 GLN A C 1
ATOM 1323 O O . GLN A 1 163 ? -12.305 -26.703 -2.15 1 82.25 163 GLN A O 1
ATOM 1328 N N . ALA A 1 164 ? -11.836 -26.734 0.022 1 84.62 164 ALA A N 1
ATOM 1329 C CA . ALA A 1 164 ? -10.641 -25.938 -0.199 1 84.62 164 ALA A CA 1
ATOM 1330 C C . ALA A 1 164 ? -9.648 -26.656 -1.106 1 84.62 164 ALA A C 1
ATOM 1332 O O . ALA A 1 164 ? -8.984 -26.031 -1.934 1 84.62 164 ALA A O 1
ATOM 1333 N N . TYR A 1 165 ? -9.609 -27.922 -0.981 1 85.62 165 TYR A N 1
ATOM 1334 C CA . TYR A 1 165 ? -8.719 -28.719 -1.815 1 85.62 165 TYR A CA 1
ATOM 1335 C C . TYR A 1 165 ? -9.148 -28.672 -3.275 1 85.62 165 TYR A C 1
ATOM 1337 O O . TYR A 1 165 ? -8.305 -28.609 -4.176 1 85.62 165 TYR A O 1
ATOM 1345 N N . VAL A 1 166 ? -10.375 -28.688 -3.516 1 79.88 166 VAL A N 1
ATOM 1346 C CA . VAL A 1 166 ? -10.891 -28.625 -4.879 1 79.88 166 VAL A CA 1
ATOM 1347 C C . VAL A 1 166 ? -10.523 -27.281 -5.504 1 79.88 166 VAL A C 1
ATOM 1349 O O . VAL A 1 166 ? -10.102 -27.219 -6.66 1 79.88 166 VAL A O 1
ATOM 1352 N N . ILE A 1 167 ? -10.664 -26.281 -4.766 1 78.12 167 ILE A N 1
ATOM 1353 C CA . ILE A 1 167 ? -10.344 -24.938 -5.25 1 78.12 167 ILE A CA 1
ATOM 1354 C C . ILE A 1 167 ? -8.836 -24.828 -5.492 1 78.12 167 ILE A C 1
ATOM 1356 O O . ILE A 1 167 ? -8.406 -24.281 -6.512 1 78.12 167 ILE A O 1
ATOM 1360 N N . TRP A 1 168 ? -8.172 -25.297 -4.582 1 81.56 168 TRP A N 1
ATOM 1361 C CA . TRP A 1 168 ? -6.719 -25.234 -4.668 1 81.56 168 TRP A CA 1
ATOM 1362 C C . TRP A 1 168 ? -6.207 -26.016 -5.875 1 81.56 168 TRP A C 1
ATOM 1364 O O . TRP A 1 168 ? -5.332 -25.547 -6.602 1 81.56 168 TRP A O 1
ATOM 1374 N N . ARG A 1 169 ? -6.777 -27.188 -6.117 1 78.12 169 ARG A N 1
ATOM 1375 C CA . ARG A 1 169 ? -6.367 -28.031 -7.238 1 78.12 169 ARG A CA 1
ATOM 1376 C C . ARG A 1 169 ? -6.672 -27.359 -8.57 1 78.12 169 ARG A C 1
ATOM 1378 O O . ARG A 1 169 ? -5.926 -27.516 -9.539 1 78.12 169 ARG A O 1
ATOM 1385 N N . GLY A 1 170 ? -7.641 -26.578 -8.57 1 73.75 170 GLY A N 1
ATOM 1386 C CA . GLY A 1 170 ? -8.016 -25.875 -9.789 1 73.75 170 GLY A CA 1
ATOM 1387 C C . GLY A 1 170 ? -7.387 -24.5 -9.898 1 73.75 170 GLY A C 1
ATOM 1388 O O . GLY A 1 170 ? -7.719 -23.734 -10.805 1 73.75 170 GLY A O 1
ATOM 1389 N N . ALA A 1 171 ? -6.566 -24.188 -9.078 1 71.19 171 ALA A N 1
ATOM 1390 C CA . ALA A 1 171 ? -5.867 -22.906 -9.062 1 71.19 171 ALA A CA 1
ATOM 1391 C C . ALA A 1 171 ? -6.855 -21.75 -9.031 1 71.19 171 ALA A C 1
ATOM 1393 O O . ALA A 1 171 ? -6.582 -20.672 -9.578 1 71.19 171 ALA A O 1
ATOM 1394 N N . GLY A 1 172 ? -8.07 -22.062 -8.547 1 66.31 172 GLY A N 1
ATOM 1395 C CA . GLY A 1 172 ? -9.086 -21.031 -8.43 1 66.31 172 GLY A CA 1
ATOM 1396 C C . GLY A 1 172 ? -9.531 -20.469 -9.766 1 66.31 172 GLY A C 1
ATOM 1397 O O . GLY A 1 172 ? -10.062 -19.359 -9.828 1 66.31 172 GLY A O 1
ATOM 1398 N N . MET A 1 173 ? -9.289 -21.141 -10.789 1 67.5 173 MET A N 1
ATOM 1399 C CA . MET A 1 173 ? -9.578 -20.656 -12.133 1 67.5 173 MET A CA 1
ATOM 1400 C C . MET A 1 173 ? -10.891 -21.219 -12.648 1 67.5 173 MET A C 1
ATOM 1402 O O . MET A 1 173 ? -11.219 -22.375 -12.391 1 67.5 173 MET A O 1
ATOM 1406 N N . SER A 1 174 ? -11.633 -20.359 -13.281 1 66.56 174 SER A N 1
ATOM 1407 C CA . SER A 1 174 ? -12.898 -20.781 -13.859 1 66.56 174 SER A CA 1
ATOM 1408 C C . SER A 1 174 ? -12.68 -21.781 -14.992 1 66.56 174 SER A C 1
ATOM 1410 O O . SER A 1 174 ? -13.461 -22.719 -15.164 1 66.56 174 SER A O 1
ATOM 1412 N N . ILE A 1 175 ? -11.617 -21.641 -15.57 1 59.81 175 ILE A N 1
ATOM 1413 C CA . ILE A 1 175 ? -11.32 -22.531 -16.688 1 59.81 175 ILE A CA 1
ATOM 1414 C C . ILE A 1 175 ? -11.117 -23.953 -16.156 1 59.81 175 ILE A C 1
ATOM 1416 O O . ILE A 1 175 ? -11.336 -24.922 -16.891 1 59.81 175 ILE A O 1
ATOM 1420 N N . GLN A 1 176 ? -10.875 -23.984 -14.992 1 61.53 176 GLN A N 1
ATOM 1421 C CA . GLN A 1 176 ? -10.68 -25.297 -14.383 1 61.53 176 GLN A CA 1
ATOM 1422 C C . GLN A 1 176 ? -11.945 -25.766 -13.664 1 61.53 176 GLN A C 1
ATOM 1424 O O . GLN A 1 176 ? -11.906 -26.734 -12.898 1 61.53 176 GLN A O 1
ATOM 1429 N N . GLY A 1 177 ? -12.969 -24.984 -13.836 1 60.16 177 GLY A N 1
ATOM 1430 C CA . GLY A 1 177 ? -14.258 -25.406 -13.32 1 60.16 177 GLY A CA 1
ATOM 1431 C C . GLY A 1 177 ? -14.547 -24.906 -11.922 1 60.16 177 GLY A C 1
ATOM 1432 O O . GLY A 1 177 ? -15.508 -25.328 -11.289 1 60.16 177 GLY A O 1
ATOM 1433 N N . VAL A 1 178 ? -13.648 -24.156 -11.469 1 63.22 178 VAL A N 1
ATOM 1434 C CA . VAL A 1 178 ? -13.867 -23.656 -10.117 1 63.22 178 VAL A CA 1
ATOM 1435 C C . VAL A 1 178 ? -14.594 -22.312 -10.18 1 63.22 178 VAL A C 1
ATOM 1437 O O . VAL A 1 178 ? -14.164 -21.406 -10.883 1 63.22 178 VAL A O 1
ATOM 1440 N N . ARG A 1 179 ? -15.805 -22.375 -9.672 1 62.62 179 ARG A N 1
ATOM 1441 C CA . ARG A 1 179 ? -16.547 -21.125 -9.594 1 62.62 179 ARG A CA 1
ATOM 1442 C C . ARG A 1 179 ? -16.703 -20.672 -8.148 1 62.62 179 ARG A C 1
ATOM 1444 O O . ARG A 1 179 ? -17.25 -21.391 -7.316 1 62.62 179 ARG A O 1
ATOM 1451 N N . THR A 1 180 ? -15.914 -19.75 -7.84 1 62.75 180 THR A N 1
ATOM 1452 C CA . THR A 1 180 ? -16.047 -19.156 -6.508 1 62.75 180 THR A CA 1
ATOM 1453 C C . THR A 1 180 ? -16.766 -17.812 -6.574 1 62.75 180 THR A C 1
ATOM 1455 O O . THR A 1 180 ? -16.672 -17.094 -7.57 1 62.75 180 THR A O 1
ATOM 1458 N N . CYS A 1 181 ? -17.844 -17.844 -5.73 1 61.88 181 CYS A N 1
ATOM 1459 C CA . CYS A 1 181 ? -18.625 -16.625 -5.656 1 61.88 181 CYS A CA 1
ATOM 1460 C C . CYS A 1 181 ? -18.172 -15.75 -4.492 1 61.88 181 CYS A C 1
ATOM 1462 O O . CYS A 1 181 ? -17.641 -16.25 -3.498 1 61.88 181 CYS A O 1
ATOM 1464 N N . GLY A 1 182 ? -18.094 -14.516 -4.781 1 59.41 182 GLY A N 1
ATOM 1465 C CA . GLY A 1 182 ? -17.844 -13.586 -3.697 1 59.41 182 GLY A CA 1
ATOM 1466 C C . GLY A 1 182 ? -16.734 -12.594 -4.008 1 59.41 182 GLY A C 1
ATOM 1467 O O . GLY A 1 182 ? -15.773 -12.93 -4.699 1 59.41 182 GLY A O 1
ATOM 1468 N N . ASP A 1 183 ? -17.109 -11.406 -4.375 1 57.06 183 ASP A N 1
ATOM 1469 C CA . ASP A 1 183 ? -16.312 -10.234 -4.699 1 57.06 183 ASP A CA 1
ATOM 1470 C C . ASP A 1 183 ? -15.203 -10.031 -3.668 1 57.06 183 ASP A C 1
ATOM 1472 O O . ASP A 1 183 ? -15.406 -9.344 -2.662 1 57.06 183 ASP A O 1
ATOM 1476 N N . TYR A 1 184 ? -14.07 -10.812 -3.887 1 63.47 184 TYR A N 1
ATOM 1477 C CA . TYR A 1 184 ? -12.984 -10.859 -2.91 1 63.47 184 TYR A CA 1
ATOM 1478 C C . TYR A 1 184 ? -12.055 -9.664 -3.059 1 63.47 184 TYR A C 1
ATOM 1480 O O . TYR A 1 184 ? -11.523 -9.406 -4.145 1 63.47 184 TYR A O 1
ATOM 1488 N N . MET A 1 185 ? -12.305 -8.531 -2.238 1 78.69 185 MET A N 1
ATOM 1489 C CA . MET A 1 185 ? -11.258 -7.512 -2.162 1 78.69 185 MET A CA 1
ATOM 1490 C C . MET A 1 185 ? -9.914 -8.133 -1.79 1 78.69 185 MET A C 1
ATOM 1492 O O . MET A 1 185 ? -9.75 -8.648 -0.682 1 78.69 185 MET A O 1
ATOM 1496 N N . PHE A 1 186 ? -9.047 -8.211 -2.645 1 88.38 186 PHE A N 1
ATOM 1497 C CA . PHE A 1 186 ? -8.977 -7.648 -3.988 1 88.38 186 PHE A CA 1
ATOM 1498 C C . PHE A 1 186 ? -8.719 -8.742 -5.016 1 88.38 186 PHE A C 1
ATOM 1500 O O . PHE A 1 186 ? -8.562 -9.914 -4.66 1 88.38 186 PHE A O 1
ATOM 1507 N N . SER A 1 187 ? -8.719 -8.477 -6.27 1 91.31 187 SER A N 1
ATOM 1508 C CA . SER A 1 187 ? -8.719 -9.406 -7.395 1 91.31 187 SER A CA 1
ATOM 1509 C C . SER A 1 187 ? -7.414 -10.188 -7.469 1 91.31 187 SER A C 1
ATOM 1511 O O . SER A 1 187 ? -6.355 -9.609 -7.727 1 91.31 187 SER A O 1
ATOM 1513 N N . GLY A 1 188 ? -7.543 -11.438 -7.305 1 91.75 188 GLY A N 1
ATOM 1514 C CA . GLY A 1 188 ? -6.375 -12.289 -7.426 1 91.75 188 GLY A CA 1
ATOM 1515 C C . GLY A 1 188 ? -5.82 -12.344 -8.836 1 91.75 188 GLY A C 1
ATOM 1516 O O . GLY A 1 188 ? -4.605 -12.406 -9.031 1 91.75 188 GLY A O 1
ATOM 1517 N N . HIS A 1 189 ? -6.695 -12.383 -9.828 1 92.75 189 HIS A N 1
ATOM 1518 C CA . HIS A 1 189 ? -6.266 -12.398 -11.219 1 92.75 189 HIS A CA 1
ATOM 1519 C C . HIS A 1 189 ? -5.469 -11.141 -11.562 1 92.75 189 HIS A C 1
ATOM 1521 O O . HIS A 1 189 ? -4.453 -11.219 -12.258 1 92.75 189 HIS A O 1
ATOM 1527 N N . THR A 1 190 ? -5.945 -10.039 -11.062 1 95.56 190 THR A N 1
ATOM 1528 C CA . THR A 1 190 ? -5.207 -8.797 -11.305 1 95.56 190 THR A CA 1
ATOM 1529 C C . THR A 1 190 ? -3.82 -8.867 -10.672 1 95.56 190 THR A C 1
ATOM 1531 O O . THR A 1 190 ? -2.84 -8.414 -11.273 1 95.56 190 THR A O 1
ATOM 1534 N N . VAL A 1 191 ? -3.768 -9.406 -9.461 1 96.25 191 VAL A N 1
ATOM 1535 C CA . VAL A 1 191 ? -2.486 -9.562 -8.781 1 96.25 191 VAL A CA 1
ATOM 1536 C C . VAL A 1 191 ? -1.548 -10.414 -9.633 1 96.25 191 VAL A C 1
ATOM 1538 O O . VAL A 1 191 ? -0.394 -10.039 -9.859 1 96.25 191 VAL A O 1
ATOM 1541 N N . ALA A 1 192 ? -2.082 -11.516 -10.125 1 95.31 192 ALA A N 1
ATOM 1542 C CA . ALA A 1 192 ? -1.271 -12.438 -10.922 1 95.31 192 ALA A CA 1
ATOM 1543 C C . ALA A 1 192 ? -0.79 -11.773 -12.211 1 95.31 192 ALA A C 1
ATOM 1545 O O . ALA A 1 192 ? 0.392 -11.852 -12.547 1 95.31 192 ALA A O 1
ATOM 1546 N N . LEU A 1 193 ? -1.662 -11.109 -12.914 1 97.38 193 LEU A N 1
ATOM 1547 C CA . LEU A 1 193 ? -1.331 -10.43 -14.164 1 97.38 193 LEU A CA 1
ATOM 1548 C C . LEU A 1 193 ? -0.262 -9.367 -13.938 1 97.38 193 LEU A C 1
ATOM 1550 O O . LEU A 1 193 ? 0.737 -9.32 -14.656 1 97.38 193 LEU A O 1
ATOM 1554 N N . THR A 1 194 ? -0.476 -8.57 -12.898 1 97.94 194 THR A N 1
ATOM 1555 C CA . THR A 1 194 ? 0.429 -7.465 -12.609 1 97.94 194 THR A CA 1
ATOM 1556 C C . THR A 1 194 ? 1.795 -7.984 -12.172 1 97.94 194 THR A C 1
ATOM 1558 O O . THR A 1 194 ? 2.83 -7.473 -12.602 1 97.94 194 THR A O 1
ATOM 1561 N N . MET A 1 195 ? 1.764 -8.961 -11.312 1 97.88 195 MET A N 1
ATOM 1562 C CA . MET A 1 195 ? 3.01 -9.555 -10.836 1 97.88 195 MET A CA 1
ATOM 1563 C C . MET A 1 195 ? 3.824 -10.117 -12 1 97.88 195 MET A C 1
ATOM 1565 O O . MET A 1 195 ? 5.023 -9.852 -12.109 1 97.88 195 MET A O 1
ATOM 1569 N N . LEU A 1 196 ? 3.174 -10.867 -12.852 1 98.06 196 LEU A N 1
ATOM 1570 C CA . LEU A 1 196 ? 3.844 -11.453 -14.008 1 98.06 196 LEU A CA 1
ATOM 1571 C C . LEU A 1 196 ? 4.391 -10.359 -14.922 1 98.06 196 LEU A C 1
ATOM 1573 O O . LEU A 1 196 ? 5.535 -10.438 -15.375 1 98.06 196 LEU A O 1
ATOM 1577 N N . ASN A 1 197 ? 3.625 -9.391 -15.172 1 97.94 197 ASN A N 1
ATOM 1578 C CA . ASN A 1 197 ? 4.039 -8.281 -16.016 1 97.94 197 ASN A CA 1
ATOM 1579 C C . ASN A 1 197 ? 5.285 -7.594 -15.469 1 97.94 197 ASN A C 1
ATOM 1581 O O . ASN A 1 197 ? 6.246 -7.359 -16.203 1 97.94 197 ASN A O 1
ATOM 1585 N N . PHE A 1 198 ? 5.27 -7.305 -14.18 1 97.19 198 PHE A N 1
ATOM 1586 C CA . PHE A 1 198 ? 6.391 -6.594 -13.578 1 97.19 198 PHE A CA 1
ATOM 1587 C C . PHE A 1 198 ? 7.641 -7.465 -13.562 1 97.19 198 PHE A C 1
ATOM 1589 O O . PHE A 1 198 ? 8.75 -6.973 -13.797 1 97.19 198 PHE A O 1
ATOM 1596 N N . PHE A 1 199 ? 7.516 -8.703 -13.289 1 97.5 199 PHE A N 1
ATOM 1597 C CA . PHE A 1 199 ? 8.68 -9.578 -13.25 1 97.5 199 PHE A CA 1
ATOM 1598 C C . PHE A 1 199 ? 9.273 -9.75 -14.641 1 97.5 199 PHE A C 1
ATOM 1600 O O . PHE A 1 199 ? 10.492 -9.766 -14.805 1 97.5 199 PHE A O 1
ATOM 1607 N N . ILE A 1 200 ? 8.43 -9.906 -15.656 1 96.94 200 ILE A N 1
ATOM 1608 C CA . ILE A 1 200 ? 8.898 -10.023 -17.031 1 96.94 200 ILE A CA 1
ATOM 1609 C C . ILE A 1 200 ? 9.648 -8.758 -17.438 1 96.94 200 ILE A C 1
ATOM 1611 O O . ILE A 1 200 ? 10.742 -8.828 -18 1 96.94 200 ILE A O 1
ATOM 1615 N N . THR A 1 201 ? 9.125 -7.633 -17.094 1 94.19 201 THR A N 1
ATOM 1616 C CA . THR A 1 201 ? 9.711 -6.359 -17.5 1 94.19 201 THR A CA 1
ATOM 1617 C C . THR A 1 201 ? 10.992 -6.086 -16.719 1 94.19 201 THR A C 1
ATOM 1619 O O . THR A 1 201 ? 11.945 -5.504 -17.25 1 94.19 201 THR A O 1
ATOM 1622 N N . GLU A 1 202 ? 11.07 -6.5 -15.484 1 93.38 202 GLU A N 1
ATOM 1623 C CA . GLU A 1 202 ? 12.227 -6.25 -14.633 1 93.38 202 GLU A CA 1
ATOM 1624 C C . GLU A 1 202 ? 13.406 -7.141 -15.023 1 93.38 202 GLU A C 1
ATOM 1626 O O . GLU A 1 202 ? 14.555 -6.703 -15.008 1 93.38 202 GLU A O 1
ATOM 1631 N N . TYR A 1 203 ? 13.141 -8.367 -15.438 1 94.81 203 TYR A N 1
ATOM 1632 C CA . TYR A 1 203 ? 14.227 -9.336 -15.555 1 94.81 203 TYR A CA 1
ATOM 1633 C C . TYR A 1 203 ? 14.477 -9.695 -17.016 1 94.81 203 TYR A C 1
ATOM 1635 O O . TYR A 1 203 ? 14.961 -10.789 -17.312 1 94.81 203 TYR A O 1
ATOM 1643 N N . THR A 1 204 ? 14.062 -8.844 -17.891 1 94.25 204 THR A N 1
ATOM 1644 C CA . THR A 1 204 ? 14.438 -8.898 -19.297 1 94.25 204 THR A CA 1
ATOM 1645 C C . THR A 1 204 ? 15.156 -7.621 -19.719 1 94.25 204 THR A C 1
ATOM 1647 O O . THR A 1 204 ? 14.906 -6.551 -19.156 1 94.25 204 THR A O 1
ATOM 1650 N N . PRO A 1 205 ? 16.047 -7.781 -20.609 1 89.5 205 PRO A N 1
ATOM 1651 C CA . PRO A 1 205 ? 16.844 -6.605 -21 1 89.5 205 PRO A CA 1
ATOM 1652 C C . PRO A 1 205 ? 15.969 -5.469 -21.547 1 89.5 205 PRO A C 1
ATOM 1654 O O . PRO A 1 205 ? 14.938 -5.719 -22.172 1 89.5 205 PRO A O 1
ATOM 1657 N N . ARG A 1 206 ? 16.375 -4.273 -21.344 1 84.38 206 ARG A N 1
ATOM 1658 C CA . ARG A 1 206 ? 15.617 -3.076 -21.688 1 84.38 206 ARG A CA 1
ATOM 1659 C C . ARG A 1 206 ? 15.539 -2.896 -23.203 1 84.38 206 ARG A C 1
ATOM 1661 O O . ARG A 1 206 ? 14.664 -2.188 -23.703 1 84.38 206 ARG A O 1
ATOM 1668 N N . ASP A 1 207 ? 16.344 -3.574 -23.891 1 86.75 207 ASP A N 1
ATOM 1669 C CA . ASP A 1 207 ? 16.406 -3.408 -25.344 1 86.75 207 ASP A CA 1
ATOM 1670 C C . ASP A 1 207 ? 15.273 -4.18 -26.016 1 86.75 207 ASP A C 1
ATOM 1672 O O . ASP A 1 207 ? 14.961 -3.934 -27.188 1 86.75 207 ASP A O 1
ATOM 1676 N N . ILE A 1 208 ? 14.703 -5.082 -25.328 1 90.44 208 ILE A N 1
ATOM 1677 C CA . ILE A 1 208 ? 13.586 -5.828 -25.891 1 90.44 208 ILE A CA 1
ATOM 1678 C C . ILE A 1 208 ? 12.281 -5.094 -25.625 1 90.44 208 ILE A C 1
ATOM 1680 O O . ILE A 1 208 ? 11.422 -5.59 -24.891 1 90.44 208 ILE A O 1
ATOM 1684 N N . TYR A 1 209 ? 12.062 -4.059 -26.266 1 90 209 TYR A N 1
ATOM 1685 C CA . TYR A 1 209 ? 10.938 -3.158 -26.031 1 90 209 TYR A CA 1
ATOM 1686 C C . TYR A 1 209 ? 9.617 -3.816 -26.438 1 90 209 TYR A C 1
ATOM 1688 O O . TYR A 1 209 ? 8.586 -3.6 -25.797 1 90 209 TYR A O 1
ATOM 1696 N N . LEU A 1 210 ? 9.688 -4.602 -27.453 1 92.19 210 LEU A N 1
ATOM 1697 C CA . LEU A 1 210 ? 8.469 -5.242 -27.938 1 92.19 210 LEU A CA 1
ATOM 1698 C C . LEU A 1 210 ? 7.895 -6.184 -26.891 1 92.19 210 LEU A C 1
ATOM 1700 O O . LEU A 1 210 ? 6.672 -6.27 -26.719 1 92.19 210 LEU A O 1
ATOM 1704 N N . LEU A 1 211 ? 8.805 -6.848 -26.188 1 93.75 211 LEU A N 1
ATOM 1705 C CA . LEU A 1 211 ? 8.352 -7.758 -25.141 1 93.75 211 LEU A CA 1
ATOM 1706 C C . LEU A 1 211 ? 7.73 -6.984 -23.984 1 93.75 211 LEU A C 1
ATOM 1708 O O . LEU A 1 211 ? 6.695 -7.391 -23.438 1 93.75 211 LEU A O 1
ATOM 1712 N N . HIS A 1 212 ? 8.289 -5.914 -23.656 1 94.94 212 HIS A N 1
ATOM 1713 C CA . HIS A 1 212 ? 7.773 -5.09 -22.578 1 94.94 212 HIS A CA 1
ATOM 1714 C C . HIS A 1 212 ? 6.414 -4.492 -22.922 1 94.94 212 HIS A C 1
ATOM 1716 O O . HIS A 1 212 ? 5.48 -4.547 -22.125 1 94.94 212 HIS A O 1
ATOM 1722 N N . THR A 1 213 ? 6.363 -3.967 -24.125 1 94.81 213 THR A N 1
ATOM 1723 C CA . THR A 1 213 ? 5.098 -3.398 -24.578 1 94.81 213 THR A CA 1
ATOM 1724 C C . THR A 1 213 ? 4.02 -4.473 -24.641 1 94.81 213 THR A C 1
ATOM 1726 O O . THR A 1 213 ? 2.875 -4.238 -24.25 1 94.81 213 THR A O 1
ATOM 1729 N N . PHE A 1 214 ? 4.402 -5.586 -25.156 1 96.31 214 PHE A N 1
ATOM 1730 C CA . PHE A 1 214 ? 3.48 -6.707 -25.266 1 96.31 214 PHE A CA 1
ATOM 1731 C C . PHE A 1 214 ? 2.984 -7.133 -23.891 1 96.31 214 PHE A C 1
ATOM 1733 O O . PHE A 1 214 ? 1.788 -7.359 -23.703 1 96.31 214 PHE A O 1
ATOM 1740 N N . SER A 1 215 ? 3.865 -7.258 -22.938 1 96.88 215 SER A N 1
ATOM 1741 C CA . SER A 1 215 ? 3.494 -7.656 -21.578 1 96.88 215 SER A CA 1
ATOM 1742 C C . SER A 1 215 ? 2.559 -6.633 -20.938 1 96.88 215 SER A C 1
ATOM 1744 O O . SER A 1 215 ? 1.547 -7.004 -20.344 1 96.88 215 SER A O 1
ATOM 1746 N N . TRP A 1 216 ? 2.803 -5.352 -21.141 1 96.69 216 TRP A N 1
ATOM 1747 C CA . TRP A 1 216 ? 1.968 -4.293 -20.594 1 96.69 216 TRP A CA 1
ATOM 1748 C C . TRP A 1 216 ? 0.598 -4.27 -21.25 1 96.69 216 TRP A C 1
ATOM 1750 O O . TRP A 1 216 ? -0.417 -4.023 -20.594 1 96.69 216 TRP A O 1
ATOM 1760 N N . LEU A 1 217 ? 0.57 -4.512 -22.531 1 97 217 LEU A N 1
ATOM 1761 C CA . LEU A 1 217 ? -0.699 -4.578 -23.25 1 97 217 LEU A CA 1
ATOM 1762 C C . LEU A 1 217 ? -1.555 -5.73 -22.734 1 97 217 LEU A C 1
ATOM 1764 O O . LEU A 1 217 ? -2.754 -5.562 -22.5 1 97 217 LEU A O 1
ATOM 1768 N N . LEU A 1 218 ? -0.917 -6.852 -22.547 1 97.38 218 LEU A N 1
ATOM 1769 C CA . LEU A 1 218 ? -1.646 -8.008 -22.031 1 97.38 218 LEU A CA 1
ATOM 1770 C C . LEU A 1 218 ? -2.162 -7.734 -20.625 1 97.38 218 LEU A C 1
ATOM 1772 O O . LEU A 1 218 ? -3.277 -8.125 -20.281 1 97.38 218 LEU A O 1
ATOM 1776 N N . ASN A 1 219 ? -1.359 -7.059 -19.812 1 97.56 219 ASN A N 1
ATOM 1777 C CA . ASN A 1 219 ? -1.789 -6.684 -18.469 1 97.56 219 ASN A CA 1
ATOM 1778 C C . ASN A 1 219 ? -3.008 -5.766 -18.516 1 97.56 219 ASN A C 1
ATOM 1780 O O . ASN A 1 219 ? -3.998 -6.012 -17.812 1 97.56 219 ASN A O 1
ATOM 1784 N N . MET A 1 220 ? -2.965 -4.812 -19.391 1 97.06 220 MET A N 1
ATOM 1785 C CA . MET A 1 220 ? -4.062 -3.857 -19.5 1 97.06 220 MET A CA 1
ATOM 1786 C C . MET A 1 220 ? -5.309 -4.523 -20.078 1 97.06 220 MET A C 1
ATOM 1788 O O . MET A 1 220 ? -6.422 -4.27 -19.609 1 97.06 220 MET A O 1
ATOM 1792 N N . PHE A 1 221 ? -5.125 -5.355 -20.984 1 96.38 221 PHE A N 1
ATOM 1793 C CA . PHE A 1 221 ? -6.242 -6.102 -21.547 1 96.38 221 PHE A CA 1
ATOM 1794 C C . PHE A 1 221 ? -6.836 -7.051 -20.516 1 96.38 221 PHE A C 1
ATOM 1796 O O . PHE A 1 221 ? -8.062 -7.188 -20.422 1 96.38 221 PHE A O 1
ATOM 1803 N N . GLY A 1 222 ? -5.926 -7.715 -19.812 1 96.44 222 GLY A N 1
ATOM 1804 C CA . GLY A 1 222 ? -6.422 -8.586 -18.75 1 96.44 222 GLY A CA 1
ATOM 1805 C C . GLY A 1 222 ? -7.293 -7.859 -17.75 1 96.44 222 GLY A C 1
ATOM 1806 O O . GLY A 1 222 ? -8.367 -8.344 -17.375 1 96.44 222 GLY A O 1
ATOM 1807 N N . ILE A 1 223 ? -6.836 -6.695 -17.344 1 95.69 223 ILE A N 1
ATOM 1808 C CA . ILE A 1 223 ? -7.578 -5.879 -16.391 1 95.69 223 ILE A CA 1
ATOM 1809 C C . ILE A 1 223 ? -8.914 -5.457 -17 1 95.69 223 ILE A C 1
ATOM 1811 O O . ILE A 1 223 ? -9.953 -5.531 -16.344 1 95.69 223 ILE A O 1
ATOM 1815 N N . PHE A 1 224 ? -8.898 -5.105 -18.234 1 96 224 PHE A N 1
ATOM 1816 C CA . PHE A 1 224 ? -10.117 -4.715 -18.938 1 96 224 PHE A CA 1
ATOM 1817 C C . PHE A 1 224 ? -11.102 -5.875 -19.016 1 96 224 PHE A C 1
ATOM 1819 O O . PHE A 1 224 ? -12.297 -5.695 -18.781 1 96 224 PHE A O 1
ATOM 1826 N N . PHE A 1 225 ? -10.617 -6.992 -19.25 1 95.25 225 PHE A N 1
ATOM 1827 C CA . PHE A 1 225 ? -11.484 -8.156 -19.391 1 95.25 225 PHE A CA 1
ATOM 1828 C C . PHE A 1 225 ? -12.07 -8.562 -18.047 1 95.25 225 PHE A C 1
ATOM 1830 O O . PHE A 1 225 ? -13.219 -9.016 -17.984 1 95.25 225 PHE A O 1
ATOM 1837 N N . ILE A 1 226 ? -11.281 -8.422 -17 1 92.94 226 ILE A N 1
ATOM 1838 C CA . ILE A 1 226 ? -11.797 -8.727 -15.664 1 92.94 226 ILE A CA 1
ATOM 1839 C C . ILE A 1 226 ? -13 -7.828 -15.359 1 92.94 226 ILE A C 1
ATOM 1841 O O . ILE A 1 226 ? -14.023 -8.297 -14.875 1 92.94 226 ILE A O 1
ATOM 1845 N N . LEU A 1 227 ? -12.875 -6.574 -15.688 1 93.69 227 LEU A N 1
ATOM 1846 C CA . LEU A 1 227 ? -13.922 -5.598 -15.398 1 93.69 227 LEU A CA 1
ATOM 1847 C C . LEU A 1 227 ? -15.109 -5.793 -16.328 1 93.69 227 LEU A C 1
ATOM 1849 O O . LEU A 1 227 ? -16.266 -5.73 -15.891 1 93.69 227 LEU A O 1
ATOM 1853 N N . SER A 1 228 ? -14.844 -6.094 -17.562 1 94.06 228 SER A N 1
ATOM 1854 C CA . SER A 1 228 ? -15.914 -6.281 -18.531 1 94.06 228 SER A CA 1
ATOM 1855 C C . SER A 1 228 ? -16.688 -7.566 -18.266 1 94.06 228 SER A C 1
ATOM 1857 O O . SER A 1 228 ? -17.828 -7.711 -18.703 1 94.06 228 SER A O 1
ATOM 1859 N N . GLY A 1 229 ? -16.062 -8.469 -17.578 1 90.56 229 GLY A N 1
ATOM 1860 C CA . GLY A 1 229 ? -16.75 -9.688 -17.188 1 90.56 229 GLY A CA 1
ATOM 1861 C C . GLY A 1 229 ? -17.562 -9.523 -15.906 1 90.56 229 GLY A C 1
ATOM 1862 O O . GLY A 1 229 ? -18.266 -10.445 -15.492 1 90.56 229 GLY A O 1
ATOM 1863 N N . HIS A 1 230 ? -17.5 -8.359 -15.305 1 88.69 230 HIS A N 1
ATOM 1864 C CA . HIS A 1 230 ? -18.234 -8.023 -14.086 1 88.69 230 HIS A CA 1
ATOM 1865 C C . HIS A 1 230 ? -17.938 -9.031 -12.977 1 88.69 230 HIS A C 1
ATOM 1867 O O . HIS A 1 230 ? -18.844 -9.469 -12.266 1 88.69 230 HIS A O 1
ATOM 1873 N N . GLU A 1 231 ? -16.641 -9.445 -12.984 1 84.25 231 GLU A N 1
ATOM 1874 C CA . GLU A 1 231 ? -16.219 -10.422 -11.977 1 84.25 231 GLU A CA 1
ATOM 1875 C C . GLU A 1 231 ? -15.789 -9.734 -10.688 1 84.25 231 GLU A C 1
ATOM 1877 O O . GLU A 1 231 ? -15.875 -10.32 -9.609 1 84.25 231 GLU A O 1
ATOM 1882 N N . HIS A 1 232 ? -15.336 -8.555 -10.805 1 89.25 232 HIS A N 1
ATOM 1883 C CA . HIS A 1 232 ? -14.836 -7.77 -9.688 1 89.25 232 HIS A CA 1
ATOM 1884 C C . HIS A 1 232 ? -15.273 -6.312 -9.797 1 89.25 232 HIS A C 1
ATOM 1886 O O . HIS A 1 232 ? -15.531 -5.82 -10.898 1 89.25 232 HIS A O 1
ATOM 1892 N N . TYR A 1 233 ? -15.445 -5.707 -8.68 1 91.25 233 TYR A N 1
ATOM 1893 C CA . TYR A 1 233 ? -15.656 -4.262 -8.672 1 91.25 233 TYR A CA 1
ATOM 1894 C C . TYR A 1 233 ? -14.398 -3.529 -9.125 1 91.25 233 TYR A C 1
ATOM 1896 O O . TYR A 1 233 ? -13.281 -4.043 -8.977 1 91.25 233 TYR A O 1
ATOM 1904 N N . SER A 1 234 ? -14.57 -2.389 -9.656 1 93.06 234 SER A N 1
ATOM 1905 C CA . SER A 1 234 ? -13.445 -1.58 -10.125 1 93.06 234 SER A CA 1
ATOM 1906 C C . SER A 1 234 ? -12.461 -1.29 -8.992 1 93.06 234 SER A C 1
ATOM 1908 O O . SER A 1 234 ? -11.25 -1.252 -9.211 1 93.06 234 SER A O 1
ATOM 1910 N N . ILE A 1 235 ? -12.969 -1.107 -7.789 1 92.81 235 ILE A N 1
ATOM 1911 C CA . ILE A 1 235 ? -12.102 -0.788 -6.66 1 92.81 235 ILE A CA 1
ATOM 1912 C C . ILE A 1 235 ? -11.211 -1.985 -6.34 1 92.81 235 ILE A C 1
ATOM 1914 O O . ILE A 1 235 ? -10.047 -1.817 -5.965 1 92.81 235 ILE A O 1
ATOM 1918 N N . ASP A 1 236 ? -11.719 -3.188 -6.543 1 92.94 236 ASP A N 1
ATOM 1919 C CA . ASP A 1 236 ? -10.945 -4.402 -6.305 1 92.94 236 ASP A CA 1
ATOM 1920 C C . ASP A 1 236 ? -9.758 -4.488 -7.258 1 92.94 236 ASP A C 1
ATOM 1922 O O . ASP A 1 236 ? -8.641 -4.809 -6.836 1 92.94 236 ASP A O 1
ATOM 1926 N N . VAL A 1 237 ? -10.086 -4.203 -8.43 1 94.69 237 VAL A N 1
ATOM 1927 C CA . VAL A 1 237 ? -9.07 -4.281 -9.469 1 94.69 237 VAL A CA 1
ATOM 1928 C C . VAL A 1 237 ? -8.047 -3.164 -9.281 1 94.69 237 VAL A C 1
ATOM 1930 O O . VAL A 1 237 ? -6.84 -3.395 -9.391 1 94.69 237 VAL A O 1
ATOM 1933 N N . PHE A 1 238 ? -8.5 -2.027 -8.984 1 95.19 238 PHE A N 1
ATOM 1934 C CA . PHE A 1 238 ? -7.625 -0.875 -8.797 1 95.19 238 PHE A CA 1
ATOM 1935 C C . PHE A 1 238 ? -6.688 -1.091 -7.617 1 95.19 238 PHE A C 1
ATOM 1937 O O . PHE A 1 238 ? -5.477 -0.889 -7.73 1 95.19 238 PHE A O 1
ATOM 1944 N N . ILE A 1 239 ? -7.188 -1.437 -6.477 1 94.19 239 ILE A N 1
ATOM 1945 C CA . ILE A 1 239 ? -6.391 -1.644 -5.273 1 94.19 239 ILE A CA 1
ATOM 1946 C C . ILE A 1 239 ? -5.41 -2.795 -5.492 1 94.19 239 ILE A C 1
ATOM 1948 O O . ILE A 1 239 ? -4.27 -2.748 -5.031 1 94.19 239 ILE A O 1
ATOM 1952 N N . ALA A 1 240 ? -5.879 -3.83 -6.184 1 96.06 240 ALA A N 1
ATOM 1953 C CA . ALA A 1 240 ? -4.996 -4.949 -6.5 1 96.06 240 ALA A CA 1
ATOM 1954 C C . ALA A 1 240 ? -3.791 -4.488 -7.309 1 96.06 240 ALA A C 1
ATOM 1956 O O . ALA A 1 240 ? -2.652 -4.852 -7.004 1 96.06 240 ALA A O 1
ATOM 1957 N N . PHE A 1 241 ? -4.07 -3.746 -8.359 1 96.56 241 PHE A N 1
ATOM 1958 C CA . PHE A 1 241 ? -2.996 -3.223 -9.188 1 96.56 241 PHE A CA 1
ATOM 1959 C C . PHE A 1 241 ? -2.055 -2.344 -8.375 1 96.56 241 PHE A C 1
ATOM 1961 O O . PHE A 1 241 ? -0.833 -2.459 -8.492 1 96.56 241 PHE A O 1
ATOM 1968 N N . TYR A 1 242 ? -2.602 -1.509 -7.582 1 95.5 242 TYR A N 1
ATOM 1969 C CA . TYR A 1 242 ? -1.815 -0.557 -6.805 1 95.5 242 TYR A CA 1
ATOM 1970 C C . TYR A 1 242 ? -0.935 -1.276 -5.789 1 95.5 242 TYR A C 1
ATOM 1972 O O . TYR A 1 242 ? 0.271 -1.025 -5.715 1 95.5 242 TYR A O 1
ATOM 1980 N N . ILE A 1 243 ? -1.487 -2.119 -4.953 1 94.56 243 ILE A N 1
ATOM 1981 C CA . ILE A 1 243 ? -0.747 -2.814 -3.908 1 94.56 243 ILE A CA 1
ATOM 1982 C C . ILE A 1 243 ? 0.348 -3.676 -4.535 1 94.56 243 ILE A C 1
ATOM 1984 O O . ILE A 1 243 ? 1.492 -3.668 -4.074 1 94.56 243 ILE A O 1
ATOM 1988 N N . THR A 1 244 ? 0.016 -4.352 -5.621 1 96.56 244 THR A N 1
ATOM 1989 C CA . THR A 1 244 ? 0.978 -5.246 -6.258 1 96.56 244 THR A CA 1
ATOM 1990 C C . THR A 1 244 ? 2.133 -4.453 -6.863 1 96.56 244 THR A C 1
ATOM 1992 O O . THR A 1 244 ? 3.301 -4.785 -6.648 1 96.56 244 THR A O 1
ATOM 1995 N N . SER A 1 245 ? 1.84 -3.408 -7.559 1 95.25 245 SER A N 1
ATOM 1996 C CA . SER A 1 245 ? 2.875 -2.602 -8.195 1 95.25 245 SER A CA 1
ATOM 1997 C C . SER A 1 245 ? 3.77 -1.93 -7.16 1 95.25 245 SER A C 1
ATOM 1999 O O . SER A 1 245 ? 4.996 -1.955 -7.281 1 95.25 245 SER A O 1
ATOM 2001 N N . ARG A 1 246 ? 3.15 -1.44 -6.105 1 93.56 246 ARG A N 1
ATOM 2002 C CA . ARG A 1 246 ? 3.928 -0.716 -5.105 1 93.56 246 ARG A CA 1
ATOM 2003 C C . ARG A 1 246 ? 4.793 -1.67 -4.285 1 93.56 246 ARG A C 1
ATOM 2005 O O . ARG A 1 246 ? 5.926 -1.342 -3.938 1 93.56 246 ARG A O 1
ATOM 2012 N N . LEU A 1 247 ? 4.23 -2.768 -3.924 1 93.94 247 LEU A N 1
ATOM 2013 C CA . LEU A 1 247 ? 5.02 -3.74 -3.176 1 93.94 247 LEU A CA 1
ATOM 2014 C C . LEU A 1 247 ? 6.199 -4.238 -4.008 1 93.94 247 LEU A C 1
ATOM 2016 O O . LEU A 1 247 ? 7.305 -4.406 -3.488 1 93.94 247 LEU A O 1
ATOM 2020 N N . PHE A 1 248 ? 5.953 -4.488 -5.32 1 95.31 248 PHE A N 1
ATOM 2021 C CA . PHE A 1 248 ? 7.027 -4.91 -6.211 1 95.31 248 PHE A CA 1
ATOM 2022 C C . PHE A 1 248 ? 8.133 -3.857 -6.266 1 95.31 248 PHE A C 1
ATOM 2024 O O . PHE A 1 248 ? 9.312 -4.18 -6.125 1 95.31 248 PHE A O 1
ATOM 2031 N N . LEU A 1 249 ? 7.766 -2.648 -6.445 1 90.62 249 LEU A N 1
ATOM 2032 C CA . LEU A 1 249 ? 8.734 -1.564 -6.574 1 90.62 249 LEU A CA 1
ATOM 2033 C C . LEU A 1 249 ? 9.492 -1.356 -5.27 1 90.62 249 LEU A C 1
ATOM 2035 O O . LEU A 1 249 ? 10.711 -1.161 -5.281 1 90.62 249 LEU A O 1
ATOM 2039 N N . TYR A 1 250 ? 8.75 -1.362 -4.148 1 89 250 TYR A N 1
ATOM 2040 C CA . TYR A 1 250 ? 9.383 -1.202 -2.846 1 89 250 TYR A CA 1
ATOM 2041 C C . TYR A 1 250 ? 10.391 -2.316 -2.59 1 89 250 TYR A C 1
ATOM 2043 O O . TYR A 1 250 ? 11.531 -2.053 -2.205 1 89 250 TYR A O 1
ATOM 2051 N N . TYR A 1 251 ? 9.984 -3.549 -2.906 1 90.12 251 TYR A N 1
ATOM 2052 C CA . TYR A 1 251 ? 10.836 -4.715 -2.703 1 90.12 251 TYR A CA 1
ATOM 2053 C C . TYR A 1 251 ? 12.109 -4.609 -3.525 1 90.12 251 TYR A C 1
ATOM 2055 O O . TYR A 1 251 ? 13.211 -4.82 -3.006 1 90.12 251 TYR A O 1
ATOM 2063 N N . HIS A 1 252 ? 12.039 -4.27 -4.742 1 89.81 252 HIS A N 1
ATOM 2064 C CA . HIS A 1 252 ? 13.188 -4.25 -5.637 1 89.81 252 HIS A CA 1
ATOM 2065 C C . HIS A 1 252 ? 14.07 -3.033 -5.379 1 89.81 252 HIS A C 1
ATOM 2067 O O . HIS A 1 252 ? 15.281 -3.082 -5.602 1 89.81 252 HIS A O 1
ATOM 2073 N N . THR A 1 253 ? 13.453 -1.963 -4.91 1 84.56 253 THR A N 1
ATOM 2074 C CA . THR A 1 253 ? 14.266 -0.829 -4.488 1 84.56 253 THR A CA 1
ATOM 2075 C C . THR A 1 253 ? 15.125 -1.198 -3.285 1 84.56 253 THR A C 1
ATOM 2077 O O . THR A 1 253 ? 16.312 -0.849 -3.23 1 84.56 253 THR A O 1
ATOM 2080 N N . LEU A 1 254 ? 14.547 -1.861 -2.344 1 84.25 254 LEU A N 1
ATOM 2081 C CA . LEU A 1 254 ? 15.289 -2.305 -1.169 1 84.25 254 LEU A CA 1
ATOM 2082 C C . LEU A 1 254 ? 16.359 -3.314 -1.557 1 84.25 254 LEU A C 1
ATOM 2084 O O . LEU A 1 254 ? 17.5 -3.248 -1.062 1 84.25 254 LEU A O 1
ATOM 2088 N N . ALA A 1 255 ? 15.992 -4.211 -2.426 1 84.81 255 ALA A N 1
ATOM 2089 C CA . ALA A 1 255 ? 16.906 -5.273 -2.82 1 84.81 255 ALA A CA 1
ATOM 2090 C C . ALA A 1 255 ? 18.094 -4.711 -3.605 1 84.81 255 ALA A C 1
ATOM 2092 O O . ALA A 1 255 ? 19.219 -5.195 -3.473 1 84.81 255 ALA A O 1
ATOM 2093 N N . ASN A 1 256 ? 17.781 -3.717 -4.375 1 81.06 256 ASN A N 1
ATOM 2094 C CA . ASN A 1 256 ? 18.828 -3.148 -5.223 1 81.06 256 ASN A CA 1
ATOM 2095 C C . ASN A 1 256 ? 19.766 -2.24 -4.434 1 81.06 256 ASN A C 1
ATOM 2097 O O . ASN A 1 256 ? 20.891 -1.991 -4.852 1 81.06 256 ASN A O 1
ATOM 2101 N N . ASN A 1 257 ? 19.312 -1.724 -3.311 1 74.25 257 ASN A N 1
ATOM 2102 C CA . ASN A 1 257 ? 20.094 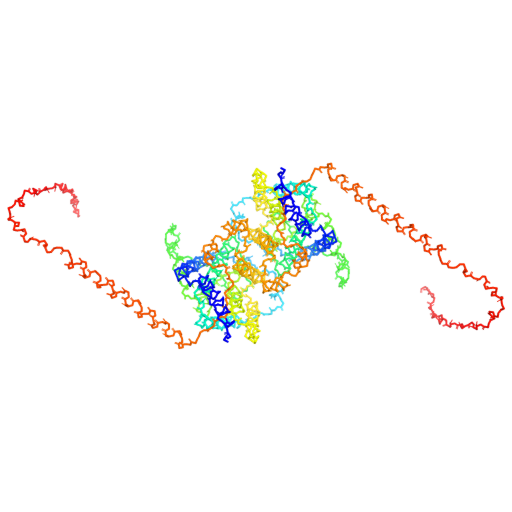-0.74 -2.582 1 74.25 257 ASN A CA 1
ATOM 2103 C C . ASN A 1 257 ? 20.5 -1.251 -1.199 1 74.25 257 ASN A C 1
ATOM 2105 O O . ASN A 1 257 ? 20.844 -0.462 -0.316 1 74.25 257 ASN A O 1
ATOM 2109 N N . GLN A 1 258 ? 20.344 -2.434 -0.907 1 64.69 258 GLN A N 1
ATOM 2110 C CA . GLN A 1 258 ? 20.609 -3 0.412 1 64.69 258 GLN A CA 1
ATOM 2111 C C . GLN A 1 258 ? 22.031 -2.686 0.875 1 64.69 258 GLN A C 1
ATOM 2113 O O . GLN A 1 258 ? 22.266 -2.439 2.061 1 64.69 258 GLN A O 1
ATOM 2118 N N . ALA A 1 259 ? 22.844 -2.734 0.004 1 57.12 259 ALA A N 1
ATOM 2119 C CA . ALA A 1 259 ? 24.234 -2.52 0.368 1 57.12 259 ALA A CA 1
ATOM 2120 C C . ALA A 1 259 ? 24.453 -1.103 0.892 1 57.12 259 ALA A C 1
ATOM 2122 O O . ALA A 1 259 ? 25.406 -0.846 1.623 1 57.12 259 ALA A O 1
ATOM 2123 N N . LEU A 1 260 ? 23.5 -0.364 0.624 1 57.72 260 LEU A N 1
ATOM 2124 C CA . LEU A 1 260 ? 23.688 1.051 0.921 1 57.72 260 LEU A CA 1
ATOM 2125 C C . LEU A 1 260 ? 22.766 1.503 2.047 1 57.72 260 LEU A C 1
ATOM 2127 O O . LEU A 1 260 ? 22.812 2.66 2.467 1 57.72 260 LEU A O 1
ATOM 2131 N N . ASN A 1 261 ? 22.094 0.548 2.576 1 62.19 261 ASN A N 1
ATOM 2132 C CA . ASN A 1 261 ? 21.078 0.934 3.551 1 62.19 261 ASN A CA 1
ATOM 2133 C C . ASN A 1 261 ? 21.703 1.271 4.902 1 62.19 261 ASN A C 1
ATOM 2135 O O . ASN A 1 261 ? 22.609 0.578 5.363 1 62.19 261 ASN A O 1
ATOM 2139 N N . ASN A 1 262 ? 21.406 2.414 5.336 1 65.25 262 ASN A N 1
ATOM 2140 C CA . ASN A 1 262 ? 21.781 2.799 6.691 1 65.25 262 ASN A CA 1
ATOM 2141 C C . ASN A 1 262 ? 21.188 1.845 7.727 1 65.25 262 ASN A C 1
ATOM 2143 O O . ASN A 1 262 ? 20.281 1.069 7.418 1 65.25 262 ASN A O 1
ATOM 2147 N N . ASN A 1 263 ? 21.781 1.742 8.812 1 66.25 263 ASN A N 1
ATOM 2148 C CA . ASN A 1 263 ? 21.375 0.866 9.906 1 66.25 263 ASN A CA 1
ATOM 2149 C C . ASN A 1 263 ? 19.922 1.064 10.273 1 66.25 263 ASN A C 1
ATOM 2151 O O . ASN A 1 263 ? 19.203 0.099 10.562 1 66.25 263 ASN A O 1
ATOM 2155 N N . VAL A 1 264 ? 19.516 2.279 10.164 1 66.44 264 VAL A N 1
ATOM 2156 C CA . VAL A 1 264 ? 18.141 2.584 10.555 1 66.44 264 VAL A CA 1
ATOM 2157 C C . VAL A 1 264 ? 17.172 1.945 9.562 1 66.44 264 VAL A C 1
ATOM 2159 O O . VAL A 1 264 ? 16.172 1.33 9.969 1 66.44 264 VAL A O 1
ATOM 2162 N N . ASP A 1 265 ? 17.547 2.02 8.383 1 73 265 ASP A N 1
ATOM 2163 C CA . ASP A 1 265 ? 16.656 1.446 7.363 1 73 265 ASP A CA 1
ATOM 2164 C C . ASP A 1 265 ? 16.703 -0.08 7.406 1 73 265 ASP A C 1
ATOM 2166 O O . ASP A 1 265 ? 15.688 -0.735 7.137 1 73 265 ASP A O 1
ATOM 2170 N N . SER A 1 266 ? 17.859 -0.476 7.855 1 75.31 266 SER A N 1
ATOM 2171 C CA . SER A 1 266 ? 17.969 -1.928 7.965 1 75.31 266 SER A CA 1
ATOM 2172 C C . SER A 1 266 ? 17.078 -2.457 9.094 1 75.31 266 SER A C 1
ATOM 2174 O O . SER A 1 266 ? 16.422 -3.48 8.938 1 75.31 266 SER A O 1
ATOM 2176 N N . CYS A 1 267 ? 17.062 -1.766 10.133 1 75.12 267 CYS A N 1
ATOM 2177 C CA . CYS A 1 267 ? 16.203 -2.15 11.258 1 75.12 267 CYS A CA 1
ATOM 2178 C C . CYS A 1 267 ? 14.727 -2.029 10.883 1 75.12 267 CYS A C 1
ATOM 2180 O O . CYS A 1 267 ? 13.938 -2.92 11.188 1 75.12 267 CYS A O 1
ATOM 2182 N N . ARG A 1 268 ? 14.461 -0.979 10.227 1 76.88 268 ARG A N 1
ATOM 2183 C CA . ARG A 1 268 ? 13.086 -0.769 9.789 1 76.88 268 ARG A CA 1
ATOM 2184 C C . ARG A 1 268 ? 12.633 -1.874 8.844 1 76.88 268 ARG A C 1
ATOM 2186 O O . ARG A 1 268 ? 11.516 -2.377 8.953 1 76.88 268 ARG A O 1
ATOM 2193 N N . THR A 1 269 ? 13.539 -2.182 8.023 1 76.75 269 THR A N 1
ATOM 2194 C CA . THR A 1 269 ? 13.211 -3.219 7.047 1 76.75 269 THR A CA 1
ATOM 2195 C C . THR A 1 269 ? 13.047 -4.57 7.734 1 76.75 269 THR A C 1
ATOM 2197 O O . THR A 1 269 ? 12.172 -5.359 7.363 1 76.75 269 THR A O 1
ATOM 2200 N N . ARG A 1 270 ? 13.805 -4.781 8.75 1 78.5 270 ARG A N 1
ATOM 2201 C CA . ARG A 1 270 ? 13.711 -6.039 9.484 1 78.5 270 ARG A CA 1
ATOM 2202 C C . ARG A 1 270 ? 12.398 -6.129 10.25 1 78.5 270 ARG A C 1
ATOM 2204 O O . ARG A 1 270 ? 11.812 -7.211 10.359 1 78.5 270 ARG A O 1
ATOM 2211 N N . ILE A 1 271 ? 11.914 -4.988 10.656 1 75.38 271 ILE A N 1
ATOM 2212 C CA . ILE A 1 271 ? 10.703 -4.949 11.477 1 75.38 271 ILE A CA 1
ATOM 2213 C C . ILE A 1 271 ? 9.469 -5.008 10.578 1 75.38 271 ILE A C 1
ATOM 2215 O O . ILE A 1 271 ? 8.555 -5.801 10.828 1 75.38 271 ILE A O 1
ATOM 2219 N N . TRP A 1 272 ? 9.531 -4.277 9.508 1 76.56 272 TRP A N 1
ATOM 2220 C CA . TRP A 1 272 ? 8.32 -4.125 8.703 1 76.56 272 TRP A CA 1
ATOM 2221 C C . TRP A 1 272 ? 8.281 -5.145 7.57 1 76.56 272 TRP A C 1
ATOM 2223 O O . TRP A 1 272 ? 7.215 -5.441 7.031 1 76.56 272 TRP A O 1
ATOM 2233 N N . PHE A 1 273 ? 9.5 -5.652 7.172 1 83.38 273 PHE A N 1
ATOM 2234 C CA . PHE A 1 273 ? 9.586 -6.633 6.094 1 83.38 273 PHE A CA 1
ATOM 2235 C C . PHE A 1 273 ? 10.531 -7.766 6.469 1 83.38 273 PHE A C 1
ATOM 2237 O O . PHE A 1 273 ? 11.547 -7.984 5.809 1 83.38 273 PHE A O 1
ATOM 2244 N N . PRO A 1 274 ? 10.148 -8.578 7.43 1 81.31 274 PRO A N 1
ATOM 2245 C CA . PRO A 1 274 ? 11.039 -9.641 7.91 1 81.31 274 PRO A CA 1
ATOM 2246 C C . PRO A 1 274 ? 11.328 -10.695 6.844 1 81.31 274 PRO A C 1
ATOM 2248 O O . PRO A 1 274 ? 12.445 -11.211 6.773 1 81.31 274 PRO A O 1
ATOM 2251 N N . LEU A 1 275 ? 10.344 -11.016 6.082 1 85.69 275 LEU A N 1
ATOM 2252 C CA . LEU A 1 275 ? 10.555 -12.008 5.027 1 85.69 275 LEU A CA 1
ATOM 2253 C C . LEU A 1 275 ? 11.578 -11.516 4.016 1 85.69 275 LEU A C 1
ATOM 2255 O O . LEU A 1 275 ? 12.43 -12.281 3.561 1 85.69 275 LEU A O 1
ATOM 2259 N N . PHE A 1 276 ? 11.508 -10.258 3.729 1 87.38 276 PHE A N 1
ATOM 2260 C CA . PHE A 1 276 ? 12.484 -9.656 2.82 1 87.38 276 PHE A CA 1
ATOM 2261 C C . PHE A 1 276 ? 13.891 -9.758 3.393 1 87.38 276 PHE A C 1
ATOM 2263 O O . PHE A 1 276 ? 14.828 -10.141 2.689 1 87.38 276 PHE A O 1
ATOM 2270 N N . SER A 1 277 ? 13.992 -9.406 4.695 1 82.69 277 SER A N 1
ATOM 2271 C CA . SER A 1 277 ? 15.312 -9.398 5.32 1 82.69 277 SER A CA 1
ATOM 2272 C C . SER A 1 277 ? 15.922 -10.797 5.348 1 82.69 277 SER A C 1
ATOM 2274 O O . SER A 1 277 ? 17.125 -10.953 5.191 1 82.69 277 SER A O 1
ATOM 2276 N N . PHE A 1 278 ? 15.109 -11.75 5.465 1 86.88 278 PHE A N 1
ATOM 2277 C CA . PHE A 1 278 ? 15.578 -13.133 5.48 1 86.88 278 PHE A CA 1
ATOM 2278 C C . PHE A 1 278 ? 15.945 -13.594 4.074 1 86.88 278 PHE A C 1
ATOM 2280 O O . PHE A 1 278 ? 17.047 -14.117 3.855 1 86.88 278 PHE A O 1
ATOM 2287 N N . PHE A 1 279 ? 15.195 -13.336 3.074 1 88.12 279 PHE A N 1
ATOM 2288 C CA . PHE A 1 279 ? 15.391 -13.867 1.729 1 88.12 279 PHE A CA 1
ATOM 2289 C C . PHE A 1 279 ? 16.5 -13.109 1.006 1 88.12 279 PHE A C 1
ATOM 2291 O O . PHE A 1 279 ? 17.188 -13.672 0.158 1 88.12 279 PHE A O 1
ATOM 2298 N N . GLU A 1 280 ? 16.609 -11.852 1.342 1 85.88 280 GLU A N 1
ATOM 2299 C CA . GLU A 1 280 ? 17.609 -11.047 0.637 1 85.88 280 GLU A CA 1
ATOM 2300 C C . GLU A 1 280 ? 18.844 -10.805 1.502 1 85.88 280 GLU A C 1
ATOM 2302 O O . GLU A 1 280 ? 19.656 -9.93 1.208 1 85.88 280 GLU A O 1
ATOM 2307 N N . SER A 1 281 ? 19.062 -11.516 2.52 1 80.94 281 SER A N 1
ATOM 2308 C CA . SER A 1 281 ? 20.172 -11.312 3.439 1 80.94 281 SER A CA 1
ATOM 2309 C C . SER A 1 281 ? 21.516 -11.461 2.727 1 80.94 281 SER A C 1
ATOM 2311 O O . SER A 1 281 ? 22.484 -10.773 3.055 1 80.94 281 SER A O 1
ATOM 2313 N N . SER A 1 282 ? 21.562 -12.312 1.724 1 74.75 282 SER A N 1
ATOM 2314 C CA . SER A 1 282 ? 22.844 -12.578 1.067 1 74.75 282 SER A CA 1
ATOM 2315 C C . SER A 1 282 ? 22.969 -11.773 -0.221 1 74.75 282 SER A C 1
ATOM 2317 O O . SER A 1 282 ? 24.078 -11.641 -0.763 1 74.75 282 SER A O 1
ATOM 2319 N N . CYS A 1 283 ? 21.859 -11.305 -0.753 1 67.75 283 CYS A N 1
ATOM 2320 C CA . CYS A 1 283 ? 21.875 -10.617 -2.039 1 67.75 283 CYS A CA 1
ATOM 2321 C C . CYS A 1 283 ? 21.859 -9.102 -1.847 1 67.75 283 CYS A C 1
ATOM 2323 O O . CYS A 1 283 ? 20.859 -8.555 -1.358 1 67.75 283 CYS A O 1
ATOM 2325 N N . SER A 1 284 ? 22.906 -8.461 -2.016 1 66.06 284 SER A N 1
ATOM 2326 C CA . SER A 1 284 ? 22.953 -7.039 -1.712 1 66.06 284 SER A CA 1
ATOM 2327 C C . SER A 1 284 ? 23.062 -6.207 -2.986 1 66.06 284 SER A C 1
ATOM 2329 O O . SER A 1 284 ? 23.578 -5.09 -2.963 1 66.06 284 SER A O 1
ATOM 2331 N N . CYS A 1 285 ? 22.641 -6.91 -4.172 1 69 285 CYS A N 1
ATOM 2332 C CA . CYS A 1 285 ? 22.828 -6.105 -5.375 1 69 285 CYS A CA 1
ATOM 2333 C C . CYS A 1 285 ? 21.734 -6.391 -6.391 1 69 285 CYS A C 1
ATOM 2335 O O . CYS A 1 285 ? 20.922 -7.297 -6.199 1 69 285 CYS A O 1
ATOM 2337 N N . MET A 1 286 ? 21.703 -5.555 -7.363 1 79.5 286 MET A N 1
ATOM 2338 C CA . MET A 1 286 ? 20.766 -5.727 -8.477 1 79.5 286 MET A CA 1
ATOM 2339 C C . MET A 1 286 ? 21.141 -6.953 -9.305 1 79.5 286 MET A C 1
ATOM 2341 O O . MET A 1 286 ? 22.312 -7.156 -9.633 1 79.5 286 MET A O 1
ATOM 2345 N N . VAL A 1 287 ? 20.203 -7.793 -9.555 1 85.94 287 VAL A N 1
ATOM 2346 C CA . VAL A 1 287 ? 20.422 -9 -10.352 1 85.94 287 VAL A CA 1
ATOM 2347 C C . VAL A 1 287 ? 20.578 -8.625 -11.82 1 85.94 287 VAL A C 1
ATOM 2349 O O . VAL A 1 287 ? 19.672 -8.016 -12.406 1 85.94 287 VAL A O 1
ATOM 2352 N N . PRO A 1 288 ? 21.719 -8.914 -12.32 1 86.44 288 PRO A N 1
ATOM 2353 C CA . PRO A 1 288 ? 21.906 -8.609 -13.742 1 86.44 288 PRO A CA 1
ATOM 2354 C C . PRO A 1 288 ? 21.062 -9.5 -14.648 1 86.44 288 PRO A C 1
ATOM 2356 O O . PRO A 1 288 ? 20.797 -10.656 -14.305 1 86.44 288 PRO A O 1
ATOM 2359 N N . ASN A 1 289 ? 20.609 -8.969 -15.789 1 90.81 289 ASN A N 1
ATOM 2360 C CA . ASN A 1 289 ? 19.844 -9.727 -16.766 1 90.81 289 ASN A CA 1
ATOM 2361 C C . ASN A 1 289 ? 20.766 -10.5 -17.719 1 90.8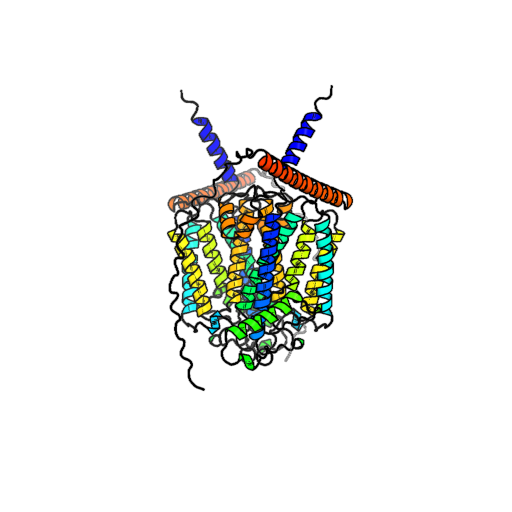1 289 ASN A C 1
ATOM 2363 O O . ASN A 1 289 ? 21 -10.07 -18.844 1 90.81 289 ASN A O 1
ATOM 2367 N N . GLU A 1 290 ? 21.266 -11.641 -17.203 1 89.88 290 GLU A N 1
ATOM 2368 C CA . GLU A 1 290 ? 22.125 -12.547 -17.969 1 89.88 290 GLU A CA 1
ATOM 2369 C C . GLU A 1 290 ? 21.391 -13.844 -18.297 1 89.88 290 GLU A C 1
ATOM 2371 O O . GLU A 1 290 ? 20.672 -14.391 -17.453 1 89.88 290 GLU A O 1
ATOM 2376 N N . TYR A 1 291 ? 21.547 -14.203 -19.547 1 90.44 291 TYR A N 1
ATOM 2377 C CA . TYR A 1 291 ? 20.828 -15.383 -20.016 1 90.44 291 TYR A CA 1
ATOM 2378 C C . TYR A 1 291 ? 21.797 -16.469 -20.469 1 90.44 291 TYR A C 1
ATOM 2380 O O . TYR A 1 291 ? 22.922 -16.172 -20.891 1 90.44 291 TYR A O 1
ATOM 2388 N N . GLU A 1 292 ? 21.391 -17.688 -20.234 1 89.69 292 GLU A N 1
ATOM 2389 C CA . GLU A 1 292 ? 22.172 -18.844 -20.641 1 89.69 292 GLU A CA 1
ATOM 2390 C C . GLU A 1 292 ? 21.422 -19.672 -21.688 1 89.69 292 GLU A C 1
ATOM 2392 O O . GLU A 1 292 ? 20.188 -19.688 -21.719 1 89.69 292 GLU A O 1
ATOM 2397 N N . SER A 1 293 ? 22.234 -20.266 -22.562 1 85.88 293 SER A N 1
ATOM 2398 C CA . SER A 1 293 ? 21.656 -21.125 -23.594 1 85.88 293 SER A CA 1
ATOM 2399 C C . SER A 1 293 ? 21.266 -22.484 -23.016 1 85.88 293 SER A C 1
ATOM 2401 O O . SER A 1 293 ? 21.719 -22.844 -21.922 1 85.88 293 SER A O 1
ATOM 2403 N N . LEU A 1 294 ? 20.391 -23.109 -23.781 1 83.88 294 LEU A N 1
ATOM 2404 C CA . LEU A 1 294 ? 19.938 -24.438 -23.359 1 83.88 294 LEU A CA 1
ATOM 2405 C C . LEU A 1 294 ? 21.109 -25.391 -23.203 1 83.88 294 LEU A C 1
ATOM 2407 O O . LEU A 1 294 ? 21.109 -26.234 -22.312 1 83.88 294 LEU A O 1
ATOM 2411 N N . THR A 1 295 ? 22.141 -25.234 -24.031 1 83.62 295 THR A N 1
ATOM 2412 C CA . THR A 1 295 ? 23.297 -26.109 -23.969 1 83.62 295 THR A CA 1
ATOM 2413 C C . THR A 1 295 ? 24.109 -25.859 -22.703 1 83.62 295 THR A C 1
ATOM 2415 O O . THR A 1 295 ? 24.609 -26.797 -22.078 1 83.62 295 THR A O 1
ATOM 2418 N N . GLU A 1 296 ? 24.188 -24.625 -22.391 1 84.94 296 GLU A N 1
ATOM 2419 C CA . GLU A 1 296 ? 24.922 -24.266 -21.188 1 84.94 296 GLU A CA 1
ATOM 2420 C C . GLU A 1 296 ? 24.203 -24.766 -19.938 1 84.94 296 GLU A C 1
ATOM 2422 O O . GLU A 1 296 ? 24.828 -25.234 -18.984 1 84.94 296 GLU A O 1
ATOM 2427 N N . ILE A 1 297 ? 22.938 -24.703 -20.031 1 83.25 297 ILE A N 1
ATOM 2428 C CA . ILE A 1 297 ? 22.141 -25.172 -18.906 1 83.25 297 ILE A CA 1
ATOM 2429 C C . ILE A 1 297 ? 22.281 -26.688 -18.766 1 83.25 297 ILE A C 1
ATOM 2431 O O . ILE A 1 297 ? 22.469 -27.188 -17.656 1 83.25 297 ILE A O 1
ATOM 2435 N N . ALA A 1 298 ? 22.188 -27.344 -19.812 1 81.19 298 ALA A N 1
ATOM 2436 C CA . ALA A 1 298 ? 22.344 -28.797 -19.812 1 81.19 298 ALA A CA 1
ATOM 2437 C C . ALA A 1 298 ? 23.734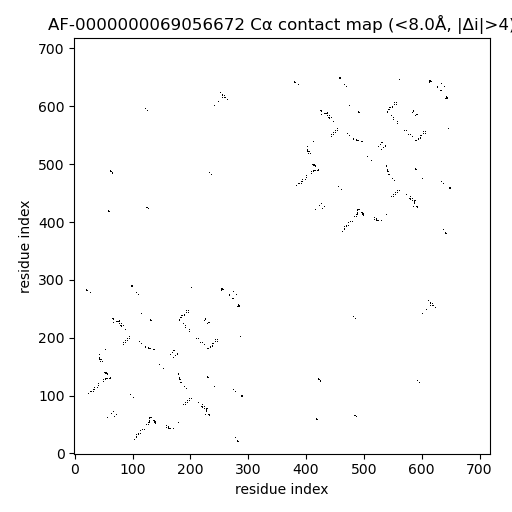 -29.203 -19.328 1 81.19 298 ALA A C 1
ATOM 2439 O O . ALA A 1 298 ? 23.875 -30.156 -18.562 1 81.19 298 ALA A O 1
ATOM 2440 N N . GLU A 1 299 ? 24.719 -28.5 -19.719 1 80.81 299 GLU A N 1
ATOM 2441 C CA . GLU A 1 299 ? 26.078 -28.797 -19.312 1 80.81 299 GLU A CA 1
ATOM 2442 C C . GLU A 1 299 ? 26.266 -28.562 -17.812 1 80.81 299 GLU A C 1
ATOM 2444 O O . GLU A 1 299 ? 26.906 -29.359 -17.125 1 80.81 299 GLU A O 1
ATOM 2449 N N . ASN A 1 300 ? 25.672 -27.484 -17.422 1 78.5 300 ASN A N 1
ATOM 2450 C CA . ASN A 1 300 ? 25.781 -27.172 -16 1 78.5 300 ASN A CA 1
ATOM 2451 C C . ASN A 1 300 ? 25.047 -28.188 -15.148 1 78.5 300 ASN A C 1
ATOM 2453 O O . ASN A 1 300 ? 25.516 -28.562 -14.07 1 78.5 300 ASN A O 1
ATOM 2457 N N . LEU A 1 301 ? 23.922 -28.594 -15.688 1 76.88 301 LEU A N 1
ATOM 2458 C CA . LEU A 1 301 ? 23.172 -29.625 -14.977 1 76.88 301 LEU A CA 1
ATOM 2459 C C . LEU A 1 301 ? 23.938 -30.953 -14.961 1 76.88 301 LEU A C 1
ATOM 2461 O O . LEU A 1 301 ? 23.953 -31.641 -13.945 1 76.88 301 LEU A O 1
ATOM 2465 N N . ALA A 1 302 ? 24.547 -31.25 -16.016 1 76.06 302 ALA A N 1
ATOM 2466 C CA . ALA A 1 302 ? 25.344 -32.469 -16.109 1 76.06 302 ALA A CA 1
ATOM 2467 C C . ALA A 1 302 ? 26.562 -32.406 -15.188 1 76.06 302 ALA A C 1
ATOM 2469 O O . ALA A 1 302 ? 26.891 -33.406 -14.516 1 76.06 302 ALA A O 1
ATOM 2470 N N . CYS A 1 303 ? 27.141 -31.25 -15.125 1 78.12 303 CYS A N 1
ATOM 2471 C CA . CYS A 1 303 ? 28.312 -31.078 -14.273 1 78.12 303 CYS A CA 1
ATOM 2472 C C . CYS A 1 303 ? 27.938 -31.156 -12.797 1 78.12 303 CYS A C 1
ATOM 2474 O O . CYS A 1 303 ? 28.641 -31.766 -12 1 78.12 303 CYS A O 1
ATOM 2476 N N . SER A 1 304 ? 26.859 -30.516 -12.523 1 76.38 304 SER A N 1
ATOM 2477 C CA . SER A 1 304 ? 26.406 -30.547 -11.141 1 76.38 304 SER A CA 1
ATOM 2478 C C . SER A 1 304 ? 26.031 -31.953 -10.703 1 76.38 304 SER A C 1
ATOM 2480 O O . SER A 1 304 ? 26.344 -32.375 -9.578 1 76.38 304 SER A O 1
ATOM 2482 N N . THR A 1 305 ? 25.375 -32.719 -11.602 1 76.88 305 THR A N 1
ATOM 2483 C CA . THR A 1 305 ? 25.016 -34.094 -11.312 1 76.88 305 THR A CA 1
ATOM 2484 C C . THR A 1 305 ? 26.266 -34.969 -11.18 1 76.88 305 THR A C 1
ATOM 2486 O O . THR A 1 305 ? 26.344 -35.844 -10.305 1 76.88 305 THR A O 1
ATOM 2489 N N . TYR A 1 306 ? 27.172 -34.656 -11.945 1 74.75 306 TYR A N 1
ATOM 2490 C CA . TYR A 1 306 ? 28.422 -35.406 -11.891 1 74.75 306 TYR A CA 1
ATOM 2491 C C . TYR A 1 306 ? 29.172 -35.094 -10.602 1 74.75 306 TYR A C 1
ATOM 2493 O O . TYR A 1 306 ? 29.703 -36 -9.945 1 74.75 306 TYR A O 1
ATOM 2501 N N . ASN A 1 307 ? 29.172 -33.844 -10.258 1 73.25 307 ASN A N 1
ATOM 2502 C CA . ASN A 1 307 ? 29.828 -33.438 -9.023 1 73.25 307 ASN A CA 1
ATOM 2503 C C . ASN A 1 307 ? 29.156 -34.062 -7.801 1 73.25 307 ASN A C 1
ATOM 2505 O O . ASN A 1 307 ? 29.812 -34.5 -6.863 1 73.25 307 ASN A O 1
ATOM 2509 N N . ASN A 1 308 ? 27.922 -34.062 -7.895 1 77.88 308 ASN A N 1
ATOM 2510 C CA . ASN A 1 308 ? 27.188 -34.688 -6.801 1 77.88 308 ASN A CA 1
ATOM 2511 C C . ASN A 1 308 ? 27.469 -36.188 -6.742 1 77.88 308 ASN A C 1
ATOM 2513 O O . ASN A 1 308 ? 27.594 -36.75 -5.656 1 77.88 308 ASN A O 1
ATOM 2517 N N . TYR A 1 309 ? 27.516 -36.781 -7.867 1 75.19 309 TYR A N 1
ATOM 2518 C CA . TYR A 1 309 ? 27.859 -38.188 -7.945 1 75.19 309 TYR A CA 1
ATOM 2519 C C . TYR A 1 309 ? 29.25 -38.438 -7.379 1 75.19 309 TYR A C 1
ATOM 2521 O O . TYR A 1 309 ? 29.453 -39.375 -6.617 1 75.19 309 TYR A O 1
ATOM 2529 N N . LEU A 1 310 ? 30.156 -37.562 -7.57 1 74.12 310 LEU A N 1
ATOM 2530 C CA . LEU A 1 310 ? 31.516 -37.719 -7.078 1 74.12 310 LEU A CA 1
ATOM 2531 C C . LEU A 1 310 ? 31.578 -37.531 -5.562 1 74.12 310 LEU A C 1
ATOM 2533 O O . LEU A 1 310 ? 32.312 -38.25 -4.875 1 74.12 310 LEU A O 1
ATOM 2537 N N . VAL A 1 311 ? 30.828 -36.531 -5.133 1 77.5 311 VAL A N 1
ATOM 2538 C CA . VAL A 1 311 ? 30.781 -36.281 -3.695 1 77.5 311 VAL A CA 1
ATOM 2539 C C . VAL A 1 311 ? 30.172 -37.469 -2.971 1 77.5 311 VAL A C 1
ATOM 2541 O O . VAL A 1 311 ? 30.688 -37.906 -1.934 1 77.5 311 VAL A O 1
ATOM 2544 N N . ILE A 1 312 ? 29.188 -38.031 -3.59 1 79.94 312 ILE A N 1
ATOM 2545 C CA . ILE A 1 312 ? 28.531 -39.219 -3.002 1 79.94 312 ILE A CA 1
ATOM 2546 C C . ILE A 1 312 ? 29.469 -40.406 -3.072 1 79.94 312 ILE A C 1
ATOM 2548 O O . ILE A 1 312 ? 29.594 -41.156 -2.102 1 79.94 312 ILE A O 1
ATOM 2552 N N . LYS A 1 313 ? 30.156 -40.562 -4.113 1 78.25 313 LYS A N 1
ATOM 2553 C CA . LYS A 1 313 ? 31.109 -41.625 -4.285 1 78.25 313 LYS A CA 1
ATOM 2554 C C . LYS A 1 313 ? 32.281 -41.531 -3.293 1 78.25 313 LYS A C 1
ATOM 2556 O O . LYS A 1 313 ? 32.688 -42.5 -2.691 1 78.25 313 LYS A O 1
ATOM 2561 N N . SER A 1 314 ? 32.688 -40.312 -3.119 1 77.56 314 SER A N 1
ATOM 2562 C CA . SER A 1 314 ? 33.75 -40.062 -2.18 1 77.56 314 SER A CA 1
ATOM 2563 C C . SER A 1 314 ? 33.312 -40.312 -0.742 1 77.56 314 SER A C 1
ATOM 2565 O O . SER A 1 314 ? 34.062 -40.844 0.069 1 77.56 314 SER A O 1
ATOM 2567 N N . ALA A 1 315 ? 32.125 -39.875 -0.517 1 79.25 315 ALA A N 1
ATOM 2568 C CA . ALA A 1 315 ? 31.562 -40.094 0.819 1 79.25 315 ALA A CA 1
ATOM 2569 C C . ALA A 1 315 ? 31.406 -41.594 1.107 1 79.25 315 ALA A C 1
ATOM 2571 O O . ALA A 1 315 ? 31.703 -42.062 2.213 1 79.25 315 ALA A O 1
ATOM 2572 N N . ILE A 1 316 ? 31.031 -42.312 0.119 1 78.38 316 ILE A N 1
ATOM 2573 C CA . ILE A 1 316 ? 30.859 -43.75 0.25 1 78.38 316 ILE A CA 1
ATOM 2574 C C . ILE A 1 316 ? 32.25 -44.406 0.418 1 78.38 316 ILE A C 1
ATOM 2576 O O . ILE A 1 316 ? 32.406 -45.312 1.26 1 78.38 316 ILE A O 1
ATOM 2580 N N . LYS A 1 317 ? 33.188 -43.938 -0.276 1 75.5 317 LYS A N 1
ATOM 2581 C CA . LYS A 1 317 ? 34.562 -44.469 -0.168 1 75.5 317 LYS A CA 1
ATOM 2582 C C . LYS A 1 317 ? 35.125 -44.188 1.214 1 75.5 317 LYS A C 1
ATOM 2584 O O . LYS A 1 317 ? 35.781 -45.062 1.798 1 75.5 317 LYS A O 1
ATOM 2589 N N . THR A 1 318 ? 34.844 -42.969 1.687 1 76.38 318 THR A N 1
ATOM 2590 C CA . THR A 1 318 ? 35.344 -42.594 3.01 1 76.38 318 THR A CA 1
ATOM 2591 C C . THR A 1 318 ? 34.688 -43.438 4.09 1 76.38 318 THR A C 1
ATOM 2593 O O . THR A 1 318 ? 35.344 -43.875 5.043 1 76.38 318 THR A O 1
ATOM 2596 N N . GLN A 1 319 ? 33.5 -43.719 3.922 1 72.94 319 GLN A N 1
ATOM 2597 C CA . GLN A 1 319 ? 32.781 -44.562 4.879 1 72.94 319 GLN A CA 1
ATOM 2598 C C . GLN A 1 319 ? 33.281 -46 4.832 1 72.94 319 GLN A C 1
ATOM 2600 O O . GLN A 1 319 ? 33.438 -46.656 5.871 1 72.94 319 GLN A O 1
ATOM 2605 N N . ILE A 1 320 ? 33.625 -46.469 3.775 1 72.62 320 ILE A N 1
ATOM 2606 C CA . ILE A 1 320 ? 34.188 -47.812 3.615 1 72.62 320 ILE A CA 1
ATOM 2607 C C . ILE A 1 320 ? 35.562 -47.906 4.246 1 72.62 320 ILE A C 1
ATOM 2609 O O . ILE A 1 320 ? 35.875 -48.875 4.934 1 72.62 320 ILE A O 1
ATOM 2613 N N . LEU A 1 321 ? 36.281 -46.812 4.176 1 71.69 321 LEU A N 1
ATOM 2614 C CA . LEU A 1 321 ? 37.625 -46.781 4.758 1 71.69 321 LEU A CA 1
ATOM 2615 C C . LEU A 1 321 ? 37.562 -46.688 6.281 1 71.69 321 LEU A C 1
ATOM 2617 O O . LEU A 1 321 ? 38.375 -47.312 6.973 1 71.69 321 LEU A O 1
ATOM 2621 N N . LEU A 1 322 ? 36.594 -45.969 6.746 1 72.88 322 LEU A N 1
ATOM 2622 C CA . LEU A 1 322 ? 36.406 -45.844 8.188 1 72.88 322 LEU A CA 1
ATOM 2623 C C . LEU A 1 322 ? 35.938 -47.156 8.781 1 72.88 322 LEU A C 1
ATOM 2625 O O . LEU A 1 322 ? 36.375 -47.531 9.883 1 72.88 322 LEU A O 1
ATOM 2629 N N . LEU A 1 323 ? 35.188 -47.812 8.094 1 69.31 323 LEU A N 1
ATOM 2630 C CA . LEU A 1 323 ? 34.719 -49.125 8.539 1 69.31 323 LEU A CA 1
ATOM 2631 C C . LEU A 1 323 ? 35.844 -50.156 8.531 1 69.31 323 LEU A C 1
ATOM 2633 O O . LEU A 1 323 ? 35.906 -51.031 9.398 1 69.31 323 LEU A O 1
ATOM 2637 N N . ARG A 1 324 ? 36.75 -50 7.727 1 70 324 ARG A N 1
ATOM 2638 C CA . ARG A 1 324 ? 37.875 -50.938 7.633 1 70 324 ARG A CA 1
ATOM 2639 C C . ARG A 1 324 ? 38.938 -50.625 8.695 1 70 324 ARG A C 1
ATOM 2641 O O . ARG A 1 324 ? 39.688 -51.5 9.125 1 70 324 ARG A O 1
ATOM 2648 N N . ALA A 1 325 ? 39.031 -49.344 9.156 1 66.06 325 ALA A N 1
ATOM 2649 C CA . ALA A 1 325 ? 39.969 -48.906 10.172 1 66.06 325 ALA A CA 1
ATOM 2650 C C . ALA A 1 325 ? 39.5 -49.25 11.57 1 66.06 325 ALA A C 1
ATOM 2652 O O . ALA A 1 325 ? 40.25 -49.094 12.547 1 66.06 325 ALA A O 1
ATOM 2653 N N . LEU A 1 326 ? 38.312 -49.5 11.867 1 57.41 326 LEU A N 1
ATOM 2654 C CA . LEU A 1 326 ? 37.875 -49.969 13.172 1 57.41 326 LEU A CA 1
ATOM 2655 C C . LEU A 1 326 ? 38.594 -51.25 13.562 1 57.41 326 LEU A C 1
ATOM 2657 O O . LEU A 1 326 ? 38.781 -52.156 12.75 1 57.41 326 LEU A O 1
ATOM 2661 N N . PRO A 1 327 ? 39.531 -51.156 14.555 1 52.25 327 PRO A N 1
ATOM 2662 C CA . PRO A 1 327 ? 40.25 -52.312 15.016 1 52.25 327 PRO A CA 1
ATOM 2663 C C . PRO A 1 327 ? 39.406 -53.562 15.086 1 52.25 327 PRO A C 1
ATOM 2665 O O . PRO A 1 327 ? 38.188 -53.469 15.281 1 52.25 327 PRO A O 1
ATOM 2668 N N . SER A 1 328 ? 39.812 -54.656 14.438 1 46.84 328 SER A N 1
ATOM 2669 C CA . SER A 1 328 ? 39.281 -56 14.703 1 46.84 328 SER A CA 1
ATOM 2670 C C . SER A 1 328 ? 39.156 -56.25 16.203 1 46.84 328 SER A C 1
ATOM 2672 O O . SER A 1 328 ? 40.125 -56.25 16.922 1 46.84 328 SER A O 1
ATOM 2674 N N . ASN A 1 329 ? 38.406 -55.625 17.062 1 39.16 329 ASN A N 1
ATOM 2675 C CA . ASN A 1 329 ? 38.188 -56.094 18.422 1 39.16 329 ASN A CA 1
ATOM 2676 C C . ASN A 1 329 ? 38.312 -57.625 18.516 1 39.16 329 ASN A C 1
ATOM 2678 O O . ASN A 1 329 ? 37.938 -58.344 17.594 1 39.16 329 ASN A O 1
ATOM 2682 N N . GLN A 1 330 ? 39.125 -58.188 19.5 1 39.75 330 GLN A N 1
ATOM 2683 C CA . GLN A 1 330 ? 39.312 -59.5 20.094 1 39.75 330 GLN A CA 1
ATOM 2684 C C . GLN A 1 330 ? 37.969 -60.219 20.234 1 39.75 330 GLN A C 1
ATOM 2686 O O . GLN A 1 330 ? 36.969 -59.594 20.578 1 39.75 330 GLN A O 1
ATOM 2691 N N . THR A 1 331 ? 37.688 -61.344 19.625 1 37.31 331 THR A N 1
ATOM 2692 C CA . THR A 1 331 ? 36.719 -62.406 19.906 1 37.31 331 THR A CA 1
ATOM 2693 C C . THR A 1 331 ? 36.594 -62.656 21.406 1 37.31 331 THR A C 1
ATOM 2695 O O . THR A 1 331 ? 37.5 -63.219 22.031 1 37.31 331 THR A O 1
ATOM 2698 N N . VAL A 1 332 ? 36.281 -61.719 22.281 1 33.59 332 VAL A N 1
ATOM 2699 C CA . VAL A 1 332 ? 35.969 -62.062 23.672 1 33.59 332 VAL A CA 1
ATOM 2700 C C . VAL A 1 332 ? 35 -63.25 23.703 1 33.59 332 VAL A C 1
ATOM 2702 O O . VAL A 1 332 ? 33.938 -63.188 23.078 1 33.59 332 VAL A O 1
ATOM 2705 N N . GLN A 1 333 ? 35.469 -64.5 23.875 1 34.62 333 GLN A N 1
ATOM 2706 C CA . GLN A 1 333 ? 34.875 -65.75 24.297 1 34.62 333 GLN A CA 1
ATOM 2707 C C . GLN A 1 333 ? 33.875 -65.562 25.422 1 34.62 333 GLN A C 1
ATOM 2709 O O . GLN A 1 333 ? 34.25 -65.312 26.562 1 34.62 333 GLN A O 1
ATOM 2714 N N . ILE A 1 334 ? 32.938 -64.688 25.297 1 30.52 334 ILE A N 1
ATOM 2715 C CA . ILE A 1 334 ? 31.922 -64.562 26.328 1 30.52 334 ILE A CA 1
ATOM 2716 C C . ILE A 1 334 ? 31.234 -65.938 26.531 1 30.52 334 ILE A C 1
ATOM 2718 O O . ILE A 1 334 ? 30.688 -66.5 25.578 1 30.52 334 ILE A O 1
ATOM 2722 N N . SER A 1 335 ? 31.734 -66.75 27.453 1 30.14 335 SER A N 1
ATOM 2723 C CA . SER A 1 335 ? 31.219 -67.938 28 1 30.14 335 SER A CA 1
ATOM 2724 C C . SER A 1 335 ? 29.734 -67.812 28.344 1 30.14 335 SER A C 1
ATOM 2726 O O . SER A 1 335 ? 29.266 -66.75 28.719 1 30.14 335 SER A O 1
ATOM 2728 N N . PRO A 1 336 ? 28.797 -68.688 27.828 1 30.77 336 PRO A N 1
ATOM 2729 C CA . PRO A 1 336 ? 27.328 -68.75 27.859 1 30.77 336 PRO A CA 1
ATOM 2730 C C . PRO A 1 336 ? 26.781 -68.75 29.281 1 30.77 336 PRO A C 1
ATOM 2732 O O . PRO A 1 336 ? 25.578 -68.938 29.484 1 30.77 336 PRO A O 1
ATOM 2735 N N . THR A 1 337 ? 27.656 -68.438 30.281 1 26.42 337 THR A N 1
ATOM 2736 C CA . THR A 1 337 ? 27.062 -68.938 31.516 1 26.42 337 THR A CA 1
ATOM 2737 C C . THR A 1 337 ? 25.688 -68.375 31.75 1 26.42 337 THR A C 1
ATOM 2739 O O . THR A 1 337 ? 24.719 -69.062 32.031 1 26.42 337 THR A O 1
ATOM 2742 N N . SER A 1 338 ? 25.672 -67.25 32.656 1 26.61 338 SER A N 1
ATOM 2743 C CA . SER A 1 338 ? 24.781 -67.125 33.812 1 26.61 338 SER A CA 1
ATOM 2744 C C . SER A 1 338 ? 23.484 -66.438 33.438 1 26.61 338 SER A C 1
ATOM 2746 O O . SER A 1 338 ? 23.297 -65.25 33.719 1 26.61 338 SER A O 1
ATOM 2748 N N . LEU A 1 339 ? 22.984 -66.5 32.219 1 25.61 339 LEU A N 1
ATOM 2749 C CA . LEU A 1 339 ? 21.797 -65.688 31.906 1 25.61 339 LEU A CA 1
ATOM 2750 C C . LEU A 1 339 ? 20.641 -66.062 32.844 1 25.61 339 LEU A C 1
ATOM 2752 O O . LEU A 1 339 ? 19.484 -65.812 32.531 1 25.61 339 LEU A O 1
ATOM 2756 N N . VAL A 1 340 ? 20.922 -66.75 33.969 1 24.91 340 VAL A N 1
ATOM 2757 C CA . VAL A 1 340 ? 19.734 -67.438 34.5 1 24.91 340 VAL A CA 1
ATOM 2758 C C . VAL A 1 340 ? 18.688 -66.375 34.875 1 24.91 340 VAL A C 1
ATOM 2760 O O . VAL A 1 340 ? 17.5 -66.562 34.625 1 24.91 340 VAL A O 1
ATOM 2763 N N . GLY A 1 341 ? 19.047 -65.438 35.781 1 23.33 341 GLY A N 1
ATOM 2764 C CA . GLY A 1 341 ? 18.125 -65.25 36.906 1 23.33 341 GLY A CA 1
ATOM 2765 C C . GLY A 1 341 ? 16.953 -64.312 36.531 1 23.33 341 GLY A C 1
ATOM 2766 O O . GLY A 1 341 ? 16.109 -64 37.375 1 23.33 341 GLY A O 1
ATOM 2767 N N . ALA A 1 342 ? 17.141 -63.375 35.625 1 24.06 342 ALA A N 1
ATOM 2768 C CA . ALA A 1 342 ? 16.281 -62.25 35.969 1 24.06 342 ALA A CA 1
ATOM 2769 C C . ALA A 1 342 ? 14.812 -62.594 35.75 1 24.06 342 ALA A C 1
ATOM 2771 O O . ALA A 1 342 ? 14.43 -63.125 34.719 1 24.06 342 ALA A O 1
ATOM 2772 N N . GLY A 1 343 ? 14.086 -62.719 36.875 1 23 343 GLY A N 1
ATOM 2773 C CA . GLY A 1 343 ? 12.703 -63.031 37.219 1 23 343 GLY A CA 1
ATOM 2774 C C . GLY A 1 343 ? 11.695 -62.25 36.375 1 23 343 GLY A C 1
ATOM 2775 O O . GLY A 1 343 ? 12.031 -61.219 35.812 1 23 343 GLY A O 1
ATOM 2776 N N . ALA A 1 344 ? 10.781 -62.969 35.812 1 26.02 344 ALA A N 1
ATOM 2777 C CA . ALA A 1 344 ? 9.547 -62.844 35.031 1 26.02 344 ALA A CA 1
ATOM 2778 C C . ALA A 1 344 ? 8.656 -61.75 35.625 1 26.02 344 ALA A C 1
ATOM 2780 O O . ALA A 1 344 ? 8.102 -61.906 36.688 1 26.02 344 ALA A O 1
ATOM 2781 N N . ILE A 1 345 ? 9.203 -60.469 35.719 1 23.36 345 ILE A N 1
ATOM 2782 C CA . ILE A 1 345 ? 8.234 -59.562 36.281 1 23.36 345 ILE A CA 1
ATOM 2783 C C . ILE A 1 345 ? 6.941 -59.594 35.469 1 23.36 345 ILE A C 1
ATOM 2785 O O . ILE A 1 345 ? 6.957 -59.312 34.25 1 23.36 345 ILE A O 1
ATOM 2789 N N . ARG A 1 346 ? 6.078 -60.594 35.781 1 23.84 346 ARG A N 1
ATOM 2790 C CA . ARG A 1 346 ? 4.719 -60.812 35.312 1 23.84 346 ARG A CA 1
ATOM 2791 C C . ARG A 1 346 ? 3.895 -59.531 35.375 1 23.84 346 ARG A C 1
ATOM 2793 O O . ARG A 1 346 ? 3.668 -59 36.438 1 23.84 346 ARG A O 1
ATOM 2800 N N . SER A 1 347 ? 4.41 -58.5 34.531 1 21.75 347 SER A N 1
ATOM 2801 C CA . SER A 1 347 ? 3.535 -57.344 34.594 1 21.75 347 SER A CA 1
ATOM 2802 C C . SER A 1 347 ? 2.076 -57.719 34.375 1 21.75 347 SER A C 1
ATOM 2804 O O . SER A 1 347 ? 1.771 -58.594 33.531 1 21.75 347 SER A O 1
ATOM 2806 N N . ARG A 1 348 ? 1.32 -57.781 35.469 1 24.73 348 ARG A N 1
ATOM 2807 C CA . ARG A 1 348 ? -0.107 -57.969 35.719 1 24.73 348 ARG A CA 1
ATOM 2808 C C . ARG A 1 348 ? -0.94 -57.094 34.781 1 24.73 348 ARG A C 1
ATOM 2810 O O . ARG A 1 348 ? -0.897 -55.875 34.906 1 24.73 348 ARG A O 1
ATOM 2817 N N . THR A 1 349 ? -0.755 -57.312 33.438 1 22.84 349 THR A N 1
ATOM 2818 C CA . THR A 1 349 ? -1.668 -56.562 32.562 1 22.84 349 THR A CA 1
ATOM 2819 C C . THR A 1 349 ? -3.111 -56.75 33.031 1 22.84 349 THR A C 1
ATOM 2821 O O . THR A 1 349 ? -3.58 -57.875 33.188 1 22.84 349 THR A O 1
ATOM 2824 N N . PRO A 1 350 ? -3.58 -55.844 33.938 1 24.64 350 PRO A N 1
ATOM 2825 C CA . PRO A 1 350 ? -4.957 -56 34.406 1 24.64 350 PRO A CA 1
ATOM 2826 C C . PRO A 1 350 ? -5.953 -56.188 33.25 1 24.64 350 PRO A C 1
ATOM 2828 O O . PRO A 1 350 ? -5.848 -55.5 32.25 1 24.64 350 PRO A O 1
ATOM 2831 N N . ILE A 1 351 ? -6.23 -57.438 32.844 1 24.14 351 ILE A N 1
ATOM 2832 C CA . ILE A 1 351 ? -7.246 -57.875 31.906 1 24.14 351 ILE A CA 1
ATOM 2833 C C . ILE A 1 351 ? -8.562 -57.125 32.188 1 24.14 351 ILE A C 1
ATOM 2835 O O . ILE A 1 351 ? -9.148 -57.281 33.25 1 24.14 351 ILE A O 1
ATOM 2839 N N . VAL A 1 352 ? -8.516 -55.719 32 1 23.95 352 VAL A N 1
ATOM 2840 C CA . VAL A 1 352 ? -9.828 -55.094 32.219 1 23.95 352 VAL A CA 1
ATOM 2841 C C . VAL A 1 352 ? -10.891 -55.906 31.484 1 23.95 352 VAL A C 1
ATOM 2843 O O . VAL A 1 352 ? -10.703 -56.312 30.328 1 23.95 352 VAL A O 1
ATOM 2846 N N . MET A 1 353 ? -11.688 -56.594 32.219 1 21.59 353 MET A N 1
ATOM 2847 C CA . MET A 1 353 ? -12.836 -57.469 32 1 21.59 353 MET A CA 1
ATOM 2848 C C . MET A 1 353 ? -13.836 -56.844 31.031 1 21.59 353 MET A C 1
ATOM 2850 O O . MET A 1 353 ? -14.578 -55.938 31.406 1 21.59 353 MET A O 1
ATOM 2854 N N . ILE A 1 354 ? -13.281 -56.375 29.844 1 22.62 354 ILE A N 1
ATOM 2855 C CA . ILE A 1 354 ? -14.375 -55.844 29.047 1 22.62 354 ILE A CA 1
ATOM 2856 C C . ILE A 1 354 ? -15.469 -56.875 28.875 1 22.62 354 ILE A C 1
ATOM 2858 O O . ILE A 1 354 ? -15.203 -58 28.438 1 22.62 354 ILE A O 1
ATOM 2862 N N . LYS A 1 355 ? -16.516 -56.656 29.641 1 24.55 355 LYS A N 1
ATOM 2863 C CA . LYS A 1 355 ? -17.766 -57.406 29.641 1 24.55 355 LYS A CA 1
ATOM 2864 C C . LYS A 1 355 ? -18.25 -57.688 28.219 1 24.55 355 LYS A C 1
ATOM 2866 O O . LYS A 1 355 ? -18.359 -56.75 27.406 1 24.55 355 LYS A O 1
ATOM 2871 N N . LYS A 1 356 ? -18.312 -58.844 27.75 1 21.66 356 LYS A N 1
ATOM 2872 C CA . LYS A 1 356 ? -18.672 -59.562 26.547 1 21.66 356 LYS A CA 1
ATOM 2873 C C . LYS A 1 356 ? -20.031 -59.125 26.016 1 21.66 356 LYS A C 1
ATOM 2875 O O . LYS A 1 356 ? -20.172 -58.812 24.828 1 21.66 356 LYS A O 1
ATOM 2880 N N . LYS A 1 357 ? -21.031 -59.812 26.391 1 21.06 357 LYS A N 1
ATOM 2881 C CA . LYS A 1 357 ? -22 -60.344 25.438 1 21.06 357 LYS A CA 1
ATOM 2882 C C . LYS A 1 357 ? -22.75 -59.25 24.719 1 21.06 357 LYS A C 1
ATOM 2884 O O . LYS A 1 357 ? -22.812 -59.25 23.484 1 21.06 357 LYS A O 1
ATOM 2889 N N . ASP A 1 358 ? -23.969 -59.125 25.109 1 20.77 358 ASP A N 1
ATOM 2890 C CA . ASP A 1 358 ? -25.016 -60.062 24.672 1 20.77 358 ASP A CA 1
ATOM 2891 C C . ASP A 1 358 ? -25.844 -59.438 23.547 1 20.77 358 ASP A C 1
ATOM 2893 O O . ASP A 1 358 ? -25.859 -58.219 23.391 1 20.77 358 ASP A O 1
ATOM 2897 N N . LYS A 1 359 ? -27.109 -60 23.297 1 21.67 359 LYS A N 1
ATOM 2898 C CA . LYS A 1 359 ? -28.375 -59.625 22.672 1 21.67 359 LYS A CA 1
ATOM 2899 C C . LYS A 1 359 ? -28.797 -58.219 23.141 1 21.67 359 LYS A C 1
ATOM 2901 O O . LYS A 1 359 ? -28.672 -57.906 24.312 1 21.67 359 LYS A O 1
ATOM 2906 N N . MET B 1 1 ? 54.219 20.453 20.562 1 25.62 1 MET B N 1
ATOM 2907 C CA . MET B 1 1 ? 53.188 21.219 19.875 1 25.62 1 MET B CA 1
ATOM 2908 C C . MET B 1 1 ? 52.219 20.281 19.125 1 25.62 1 MET B C 1
ATOM 2910 O O . MET B 1 1 ? 52.688 19.453 18.312 1 25.62 1 MET B O 1
ATOM 2914 N N . ASN B 1 2 ? 51.125 19.859 19.828 1 29.12 2 ASN B N 1
ATOM 2915 C CA . ASN B 1 2 ? 50.031 18.938 19.594 1 29.12 2 ASN B CA 1
ATOM 2916 C C . ASN B 1 2 ? 49.219 19.344 18.375 1 29.12 2 ASN B C 1
ATOM 2918 O O . ASN B 1 2 ? 48.344 20.203 18.484 1 29.12 2 ASN B O 1
ATOM 2922 N N . HIS B 1 3 ? 49.75 19.359 17.156 1 34.41 3 HIS B N 1
ATOM 2923 C CA . HIS B 1 3 ? 49.188 19.656 15.852 1 34.41 3 HIS B CA 1
ATOM 2924 C C . HIS B 1 3 ? 48.062 18.688 15.508 1 34.41 3 HIS B C 1
ATOM 2926 O O . HIS B 1 3 ? 47.5 18.719 14.406 1 34.41 3 HIS B O 1
ATOM 2932 N N . GLY B 1 4 ? 47.906 17.625 16.266 1 39.31 4 GLY B N 1
ATOM 2933 C CA . GLY B 1 4 ? 46.938 16.609 15.836 1 39.31 4 GLY B CA 1
ATOM 2934 C C . GLY B 1 4 ? 45.5 17.047 15.938 1 39.31 4 GLY B C 1
ATOM 2935 O O . GLY B 1 4 ? 44.594 16.328 15.547 1 39.31 4 GLY B O 1
ATOM 2936 N N . SER B 1 5 ? 45.188 18.109 16.734 1 42.88 5 SER B N 1
ATOM 2937 C CA . SER B 1 5 ? 43.781 18.375 17.031 1 42.88 5 SER B CA 1
ATOM 2938 C C . SER B 1 5 ? 43.125 19.141 15.898 1 42.88 5 SER B C 1
ATOM 2940 O O . SER B 1 5 ? 41.906 19.25 15.852 1 42.88 5 SER B O 1
ATOM 2942 N N . ASP B 1 6 ? 43.906 19.781 15.008 1 39.19 6 ASP B N 1
ATOM 2943 C CA . ASP B 1 6 ? 43.25 20.672 14.047 1 39.19 6 ASP B CA 1
ATOM 2944 C C . ASP B 1 6 ? 42.688 19.891 12.867 1 39.19 6 ASP B C 1
ATOM 2946 O O . ASP B 1 6 ? 41.844 20.406 12.133 1 39.19 6 ASP B O 1
ATOM 2950 N N . VAL B 1 7 ? 43.25 18.719 12.539 1 46.44 7 VAL B N 1
ATOM 2951 C CA . VAL B 1 7 ? 42.75 17.984 11.359 1 46.44 7 VAL B CA 1
ATOM 2952 C C . VAL B 1 7 ? 41.375 17.391 11.648 1 46.44 7 VAL B C 1
ATOM 2954 O O . VAL B 1 7 ? 40.562 17.281 10.742 1 46.44 7 VAL B O 1
ATOM 2957 N N . THR B 1 8 ? 41.094 17.031 12.836 1 45.72 8 THR B N 1
ATOM 2958 C CA . THR B 1 8 ? 39.812 16.406 13.133 1 45.72 8 THR B CA 1
ATOM 2959 C C . THR B 1 8 ? 38.688 17.453 13.086 1 45.72 8 THR B C 1
ATOM 2961 O O . THR B 1 8 ? 37.562 17.141 12.688 1 45.72 8 THR B O 1
ATOM 2964 N N . ALA B 1 9 ? 39 18.719 13.398 1 49.25 9 ALA B N 1
ATOM 2965 C CA . ALA B 1 9 ? 37.969 19.766 13.398 1 49.25 9 ALA B CA 1
ATOM 2966 C C . ALA B 1 9 ? 37.625 20.203 11.977 1 49.25 9 ALA B C 1
ATOM 2968 O O . ALA B 1 9 ? 36.469 20.453 11.648 1 49.25 9 ALA B O 1
ATOM 2969 N N . THR B 1 10 ? 38.625 20.172 11.156 1 49.72 10 THR B N 1
ATOM 2970 C CA . THR B 1 10 ? 38.375 20.578 9.773 1 49.72 10 THR B CA 1
ATOM 2971 C C . THR B 1 10 ? 37.594 19.5 9.031 1 49.72 10 THR B C 1
ATOM 2973 O O . THR B 1 10 ? 36.688 19.812 8.258 1 49.72 10 THR B O 1
ATOM 2976 N N . SER B 1 11 ? 37.844 18.266 9.391 1 50.22 11 SER B N 1
ATOM 2977 C CA . SER B 1 11 ? 37.094 17.188 8.734 1 50.22 11 SER B CA 1
ATOM 2978 C C . SER B 1 11 ? 35.656 17.125 9.242 1 50.22 11 SER B C 1
ATOM 2980 O O . SER B 1 11 ? 34.719 16.875 8.469 1 50.22 11 SER B O 1
ATOM 2982 N N . SER B 1 12 ? 35.5 17.453 10.523 1 50.53 12 SER B N 1
ATOM 2983 C CA . SER B 1 12 ? 34.156 17.469 11.055 1 50.53 12 SER B CA 1
ATOM 2984 C C . SER B 1 12 ? 33.375 18.656 10.539 1 50.53 12 SER B C 1
ATOM 2986 O O . SER B 1 12 ? 32.188 18.547 10.234 1 50.53 12 SER B O 1
ATOM 2988 N N . HIS B 1 13 ? 34.062 19.828 10.43 1 50.34 13 HIS B N 1
ATOM 2989 C CA . HIS B 1 13 ? 33.406 21.016 9.898 1 50.34 13 HIS B CA 1
ATOM 2990 C C . HIS B 1 13 ? 33.094 20.844 8.414 1 50.34 13 HIS B C 1
ATOM 2992 O O . HIS B 1 13 ? 32.031 21.297 7.945 1 50.34 13 HIS B O 1
ATOM 2998 N N . SER B 1 14 ? 33.938 20.25 7.742 1 49.44 14 SER B N 1
ATOM 2999 C CA . SER B 1 14 ? 33.656 20.016 6.324 1 49.44 14 SER B CA 1
ATOM 3000 C C . SER B 1 14 ? 32.5 19.047 6.129 1 49.44 14 SER B C 1
ATOM 3002 O O . SER B 1 14 ? 31.672 19.234 5.242 1 49.44 14 SER B O 1
ATOM 3004 N N . SER B 1 15 ? 32.469 18.078 6.992 1 53.19 15 SER B N 1
ATOM 3005 C CA . SER B 1 15 ? 31.406 17.109 6.906 1 53.19 15 SER B CA 1
ATOM 3006 C C . SER B 1 15 ? 30.062 17.734 7.293 1 53.19 15 SER B C 1
ATOM 3008 O O . SER B 1 15 ? 29.047 17.469 6.656 1 53.19 15 SER B O 1
ATOM 3010 N N . GLU B 1 16 ? 30.172 18.625 8.297 1 52.38 16 GLU B N 1
ATOM 3011 C CA . GLU B 1 16 ? 28.969 19.344 8.703 1 52.38 16 GLU B CA 1
ATOM 3012 C C . GLU B 1 16 ? 28.516 20.312 7.621 1 52.38 16 GLU B C 1
ATOM 3014 O O . GLU B 1 16 ? 27.312 20.438 7.359 1 52.38 16 GLU B O 1
ATOM 3019 N N . PHE B 1 17 ? 29.5 20.969 7.047 1 51.69 17 PHE B N 1
ATOM 3020 C CA . PHE B 1 17 ? 29.188 21.906 5.969 1 51.69 17 PHE B CA 1
ATOM 3021 C C . PHE B 1 17 ? 28.594 21.172 4.777 1 51.69 17 PHE B C 1
ATOM 3023 O O . PHE B 1 17 ? 27.656 21.656 4.148 1 51.69 17 PHE B O 1
ATOM 3030 N N . GLU B 1 18 ? 29.125 20.062 4.461 1 54.56 18 GLU B N 1
ATOM 3031 C CA . GLU B 1 18 ? 28.594 19.266 3.359 1 54.56 18 GLU B CA 1
ATOM 3032 C C . GLU B 1 18 ? 27.203 18.734 3.686 1 54.56 18 GLU B C 1
ATOM 3034 O O . GLU B 1 18 ? 26.328 18.672 2.812 1 54.56 18 GLU B O 1
ATOM 3039 N N . GLU B 1 19 ? 27.062 18.406 4.938 1 57.31 19 GLU B N 1
ATOM 3040 C CA . GLU B 1 19 ? 25.734 17.938 5.355 1 57.31 19 GLU B CA 1
ATOM 3041 C C . GLU B 1 19 ? 24.703 19.062 5.289 1 57.31 19 GLU B C 1
ATOM 3043 O O . GLU B 1 19 ? 23.562 18.844 4.891 1 57.31 19 GLU B O 1
ATOM 3048 N N . ASP B 1 20 ? 25.172 20.25 5.66 1 57.56 20 ASP B N 1
ATOM 3049 C CA . ASP B 1 20 ? 24.266 21.391 5.641 1 57.56 20 ASP B CA 1
ATOM 3050 C C . ASP B 1 20 ? 23.859 21.75 4.211 1 57.56 20 ASP B C 1
ATOM 3052 O O . ASP B 1 20 ? 22.734 22.188 3.969 1 57.56 20 ASP B O 1
ATOM 3056 N N . ARG B 1 21 ? 24.844 21.562 3.268 1 57.53 21 ARG B N 1
ATOM 3057 C CA . ARG B 1 21 ? 24.531 21.844 1.869 1 57.53 21 ARG B CA 1
ATOM 3058 C C . ARG B 1 21 ? 23.484 20.875 1.336 1 57.53 21 ARG B C 1
ATOM 3060 O O . ARG B 1 21 ? 22.703 21.219 0.444 1 57.53 21 ARG B O 1
ATOM 3067 N N . ARG B 1 22 ? 23.391 19.781 2.059 1 65.75 22 ARG B N 1
ATOM 3068 C CA . ARG B 1 22 ? 22.484 18.75 1.558 1 65.75 22 ARG B CA 1
ATOM 3069 C C . ARG B 1 22 ? 21.109 18.859 2.201 1 65.75 22 ARG B C 1
ATOM 3071 O O . ARG B 1 22 ? 20.141 18.266 1.731 1 65.75 22 ARG B O 1
ATOM 3078 N N . LEU B 1 23 ? 21.047 19.766 3.191 1 79.44 23 LEU B N 1
ATOM 3079 C CA . LEU B 1 23 ? 19.766 19.922 3.883 1 79.44 23 LEU B CA 1
ATOM 3080 C C . LEU B 1 23 ? 19.281 21.359 3.783 1 79.44 23 LEU B C 1
ATOM 3082 O O . LEU B 1 23 ? 18.953 21.984 4.797 1 79.44 23 LEU B O 1
ATOM 3086 N N . LYS B 1 24 ? 19.203 21.812 2.547 1 78.62 24 LYS B N 1
ATOM 3087 C CA . LYS B 1 24 ? 18.656 23.141 2.322 1 78.62 24 LYS B CA 1
ATOM 3088 C C . LYS B 1 24 ? 17.156 23.172 2.561 1 78.62 24 LYS B C 1
ATOM 3090 O O . LYS B 1 24 ? 16.438 22.281 2.123 1 78.62 24 LYS B O 1
ATOM 3095 N N . PRO B 1 25 ? 16.703 24.125 3.346 1 79.44 25 PRO B N 1
ATOM 3096 C CA . PRO B 1 25 ? 15.273 24.156 3.668 1 79.44 25 PRO B CA 1
ATOM 3097 C C . PRO B 1 25 ? 14.391 24.344 2.434 1 79.44 25 PRO B C 1
ATOM 3099 O O . PRO B 1 25 ? 13.273 23.828 2.393 1 79.44 25 PRO B O 1
ATOM 3102 N N . GLU B 1 26 ? 14.883 24.812 1.367 1 84.19 26 GLU B N 1
ATOM 3103 C CA . GLU B 1 26 ? 14.125 25.062 0.145 1 84.19 26 GLU B CA 1
ATOM 3104 C C . GLU B 1 26 ? 12.664 25.375 0.456 1 84.19 26 GLU B C 1
ATOM 3106 O O . GLU B 1 26 ? 11.773 24.609 0.111 1 84.19 26 GLU B O 1
ATOM 3111 N N . ILE B 1 27 ? 12.336 26.516 0.927 1 88.94 27 ILE B N 1
ATOM 3112 C CA . ILE B 1 27 ? 11.031 26.969 1.406 1 88.94 27 ILE B CA 1
ATOM 3113 C C . ILE B 1 27 ? 10.039 26.984 0.246 1 88.94 27 ILE B C 1
ATOM 3115 O O . ILE B 1 27 ? 8.852 26.688 0.425 1 88.94 27 ILE B O 1
ATOM 3119 N N . TRP B 1 28 ? 10.516 27.234 -0.925 1 90.94 28 TRP B N 1
ATOM 3120 C CA . TRP B 1 28 ? 9.617 27.328 -2.072 1 90.94 28 TRP B CA 1
ATOM 3121 C C . TRP B 1 28 ? 9.031 25.953 -2.41 1 90.94 28 TRP B C 1
ATOM 3123 O O . TRP B 1 28 ? 7.867 25.859 -2.801 1 90.94 28 TRP B O 1
ATOM 3133 N N . LYS B 1 29 ? 9.766 24.922 -2.244 1 91.62 29 LYS B N 1
ATOM 3134 C CA . LYS B 1 29 ? 9.25 23.578 -2.48 1 91.62 29 LYS B CA 1
ATOM 3135 C C . LYS B 1 29 ? 8.203 23.203 -1.437 1 91.62 29 LYS B C 1
ATOM 3137 O O . LYS B 1 29 ? 7.25 22.484 -1.736 1 91.62 29 LYS B O 1
ATOM 3142 N N . ALA B 1 30 ? 8.461 23.672 -0.241 1 92.81 30 ALA B N 1
ATOM 3143 C CA . ALA B 1 30 ? 7.48 23.406 0.81 1 92.81 30 ALA B CA 1
ATOM 3144 C C . ALA B 1 30 ? 6.16 24.109 0.508 1 92.81 30 ALA B C 1
ATOM 3146 O O . ALA B 1 30 ? 5.086 23.562 0.77 1 92.81 30 ALA B O 1
ATOM 3147 N N . LEU B 1 31 ? 6.266 25.281 -0.131 1 93.94 31 LEU B N 1
ATOM 3148 C CA . LEU B 1 31 ? 5.066 26.016 -0.508 1 93.94 31 LEU B CA 1
ATOM 3149 C C . LEU B 1 31 ? 4.328 25.312 -1.641 1 93.94 31 LEU B C 1
ATOM 3151 O O . LEU B 1 31 ? 3.096 25.25 -1.641 1 93.94 31 LEU B O 1
ATOM 3155 N N . ILE B 1 32 ? 5.043 24.781 -2.516 1 94.44 32 ILE B N 1
ATOM 3156 C CA . ILE B 1 32 ? 4.434 24.031 -3.607 1 94.44 32 ILE B CA 1
ATOM 3157 C C . ILE B 1 32 ? 3.746 22.797 -3.053 1 94.44 32 ILE B C 1
ATOM 3159 O O . ILE B 1 32 ? 2.639 22.453 -3.473 1 94.44 32 ILE B O 1
ATOM 3163 N N . ALA B 1 33 ? 4.434 22.156 -2.154 1 95.31 33 ALA B N 1
ATOM 3164 C CA . ALA B 1 33 ? 3.844 20.969 -1.523 1 95.31 33 ALA B CA 1
ATOM 3165 C C . ALA B 1 33 ? 2.576 21.344 -0.756 1 95.31 33 ALA B C 1
ATOM 3167 O O . ALA B 1 33 ? 1.604 20.578 -0.756 1 95.31 33 ALA B O 1
ATOM 3168 N N . MET B 1 34 ? 2.629 22.469 -0.146 1 95.38 34 MET B N 1
ATOM 3169 C CA . MET B 1 34 ? 1.443 22.953 0.551 1 95.38 34 MET B CA 1
ATOM 3170 C C . MET B 1 34 ? 0.308 23.234 -0.431 1 95.38 34 MET B C 1
ATOM 3172 O O . MET B 1 34 ? -0.843 22.875 -0.168 1 95.38 34 MET B O 1
ATOM 3176 N N . GLY B 1 35 ? 0.696 23.875 -1.51 1 95.12 35 GLY B N 1
ATOM 3177 C CA . GLY B 1 35 ? -0.293 24.078 -2.557 1 95.12 35 GLY B CA 1
ATOM 3178 C C . GLY B 1 35 ? -0.88 22.797 -3.084 1 95.12 35 GLY B C 1
ATOM 3179 O O . GLY B 1 35 ? -2.084 22.703 -3.332 1 95.12 35 GLY B O 1
ATOM 3180 N N . TYR B 1 36 ? -0.078 21.828 -3.23 1 95.81 36 TYR B N 1
ATOM 3181 C CA . TYR B 1 36 ? -0.525 20.516 -3.668 1 95.81 36 TYR B CA 1
ATOM 3182 C C . TYR B 1 36 ? -1.53 19.922 -2.688 1 95.81 36 TYR B C 1
ATOM 3184 O O . TYR B 1 36 ? -2.611 19.484 -3.086 1 95.81 36 TYR B O 1
ATOM 3192 N N . LEU B 1 37 ? -1.2 19.953 -1.434 1 95.06 37 LEU B N 1
ATOM 3193 C CA . LEU B 1 37 ? -2.104 19.406 -0.421 1 95.06 37 LEU B CA 1
ATOM 3194 C C . LEU B 1 37 ? -3.414 20.188 -0.392 1 95.06 37 LEU B C 1
ATOM 3196 O O . LEU B 1 37 ? -4.492 19.594 -0.306 1 95.06 37 LEU B O 1
ATOM 3200 N N . PHE B 1 38 ? -3.287 21.5 -0.516 1 93.69 38 PHE B N 1
ATOM 3201 C CA . PHE B 1 38 ? -4.473 22.344 -0.517 1 93.69 38 PHE B CA 1
ATOM 3202 C C . PHE B 1 38 ? -5.383 22.016 -1.691 1 93.69 38 PHE B C 1
ATOM 3204 O O . PHE B 1 38 ? -6.594 21.875 -1.524 1 93.69 38 PHE B O 1
ATOM 3211 N N . THR B 1 39 ? -4.863 21.828 -2.811 1 94.81 39 THR B N 1
ATOM 3212 C CA . THR B 1 39 ? -5.633 21.469 -3.994 1 94.81 39 THR B CA 1
ATOM 3213 C C . THR B 1 39 ? -6.293 20.109 -3.814 1 94.81 39 THR B C 1
ATOM 3215 O O . THR B 1 39 ? -7.469 19.938 -4.141 1 94.81 39 THR B O 1
ATOM 3218 N N . VAL B 1 40 ? -5.527 19.234 -3.27 1 95 40 VAL B N 1
ATOM 3219 C CA . VAL B 1 40 ? -6.043 17.875 -3.086 1 95 40 VAL B CA 1
ATOM 3220 C C . VAL B 1 40 ? -7.18 17.891 -2.062 1 95 40 VAL B C 1
ATOM 3222 O O . VAL B 1 40 ? -8.164 17.172 -2.209 1 95 40 VAL B O 1
ATOM 3225 N N . THR B 1 41 ? -7.031 18.656 -1.016 1 92.44 41 THR B N 1
ATOM 3226 C CA . THR B 1 41 ? -8.102 18.734 -0.029 1 92.44 41 THR B CA 1
ATOM 3227 C C . THR B 1 41 ? -9.375 19.312 -0.655 1 92.44 41 THR B C 1
ATOM 3229 O O . THR B 1 41 ? -10.484 18.906 -0.31 1 92.44 41 THR B O 1
ATOM 3232 N N . TRP B 1 42 ? -9.219 20.188 -1.572 1 90.88 42 TRP B N 1
ATOM 3233 C CA . TRP B 1 42 ? -10.359 20.734 -2.303 1 90.88 42 TRP B CA 1
ATOM 3234 C C . TRP B 1 42 ? -10.992 19.672 -3.193 1 90.88 42 TRP B C 1
ATOM 3236 O O . TRP B 1 42 ? -12.219 19.547 -3.25 1 90.88 42 TRP B O 1
ATOM 3246 N N . ILE B 1 43 ? -10.211 18.984 -3.84 1 92.69 43 ILE B N 1
ATOM 3247 C CA . ILE B 1 43 ? -10.695 17.906 -4.68 1 92.69 43 ILE B CA 1
ATOM 3248 C C . ILE B 1 43 ? -11.414 16.859 -3.816 1 92.69 43 ILE B C 1
ATOM 3250 O O . ILE B 1 43 ? -12.477 16.359 -4.199 1 92.69 43 ILE B O 1
ATOM 3254 N N . THR B 1 44 ? -10.82 16.578 -2.717 1 90.62 44 THR B N 1
ATOM 3255 C CA . THR B 1 44 ? -11.422 15.609 -1.805 1 90.62 44 THR B CA 1
ATOM 3256 C C . THR B 1 44 ? -12.805 16.062 -1.354 1 90.62 44 THR B C 1
ATOM 3258 O O . THR B 1 44 ? -13.75 15.273 -1.333 1 90.62 44 THR B O 1
ATOM 3261 N N . ALA B 1 45 ? -12.914 17.312 -0.99 1 88.31 45 ALA B N 1
ATOM 3262 C CA . ALA B 1 45 ? -14.211 17.859 -0.59 1 88.31 45 ALA B CA 1
ATOM 3263 C C . ALA B 1 45 ? -15.219 17.75 -1.728 1 88.31 45 ALA B C 1
ATOM 3265 O O . ALA B 1 45 ? -16.375 17.375 -1.508 1 88.31 45 ALA B O 1
ATOM 3266 N N . PHE B 1 46 ? -14.773 18.031 -2.85 1 88.12 46 PHE B N 1
ATOM 3267 C CA . PHE B 1 46 ? -15.641 17.953 -4.02 1 88.12 46 PHE B CA 1
ATOM 3268 C C . PHE B 1 46 ? -16.078 16.516 -4.289 1 88.12 46 PHE B C 1
ATOM 3270 O O . PHE B 1 46 ? -17.25 16.266 -4.566 1 88.12 46 PHE B O 1
ATOM 3277 N N . VAL B 1 47 ? -15.148 15.672 -4.238 1 88.5 47 VAL B N 1
ATOM 3278 C CA . VAL B 1 47 ? -15.43 14.266 -4.48 1 88.5 47 VAL B CA 1
ATOM 3279 C C . VAL B 1 47 ? -16.406 13.75 -3.422 1 88.5 47 VAL B C 1
ATOM 3281 O O . VAL B 1 47 ? -17.297 12.945 -3.725 1 88.5 47 VAL B O 1
ATOM 3284 N N . MET B 1 48 ? -16.219 14.156 -2.26 1 86.19 48 MET B N 1
ATOM 3285 C CA . MET B 1 48 ? -17.125 13.734 -1.188 1 86.19 48 MET B CA 1
ATOM 3286 C C . MET B 1 48 ? -18.562 14.156 -1.482 1 86.19 48 MET B C 1
ATOM 3288 O O . MET B 1 48 ? -19.5 13.43 -1.166 1 86.19 48 MET B O 1
ATOM 3292 N N . VAL B 1 49 ? -18.75 15.289 -2.051 1 84.25 49 VAL B N 1
ATOM 3293 C CA . VAL B 1 49 ? -20.078 15.766 -2.408 1 84.25 49 VAL B CA 1
ATOM 3294 C C . VAL B 1 49 ? -20.672 14.883 -3.514 1 84.25 49 VAL B C 1
ATOM 3296 O O . VAL B 1 49 ? -21.828 14.492 -3.449 1 84.25 49 VAL B O 1
ATOM 3299 N N . ILE B 1 50 ? -19.844 14.594 -4.445 1 83.81 50 ILE B N 1
ATOM 3300 C CA . ILE B 1 50 ? -20.281 13.766 -5.559 1 83.81 50 ILE B CA 1
ATOM 3301 C C . ILE B 1 50 ? -20.688 12.383 -5.047 1 83.81 50 ILE B C 1
ATOM 3303 O O . ILE B 1 50 ? -21.719 11.844 -5.445 1 83.81 50 ILE B O 1
ATOM 3307 N N . VAL B 1 51 ? -19.891 11.875 -4.219 1 82.69 51 VAL B N 1
ATOM 3308 C CA . VAL B 1 51 ? -20.125 10.523 -3.723 1 82.69 51 VAL B CA 1
ATOM 3309 C C . VAL B 1 51 ? -21.344 10.516 -2.805 1 82.69 51 VAL B C 1
ATOM 3311 O O . VAL B 1 51 ? -22.109 9.539 -2.779 1 82.69 51 VAL B O 1
ATOM 3314 N N . HIS B 1 52 ? -21.531 11.539 -2.096 1 78.62 52 HIS B N 1
ATOM 3315 C CA . HIS B 1 52 ? -22.719 11.648 -1.255 1 78.62 52 HIS B CA 1
ATOM 3316 C C . HIS B 1 52 ? -24 11.594 -2.09 1 78.62 52 HIS B C 1
ATOM 3318 O O . HIS B 1 52 ? -25 11.008 -1.666 1 78.62 52 HIS B O 1
ATOM 3324 N N . ASP B 1 53 ? -23.906 12.125 -3.215 1 78.25 53 ASP B N 1
ATOM 3325 C CA . ASP B 1 53 ? -25.062 12.125 -4.109 1 78.25 53 ASP B CA 1
ATOM 3326 C C . ASP B 1 53 ? -25.312 10.734 -4.676 1 78.25 53 ASP B C 1
ATOM 3328 O O . ASP B 1 53 ? -26.438 10.414 -5.07 1 78.25 53 ASP B O 1
ATOM 3332 N N . ARG B 1 54 ? -24.312 9.945 -4.609 1 77.31 54 ARG B N 1
ATOM 3333 C CA . ARG B 1 54 ? -24.438 8.617 -5.215 1 77.31 54 ARG B CA 1
ATOM 3334 C C . ARG B 1 54 ? -24.531 7.535 -4.145 1 77.31 54 ARG B C 1
ATOM 3336 O O . ARG B 1 54 ? -24.453 6.344 -4.457 1 77.31 54 ARG B O 1
ATOM 3343 N N . VAL B 1 55 ? -24.688 7.918 -2.926 1 77.25 55 VAL B N 1
ATOM 3344 C CA . VAL B 1 55 ? -24.719 6.945 -1.837 1 77.25 55 VAL B CA 1
ATOM 3345 C C . VAL B 1 55 ? -25.906 6.02 -1.999 1 77.25 55 VAL B C 1
ATOM 3347 O O . VAL B 1 55 ? -27.016 6.473 -2.293 1 77.25 55 VAL B O 1
ATOM 3350 N N . PRO B 1 56 ? -25.594 4.719 -1.925 1 74.69 56 PRO B N 1
ATOM 3351 C CA . PRO B 1 56 ? -26.703 3.773 -2.047 1 74.69 56 PRO B CA 1
ATOM 3352 C C . PRO B 1 56 ? -27.75 3.936 -0.937 1 74.69 56 PRO B C 1
ATOM 3354 O O . PRO B 1 56 ? -27.391 4.258 0.2 1 74.69 56 PRO B O 1
ATOM 3357 N N . ASP B 1 57 ? -28.953 3.754 -1.336 1 76.12 57 ASP B N 1
ATOM 3358 C CA . ASP B 1 57 ? -30.062 3.824 -0.384 1 76.12 57 ASP B CA 1
ATOM 3359 C C . ASP B 1 57 ? -29.938 2.748 0.691 1 76.12 57 ASP B C 1
ATOM 3361 O O . ASP B 1 57 ? -29.766 1.565 0.378 1 76.12 57 ASP B O 1
ATOM 3365 N N . MET B 1 58 ? -30 3.094 1.865 1 77.88 58 MET B N 1
ATOM 3366 C CA . MET B 1 58 ? -29.797 2.195 2.998 1 77.88 58 MET B CA 1
ATOM 3367 C C . MET B 1 58 ? -30.875 1.112 3.031 1 77.88 58 MET B C 1
ATOM 3369 O O . MET B 1 58 ? -30.641 0.013 3.533 1 77.88 58 MET B O 1
ATOM 3373 N N . LYS B 1 59 ? -31.984 1.449 2.525 1 75.5 59 LYS B N 1
ATOM 3374 C CA . LYS B 1 59 ? -33.062 0.476 2.504 1 75.5 59 LYS B CA 1
ATOM 3375 C C . LYS B 1 59 ? -32.812 -0.61 1.462 1 75.5 59 LYS B C 1
ATOM 3377 O O . LYS B 1 59 ? -33.125 -1.78 1.687 1 75.5 59 LYS B O 1
ATOM 3382 N N . LYS B 1 60 ? -32.188 -0.231 0.454 1 77.69 60 LYS B N 1
ATOM 3383 C CA . LYS B 1 60 ? -31.891 -1.169 -0.628 1 77.69 60 LYS B CA 1
ATOM 3384 C C . LYS B 1 60 ? -30.562 -1.886 -0.401 1 77.69 60 LYS B C 1
ATOM 3386 O O . LYS B 1 60 ? -30.406 -3.049 -0.776 1 77.69 60 LYS B O 1
ATOM 3391 N N . TYR B 1 61 ? -29.719 -1.136 0.245 1 76.88 61 TYR B N 1
ATOM 3392 C CA . TYR B 1 61 ? -28.375 -1.665 0.472 1 76.88 61 TYR B CA 1
ATOM 3393 C C . TYR B 1 61 ? -28.062 -1.717 1.961 1 76.88 61 TYR B C 1
ATOM 3395 O O . TYR B 1 61 ? -27.5 -0.769 2.516 1 76.88 61 TYR B O 1
ATOM 3403 N N . PRO B 1 62 ? -28.359 -2.812 2.506 1 79.81 62 PRO B N 1
ATOM 3404 C CA . PRO B 1 62 ? -28.031 -2.943 3.93 1 79.81 62 PRO B CA 1
ATOM 3405 C C . PRO B 1 62 ? -26.531 -3.014 4.199 1 79.81 62 PRO B C 1
ATOM 3407 O O . PRO B 1 62 ? -25.75 -3.189 3.27 1 79.81 62 PRO B O 1
ATOM 3410 N N . PRO B 1 63 ? -26.219 -2.822 5.488 1 82.5 63 PRO B N 1
ATOM 3411 C CA . PRO B 1 63 ? -24.781 -2.912 5.824 1 82.5 63 PRO B CA 1
ATOM 3412 C C . PRO B 1 63 ? -24.188 -4.281 5.512 1 82.5 63 PRO B C 1
ATOM 3414 O O . PRO B 1 63 ? -24.859 -5.305 5.703 1 82.5 63 PRO B O 1
ATOM 3417 N N . LEU B 1 64 ? -23.031 -4.238 4.984 1 85 64 LEU B N 1
ATOM 3418 C CA . LEU B 1 64 ? -22.312 -5.449 4.594 1 85 64 LEU B CA 1
ATOM 3419 C C . LEU B 1 64 ? -21.797 -6.191 5.82 1 85 64 LEU B C 1
ATOM 3421 O O . LEU B 1 64 ? -21.531 -5.578 6.859 1 85 64 LEU B O 1
ATOM 3425 N N . PRO B 1 65 ? -21.734 -7.457 5.691 1 85.94 65 PRO B N 1
ATOM 3426 C CA . PRO B 1 65 ? -21.156 -8.219 6.797 1 85.94 65 PRO B CA 1
ATOM 3427 C C . PRO B 1 65 ? -19.703 -7.848 7.07 1 85.94 65 PRO B C 1
ATOM 3429 O O . PRO B 1 65 ? -18.891 -7.789 6.145 1 85.94 65 PRO B O 1
ATOM 3432 N N . ASP B 1 66 ? -19.406 -7.566 8.297 1 89.62 66 ASP B N 1
ATOM 3433 C CA . ASP B 1 66 ? -18.094 -7.145 8.766 1 89.62 66 ASP B CA 1
ATOM 3434 C C . ASP B 1 66 ? -17.75 -7.785 10.109 1 89.62 66 ASP B C 1
ATOM 3436 O O . ASP B 1 66 ? -18.562 -7.77 11.031 1 89.62 66 ASP B O 1
ATOM 3440 N N . ILE B 1 67 ? -16.609 -8.305 10.188 1 90.19 67 ILE B N 1
ATOM 3441 C CA . ILE B 1 67 ? -16.234 -9.086 11.359 1 90.19 67 ILE B CA 1
ATOM 3442 C C . ILE B 1 67 ? -16.219 -8.195 12.594 1 90.19 67 ILE B C 1
ATOM 3444 O O . ILE B 1 67 ? -16.703 -8.594 13.664 1 90.19 67 ILE B O 1
ATOM 3448 N N . PHE B 1 68 ? -15.727 -7.031 12.539 1 91.62 68 PHE B N 1
ATOM 3449 C CA . PHE B 1 68 ? -15.633 -6.145 13.695 1 91.62 68 PHE B CA 1
ATOM 3450 C C . PHE B 1 68 ? -16.984 -5.527 14.016 1 91.62 68 PHE B C 1
ATOM 3452 O O . PHE B 1 68 ? -17.422 -5.527 15.172 1 91.62 68 PHE B O 1
ATOM 3459 N N . LEU B 1 69 ? -17.625 -5.039 13.008 1 89.81 69 LEU B N 1
ATOM 3460 C CA . LEU B 1 69 ? -18.891 -4.332 13.211 1 89.81 69 LEU B CA 1
ATOM 3461 C C . LEU B 1 69 ? -19.984 -5.289 13.695 1 89.81 69 LEU B C 1
ATOM 3463 O O . LEU B 1 69 ? -20.875 -4.891 14.445 1 89.81 69 LEU B O 1
ATOM 3467 N N . ASP B 1 70 ? -19.891 -6.488 13.297 1 90.12 70 ASP B N 1
ATOM 3468 C CA . ASP B 1 70 ? -20.891 -7.484 13.688 1 90.12 70 ASP B CA 1
ATOM 3469 C C . ASP B 1 70 ? -20.656 -7.949 15.125 1 90.12 70 ASP B C 1
ATOM 3471 O O . ASP B 1 70 ? -21.578 -8.43 15.781 1 90.12 70 ASP B O 1
ATOM 3475 N N . ASN B 1 71 ? -19.484 -7.773 15.633 1 92.69 71 ASN B N 1
ATOM 3476 C CA . ASN B 1 71 ? -19.172 -8.336 16.938 1 92.69 71 ASN B CA 1
ATOM 3477 C C . ASN B 1 71 ? -18.969 -7.238 17.984 1 92.69 71 ASN B C 1
ATOM 3479 O O . ASN B 1 71 ? -18.922 -7.523 19.188 1 92.69 71 ASN B O 1
ATOM 3483 N N . VAL B 1 72 ? -18.844 -6.039 17.609 1 91.5 72 VAL B N 1
ATOM 3484 C CA . VAL B 1 72 ? -18.672 -4.914 18.531 1 91.5 72 VAL B CA 1
ATOM 3485 C C . VAL B 1 72 ? -19.875 -3.98 18.438 1 91.5 72 VAL B C 1
ATOM 3487 O O . VAL B 1 72 ? -20.219 -3.506 17.344 1 91.5 72 VAL B O 1
ATOM 3490 N N . PRO B 1 73 ? -20.484 -3.797 19.578 1 91.62 73 PRO B N 1
ATOM 3491 C CA . PRO B 1 73 ? -21.656 -2.916 19.547 1 91.62 73 PRO B CA 1
ATOM 3492 C C . PRO B 1 73 ? -21.297 -1.468 19.219 1 91.62 73 PRO B C 1
ATOM 3494 O O . PRO B 1 73 ? -20.172 -1.025 19.5 1 91.62 73 PRO B O 1
ATOM 3497 N N . TYR B 1 74 ? -22.234 -0.751 18.625 1 91.25 74 TYR B N 1
ATOM 3498 C CA . TYR B 1 74 ? -22.078 0.655 18.266 1 91.25 74 TYR B CA 1
ATOM 3499 C C . TYR B 1 74 ? -21.891 1.515 19.516 1 91.25 74 TYR B C 1
ATOM 3501 O O . TYR B 1 74 ? -22.672 1.419 20.469 1 91.25 74 TYR B O 1
ATOM 3509 N N . ILE B 1 75 ? -20.891 2.334 19.594 1 92 75 ILE B N 1
ATOM 3510 C CA . ILE B 1 75 ? -20.594 3.279 20.672 1 92 75 ILE B CA 1
ATOM 3511 C C . ILE B 1 75 ? -20.703 4.707 20.141 1 92 75 ILE B C 1
ATOM 3513 O O . ILE B 1 75 ? -19.828 5.18 19.406 1 92 75 ILE B O 1
ATOM 3517 N N . PRO B 1 76 ? -21.625 5.461 20.531 1 88.81 76 PRO B N 1
ATOM 3518 C CA . PRO B 1 76 ? -21.922 6.762 19.922 1 88.81 76 PRO B CA 1
ATOM 3519 C C . PRO B 1 76 ? -20.812 7.793 20.156 1 88.81 76 PRO B C 1
ATOM 3521 O O . PRO B 1 76 ? -20.594 8.656 19.297 1 88.81 76 PRO B O 1
ATOM 3524 N N . TRP B 1 77 ? -20.141 7.723 21.281 1 90.56 77 TRP B N 1
ATOM 3525 C CA . TRP B 1 77 ? -19.141 8.742 21.594 1 90.56 77 TRP B CA 1
ATOM 3526 C C . TRP B 1 77 ? -17.781 8.352 21.031 1 90.56 77 TRP B C 1
ATOM 3528 O O . TRP B 1 77 ? -16.812 9.109 21.156 1 90.56 77 TRP B O 1
ATOM 3538 N N . ALA B 1 78 ? -17.672 7.266 20.375 1 91.81 78 ALA B N 1
ATOM 3539 C CA . ALA B 1 78 ? -16.391 6.719 19.938 1 91.81 78 ALA B CA 1
ATOM 3540 C C . ALA B 1 78 ? -15.773 7.582 18.844 1 91.81 78 ALA B C 1
ATOM 3542 O O . ALA B 1 78 ? -14.562 7.828 18.844 1 91.81 78 ALA B O 1
ATOM 3543 N N . PHE B 1 79 ? -16.562 8.023 17.953 1 87.75 79 PHE B N 1
ATOM 3544 C CA . PHE B 1 79 ? -16.031 8.805 16.844 1 87.75 79 PHE B CA 1
ATOM 3545 C C . PHE B 1 79 ? -15.477 10.133 17.328 1 87.75 79 PHE B C 1
ATOM 3547 O O . PHE B 1 79 ? -14.461 10.609 16.828 1 87.75 79 PHE B O 1
ATOM 3554 N N . HIS B 1 80 ? -16.172 10.727 18.328 1 89.81 80 HIS B N 1
ATOM 3555 C CA . HIS B 1 80 ? -15.664 11.953 18.938 1 89.81 80 HIS B CA 1
ATOM 3556 C C . HIS B 1 80 ? -14.312 11.719 19.609 1 89.81 80 HIS B C 1
ATOM 3558 O O . HIS B 1 80 ? -13.422 12.57 19.531 1 89.81 80 HIS B O 1
ATOM 3564 N N . MET B 1 81 ? -14.156 10.648 20.203 1 93 81 MET B N 1
ATOM 3565 C CA . MET B 1 81 ? -12.883 10.312 20.844 1 93 81 MET B CA 1
ATOM 3566 C C . MET B 1 81 ? -11.789 10.125 19.797 1 93 81 MET B C 1
ATOM 3568 O O . MET B 1 81 ? -10.625 10.453 20.047 1 93 81 MET B O 1
ATOM 3572 N N . CYS B 1 82 ? -12.133 9.562 18.656 1 92.56 82 CYS B N 1
ATOM 3573 C CA . CYS B 1 82 ? -11.172 9.414 17.562 1 92.56 82 CYS B CA 1
ATOM 3574 C C . CYS B 1 82 ? -10.656 10.781 17.109 1 92.56 82 CYS B C 1
ATOM 3576 O O . CYS B 1 82 ? -9.445 10.961 16.938 1 92.56 82 CYS B O 1
ATOM 3578 N N . GLU B 1 83 ? -11.555 11.727 17.016 1 91.44 83 GLU B N 1
ATOM 3579 C CA . GLU B 1 83 ? -11.164 13.062 16.578 1 91.44 83 GLU B CA 1
ATOM 3580 C C . GLU B 1 83 ? -10.305 13.758 17.641 1 91.44 83 GLU B C 1
ATOM 3582 O O . GLU B 1 83 ? -9.383 14.508 17.297 1 91.44 83 GLU B O 1
ATOM 3587 N N . LEU B 1 84 ? -10.641 13.461 18.859 1 93.44 84 LEU B N 1
ATOM 3588 C CA . LEU B 1 84 ? -9.828 14.008 19.938 1 93.44 84 LEU B CA 1
ATOM 3589 C C . LEU B 1 84 ? -8.414 13.445 19.906 1 93.44 84 LEU B C 1
ATOM 3591 O O . LEU B 1 84 ? -7.441 14.188 20.062 1 93.44 84 LEU B O 1
ATOM 3595 N N . THR B 1 85 ? -8.344 12.18 19.703 1 95.19 85 THR B N 1
ATOM 3596 C CA . THR B 1 85 ? -7.031 11.555 19.594 1 95.19 85 THR B CA 1
ATOM 3597 C C . THR B 1 85 ? -6.246 12.156 18.438 1 95.19 85 THR B C 1
ATOM 3599 O O . THR B 1 85 ? -5.047 12.414 18.562 1 95.19 85 THR B O 1
ATOM 3602 N N . GLY B 1 86 ? -6.906 12.336 17.344 1 95.25 86 GLY B N 1
ATOM 3603 C CA . GLY B 1 86 ? -6.27 12.977 16.203 1 95.25 86 GLY B CA 1
ATOM 3604 C C . GLY B 1 86 ? -5.793 14.383 16.5 1 95.25 86 GLY B C 1
ATOM 3605 O O . GLY B 1 86 ? -4.707 14.781 16.062 1 95.25 86 GLY B O 1
ATOM 3606 N N . THR B 1 87 ? -6.57 15.109 17.25 1 94.81 87 THR B N 1
ATOM 3607 C CA . THR B 1 87 ? -6.219 16.484 17.609 1 94.81 87 THR B CA 1
ATOM 3608 C C . THR B 1 87 ? -4.988 16.5 18.516 1 94.81 87 THR B C 1
ATOM 3610 O O . THR B 1 87 ? -4.098 17.344 18.328 1 94.81 87 THR B O 1
ATOM 3613 N N . VAL B 1 88 ? -4.941 15.609 19.391 1 96.56 88 VAL B N 1
ATOM 3614 C CA . VAL B 1 88 ? -3.793 15.523 20.281 1 96.56 88 VAL B CA 1
ATOM 3615 C C . VAL B 1 88 ? -2.535 15.211 19.484 1 96.56 88 VAL B C 1
ATOM 3617 O O . VAL B 1 88 ? -1.501 15.859 19.656 1 96.56 88 VAL B O 1
ATOM 3620 N N . LEU B 1 89 ? -2.623 14.234 18.609 1 97.69 89 LEU B N 1
ATOM 3621 C CA . LEU B 1 89 ? -1.48 13.875 17.781 1 97.69 89 LEU B CA 1
ATOM 3622 C C . LEU B 1 89 ? -1.06 15.055 16.906 1 97.69 89 LEU B C 1
ATOM 3624 O O . LEU B 1 89 ? 0.134 15.273 16.688 1 97.69 89 LEU B O 1
ATOM 3628 N N . CYS B 1 90 ? -2.039 15.758 16.422 1 96.56 90 CYS B N 1
ATOM 3629 C CA . CYS B 1 90 ? -1.751 16.922 15.594 1 96.56 90 CYS B CA 1
ATOM 3630 C C . CYS B 1 90 ? -0.986 17.984 16.375 1 96.56 90 CYS B C 1
ATOM 3632 O O . CYS B 1 90 ? -0.043 18.578 15.867 1 96.56 90 CYS B O 1
ATOM 3634 N N . PHE B 1 91 ? -1.36 18.188 17.609 1 97.12 91 PHE B N 1
ATOM 3635 C CA . PHE B 1 91 ? -0.679 19.156 18.469 1 97.12 91 PHE B CA 1
ATOM 3636 C C . PHE B 1 91 ? 0.761 18.719 18.734 1 97.12 91 PHE B C 1
ATOM 3638 O O . PHE B 1 91 ? 1.673 19.547 18.703 1 97.12 91 PHE B O 1
ATOM 3645 N N . VAL B 1 92 ? 0.922 17.469 18.984 1 96.75 92 VAL B N 1
ATOM 3646 C CA . VAL B 1 92 ? 2.268 16.953 19.203 1 96.75 92 VAL B CA 1
ATOM 3647 C C . VAL B 1 92 ? 3.107 17.156 17.938 1 96.75 92 VAL B C 1
ATOM 3649 O O . VAL B 1 92 ? 4.262 17.578 18.016 1 96.75 92 VAL B O 1
ATOM 3652 N N . TRP B 1 93 ? 2.555 16.844 16.781 1 97.25 93 TRP B N 1
ATOM 3653 C CA . TRP B 1 93 ? 3.262 16.984 15.516 1 97.25 93 TRP B CA 1
ATOM 3654 C C . TRP B 1 93 ? 3.633 18.453 15.273 1 97.25 93 TRP B C 1
ATOM 3656 O O . TRP B 1 93 ? 4.75 18.75 14.844 1 97.25 93 TRP B O 1
ATOM 3666 N N . LEU B 1 94 ? 2.719 19.359 15.602 1 96.56 94 LEU B N 1
ATOM 3667 C CA . LEU B 1 94 ? 2.996 20.797 15.445 1 96.56 94 LEU B CA 1
ATOM 3668 C C . LEU B 1 94 ? 4.137 21.219 16.359 1 96.56 94 LEU B C 1
ATOM 3670 O O . LEU B 1 94 ? 4.977 22.031 15.977 1 96.56 94 LEU B O 1
ATOM 3674 N N . ALA B 1 95 ? 4.145 20.703 17.516 1 94.81 95 ALA B N 1
ATOM 3675 C CA . ALA B 1 95 ? 5.234 20.984 18.438 1 94.81 95 ALA B CA 1
ATOM 3676 C C . ALA B 1 95 ? 6.57 20.5 17.891 1 94.81 95 ALA B C 1
ATOM 3678 O O . ALA B 1 95 ? 7.574 21.203 17.969 1 94.81 95 ALA B O 1
ATOM 3679 N N . VAL B 1 96 ? 6.594 19.312 17.328 1 95.06 96 VAL B N 1
ATOM 3680 C CA . VAL B 1 96 ? 7.805 18.766 16.734 1 95.06 96 VAL B CA 1
ATOM 3681 C C . VAL B 1 96 ? 8.266 19.656 15.586 1 95.06 96 VAL B C 1
ATOM 3683 O O . VAL B 1 96 ? 9.453 19.969 15.477 1 95.06 96 VAL B O 1
ATOM 3686 N N . LEU B 1 97 ? 7.355 20.109 14.812 1 94.94 97 LEU B N 1
ATOM 3687 C CA . LEU B 1 97 ? 7.664 20.922 13.648 1 94.94 97 LEU B CA 1
ATOM 3688 C C . LEU B 1 97 ? 8.273 22.266 14.062 1 94.94 97 LEU B C 1
ATOM 3690 O O . LEU B 1 97 ? 9.227 22.734 13.445 1 94.94 97 LEU B O 1
ATOM 3694 N N . VAL B 1 98 ? 7.75 22.844 15.094 1 92.94 98 VAL B N 1
ATOM 3695 C CA . VAL B 1 98 ? 8.188 24.172 15.523 1 92.94 98 VAL B CA 1
ATOM 3696 C C . VAL B 1 98 ? 9.617 24.078 16.062 1 92.94 98 VAL B C 1
ATOM 3698 O O . VAL B 1 98 ? 10.438 24.953 15.781 1 92.94 98 VAL B O 1
ATOM 3701 N N . PHE B 1 99 ? 9.984 23 16.688 1 93 99 PHE B N 1
ATOM 3702 C CA . PHE B 1 99 ? 11.266 22.938 17.359 1 93 99 PHE B CA 1
ATOM 3703 C C . PHE B 1 99 ? 12.297 22.188 16.516 1 93 99 PHE B C 1
ATOM 3705 O O . PHE B 1 99 ? 13.492 22.219 16.812 1 93 99 PHE B O 1
ATOM 3712 N N . HIS B 1 100 ? 11.891 21.531 15.469 1 92.94 100 HIS B N 1
ATOM 3713 C CA . HIS B 1 100 ? 12.828 20.797 14.633 1 92.94 100 HIS B CA 1
ATOM 3714 C C . HIS B 1 100 ? 13.617 21.734 13.719 1 92.94 100 HIS B C 1
ATOM 3716 O O . HIS B 1 100 ? 13.047 22.641 13.109 1 92.94 100 HIS B O 1
ATOM 3722 N N . LYS B 1 101 ? 14.875 21.609 13.578 1 89.75 101 LYS B N 1
ATOM 3723 C CA . LYS B 1 101 ? 15.773 22.469 12.812 1 89.75 101 LYS B CA 1
ATOM 3724 C C . LYS B 1 101 ? 15.414 22.453 11.328 1 89.75 101 LYS B C 1
ATOM 3726 O O . LYS B 1 101 ? 15.508 23.484 10.648 1 89.75 101 LYS B O 1
ATOM 3731 N N . HIS B 1 102 ? 15.016 21.297 10.867 1 91.88 102 HIS B N 1
ATOM 3732 C CA . HIS B 1 102 ? 14.711 21.125 9.445 1 91.88 102 HIS B CA 1
ATOM 3733 C C . HIS B 1 102 ? 13.203 21.031 9.219 1 91.88 102 HIS B C 1
ATOM 3735 O O . HIS B 1 102 ? 12.742 20.125 8.516 1 91.88 102 HIS B O 1
ATOM 3741 N N . ARG B 1 103 ? 12.484 21.953 9.742 1 93.12 103 ARG B N 1
ATOM 3742 C CA . ARG B 1 103 ? 11.023 21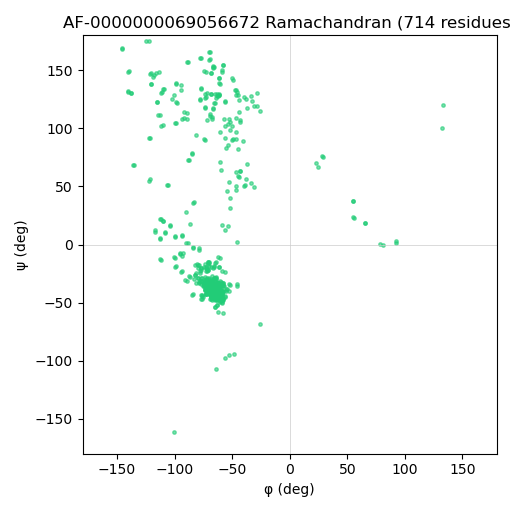.922 9.766 1 93.12 103 ARG B CA 1
ATOM 3743 C C . ARG B 1 103 ? 10.445 22.016 8.352 1 93.12 103 ARG B C 1
ATOM 3745 O O . ARG B 1 103 ? 9.422 21.406 8.055 1 93.12 103 ARG B O 1
ATOM 3752 N N . PHE B 1 104 ? 11.094 22.641 7.43 1 91.94 104 PHE B N 1
ATOM 3753 C CA . PHE B 1 104 ? 10.523 22.844 6.102 1 91.94 104 PHE B CA 1
ATOM 3754 C C . PHE B 1 104 ? 10.656 21.578 5.262 1 91.94 104 PHE B C 1
ATOM 3756 O O . PHE B 1 104 ? 9.812 21.312 4.402 1 91.94 104 PHE B O 1
ATOM 3763 N N . ILE B 1 105 ? 11.625 20.781 5.477 1 93.31 105 ILE B N 1
ATOM 3764 C CA . ILE B 1 105 ? 11.734 19.484 4.809 1 93.31 105 ILE B CA 1
ATOM 3765 C C . ILE B 1 105 ? 10.648 18.531 5.324 1 93.31 105 ILE B C 1
ATOM 3767 O O . ILE B 1 105 ? 10.023 17.812 4.543 1 93.31 105 ILE B O 1
ATOM 3771 N N . LEU B 1 106 ? 10.453 18.625 6.645 1 95.06 106 LEU B N 1
ATOM 3772 C CA . LEU B 1 106 ? 9.422 17.781 7.25 1 95.06 106 LEU B CA 1
ATOM 3773 C C . LEU B 1 106 ? 8.039 18.156 6.719 1 95.06 106 LEU B C 1
ATOM 3775 O O . LEU B 1 106 ? 7.238 17.266 6.402 1 95.06 106 LEU B O 1
ATOM 3779 N N . LEU B 1 107 ? 7.859 19.453 6.633 1 95.62 107 LEU B N 1
ATOM 3780 C CA . LEU B 1 107 ? 6.578 19.938 6.129 1 95.62 107 LEU B CA 1
ATOM 3781 C C . LEU B 1 107 ? 6.371 19.516 4.68 1 95.62 107 LEU B C 1
ATOM 3783 O O . LEU B 1 107 ? 5.273 19.094 4.301 1 95.62 107 LEU B O 1
ATOM 3787 N N . ARG B 1 108 ? 7.375 19.609 3.922 1 94.81 108 ARG B N 1
ATOM 3788 C CA . ARG B 1 108 ? 7.312 19.203 2.521 1 94.81 108 ARG B CA 1
ATOM 3789 C C . ARG B 1 108 ? 6.949 17.734 2.391 1 94.81 108 ARG B C 1
ATOM 3791 O O . ARG B 1 108 ? 6.062 17.375 1.613 1 94.81 108 ARG B O 1
ATOM 3798 N N . ARG B 1 109 ? 7.574 16.938 3.152 1 95.31 109 ARG B N 1
ATOM 3799 C CA . ARG B 1 109 ? 7.32 15.492 3.121 1 95.31 109 ARG B CA 1
ATOM 3800 C C . ARG B 1 109 ? 5.91 15.172 3.611 1 95.31 109 ARG B C 1
ATOM 3802 O O . ARG B 1 109 ? 5.227 14.32 3.041 1 95.31 109 ARG B O 1
ATOM 3809 N N . PHE B 1 110 ? 5.555 15.852 4.656 1 97.12 110 PHE B N 1
ATOM 3810 C CA . PHE B 1 110 ? 4.23 15.633 5.223 1 97.12 110 PHE B CA 1
ATOM 3811 C C . PHE B 1 110 ? 3.145 16 4.219 1 97.12 110 PHE B C 1
ATOM 3813 O O . PHE B 1 110 ? 2.201 15.234 4.012 1 97.12 110 PHE B O 1
ATOM 3820 N N . PHE B 1 111 ? 3.314 17.156 3.57 1 97.06 111 PHE B N 1
ATOM 3821 C CA . PHE B 1 111 ? 2.328 17.625 2.605 1 97.06 111 PHE B CA 1
ATOM 3822 C C . PHE B 1 111 ? 2.303 16.734 1.374 1 97.06 111 PHE B C 1
ATOM 3824 O O . PHE B 1 111 ? 1.23 16.406 0.856 1 97.06 111 PHE B O 1
ATOM 3831 N N . ALA B 1 112 ? 3.375 16.328 0.936 1 95.69 112 ALA B N 1
ATOM 3832 C CA . ALA B 1 112 ? 3.461 15.492 -0.257 1 95.69 112 ALA B CA 1
ATOM 3833 C C . ALA B 1 112 ? 2.816 14.133 -0.016 1 95.69 112 ALA B C 1
ATOM 3835 O O . ALA B 1 112 ? 2.023 13.656 -0.834 1 95.69 112 ALA B O 1
ATOM 3836 N N . LEU B 1 113 ? 3.148 13.562 1.067 1 96.94 113 LEU B N 1
ATOM 3837 C CA . LEU B 1 113 ? 2.639 12.227 1.375 1 96.94 113 LEU B CA 1
ATOM 3838 C C . LEU B 1 113 ? 1.143 12.273 1.664 1 96.94 113 LEU B C 1
ATOM 3840 O O . LEU B 1 113 ? 0.384 11.438 1.159 1 96.94 113 LEU B O 1
ATOM 3844 N N . SER B 1 114 ? 0.742 13.203 2.479 1 96.88 114 SER B N 1
ATOM 3845 C CA . SER B 1 114 ? -0.679 13.344 2.779 1 96.88 114 SER B CA 1
ATOM 3846 C C . SER B 1 114 ? -1.485 13.633 1.518 1 96.88 114 SER B C 1
ATOM 3848 O O . SER B 1 114 ? -2.541 13.031 1.302 1 96.88 114 SER B O 1
ATOM 3850 N N . GLY B 1 115 ? -0.95 14.547 0.749 1 96.19 115 GLY B N 1
ATOM 3851 C CA . GLY B 1 115 ? -1.632 14.844 -0.5 1 96.19 115 GLY B CA 1
ATOM 3852 C C . GLY B 1 115 ? -1.774 13.641 -1.407 1 96.19 115 GLY B C 1
ATOM 3853 O O . GLY B 1 115 ? -2.834 13.422 -1.996 1 96.19 115 GLY B O 1
ATOM 3854 N N . THR B 1 116 ? -0.772 12.852 -1.539 1 96.06 116 THR B N 1
ATOM 3855 C CA . THR B 1 116 ? -0.774 11.695 -2.42 1 96.06 116 THR B CA 1
ATOM 3856 C C . THR B 1 116 ? -1.769 10.641 -1.932 1 96.06 116 THR B C 1
ATOM 3858 O O . THR B 1 116 ? -2.535 10.094 -2.723 1 96.06 116 THR B O 1
ATOM 3861 N N . VAL B 1 117 ? -1.794 10.375 -0.658 1 96.44 117 VAL B N 1
ATOM 3862 C CA . VAL B 1 117 ? -2.693 9.367 -0.107 1 96.44 117 VAL B CA 1
ATOM 3863 C C . VAL B 1 117 ? -4.141 9.828 -0.246 1 96.44 117 VAL B C 1
ATOM 3865 O O . VAL B 1 117 ? -5.02 9.047 -0.605 1 96.44 117 VAL B O 1
ATOM 3868 N N . PHE B 1 118 ? -4.391 11.094 -0.03 1 95.25 118 PHE B N 1
ATOM 3869 C CA . PHE B 1 118 ? -5.75 11.609 -0.149 1 95.25 118 PHE B CA 1
ATOM 3870 C C . PHE B 1 118 ? -6.195 11.633 -1.606 1 95.25 118 PHE B C 1
ATOM 3872 O O . PHE B 1 118 ? -7.375 11.43 -1.903 1 95.25 118 PHE B O 1
ATOM 3879 N N . LEU B 1 119 ? -5.285 11.891 -2.469 1 95.38 119 LEU B N 1
ATOM 3880 C CA . LEU B 1 119 ? -5.621 11.805 -3.885 1 95.38 119 LEU B CA 1
ATOM 3881 C C . LEU B 1 119 ? -6.02 10.383 -4.27 1 95.38 119 LEU B C 1
ATOM 3883 O O . LEU B 1 119 ? -6.977 10.188 -5.02 1 95.38 119 LEU B O 1
ATOM 3887 N N . LEU B 1 120 ? -5.242 9.453 -3.762 1 95.06 120 LEU B N 1
ATOM 3888 C CA . LEU B 1 120 ? -5.59 8.047 -3.982 1 95.06 120 LEU B CA 1
ATOM 3889 C C . LEU B 1 120 ? -6.973 7.738 -3.424 1 95.06 120 LEU B C 1
ATOM 3891 O O . LEU B 1 120 ? -7.746 7 -4.039 1 95.06 120 LEU B O 1
ATOM 3895 N N . ARG B 1 121 ? -7.273 8.258 -2.307 1 94.31 121 ARG B N 1
ATOM 3896 C CA . ARG B 1 121 ? -8.586 8.094 -1.695 1 94.31 121 ARG B CA 1
ATOM 3897 C C . ARG B 1 121 ? -9.688 8.625 -2.609 1 94.31 121 ARG B C 1
ATOM 3899 O O . ARG B 1 121 ? -10.75 8.008 -2.73 1 94.31 121 ARG B O 1
ATOM 3906 N N . CYS B 1 122 ? -9.438 9.758 -3.238 1 92.88 122 CYS B N 1
ATOM 3907 C CA . CYS B 1 122 ? -10.414 10.336 -4.152 1 92.88 122 CYS B CA 1
ATOM 3908 C C . CYS B 1 122 ? -10.734 9.375 -5.289 1 92.88 122 CYS B C 1
ATOM 3910 O O . CYS B 1 122 ? -11.898 9.18 -5.641 1 92.88 122 CYS B O 1
ATOM 3912 N N . ILE B 1 123 ? -9.773 8.742 -5.754 1 93.38 123 ILE B N 1
ATOM 3913 C CA . ILE B 1 123 ? -9.945 7.805 -6.859 1 93.38 123 ILE B CA 1
ATOM 3914 C C . ILE B 1 123 ? -10.773 6.609 -6.395 1 93.38 123 ILE B C 1
ATOM 3916 O O . ILE B 1 123 ? -11.734 6.211 -7.07 1 93.38 123 ILE B O 1
ATOM 3920 N N . THR B 1 124 ? -10.492 6.09 -5.273 1 92.06 124 THR B N 1
ATOM 3921 C CA . THR B 1 124 ? -11.188 4.906 -4.785 1 92.06 124 THR B CA 1
ATOM 3922 C C . THR B 1 124 ? -12.641 5.23 -4.438 1 92.06 124 THR B C 1
ATOM 3924 O O . THR B 1 124 ? -13.531 4.402 -4.621 1 92.06 124 THR B O 1
ATOM 3927 N N . MET B 1 125 ? -12.828 6.41 -3.977 1 90.75 125 MET B N 1
ATOM 3928 C CA . MET B 1 125 ? -14.18 6.809 -3.609 1 90.75 125 MET B CA 1
ATOM 3929 C C . MET B 1 125 ? -15.062 6.957 -4.848 1 90.75 125 MET B C 1
ATOM 3931 O O . MET B 1 125 ? -16.25 6.641 -4.809 1 90.75 125 MET B O 1
ATOM 3935 N N . ILE B 1 126 ? -14.461 7.395 -5.883 1 89.38 126 ILE B N 1
ATOM 3936 C CA . ILE B 1 126 ? -15.219 7.699 -7.09 1 89.38 126 ILE B CA 1
ATOM 3937 C C . ILE B 1 126 ? -15.539 6.406 -7.84 1 89.38 126 ILE B C 1
ATOM 3939 O O . ILE B 1 126 ? -16.609 6.266 -8.422 1 89.38 126 ILE B O 1
ATOM 3943 N N . ILE B 1 127 ? -14.688 5.465 -7.773 1 89.75 127 ILE B N 1
ATOM 3944 C CA . ILE B 1 127 ? -14.805 4.309 -8.656 1 89.75 127 ILE B CA 1
ATOM 3945 C C . ILE B 1 127 ? -15.914 3.387 -8.148 1 89.75 127 ILE B C 1
ATOM 3947 O O . ILE B 1 127 ? -16.688 2.844 -8.945 1 89.75 127 ILE B O 1
ATOM 3951 N N . THR B 1 128 ? -15.984 3.133 -6.867 1 86.81 128 THR B N 1
ATOM 3952 C CA . THR B 1 128 ? -17 2.266 -6.289 1 86.81 128 THR B CA 1
ATOM 3953 C C . THR B 1 128 ? -17.547 2.861 -4.996 1 86.81 128 THR B C 1
ATOM 3955 O O . THR B 1 128 ? -16.781 3.252 -4.113 1 86.81 128 THR B O 1
ATOM 3958 N N . SER B 1 129 ? -18.859 2.906 -4.906 1 83.19 129 SER B N 1
ATOM 3959 C CA . SER B 1 129 ? -19.5 3.395 -3.693 1 83.19 129 SER B CA 1
ATOM 3960 C C . SER B 1 129 ? -19.938 2.242 -2.801 1 83.19 129 SER B C 1
ATOM 3962 O O . SER B 1 129 ? -20.703 1.372 -3.234 1 83.19 129 SER B O 1
ATOM 3964 N N . LEU B 1 130 ? -19.469 2.248 -1.619 1 82.38 130 LEU B N 1
ATOM 3965 C CA . LEU B 1 130 ? -19.844 1.204 -0.671 1 82.38 130 LEU B CA 1
ATOM 3966 C C . LEU B 1 130 ? -21.094 1.592 0.097 1 82.38 130 LEU B C 1
ATOM 3968 O O . LEU B 1 130 ? -21.422 2.775 0.198 1 82.38 130 LEU B O 1
ATOM 3972 N N . SER B 1 131 ? -21.781 0.55 0.608 1 81.5 131 SER B N 1
ATOM 3973 C CA . SER B 1 131 ? -22.953 0.808 1.434 1 81.5 131 SER B CA 1
ATOM 3974 C C . SER B 1 131 ? -22.562 1.41 2.779 1 81.5 131 SER B C 1
ATOM 3976 O O . SER B 1 131 ? -21.406 1.281 3.213 1 81.5 131 SER B O 1
ATOM 3978 N N . VAL B 1 132 ? -23.5 2.045 3.365 1 78.06 132 VAL B N 1
ATOM 3979 C CA . VAL B 1 132 ? -23.266 2.717 4.637 1 78.06 132 VAL B CA 1
ATOM 3980 C C . VAL B 1 132 ? -23.125 1.682 5.75 1 78.06 132 VAL B C 1
ATOM 3982 O O . VAL B 1 132 ? -23.953 0.78 5.879 1 78.06 132 VAL B O 1
ATOM 3985 N N . PRO B 1 133 ? -22.078 1.726 6.508 1 75.25 133 PRO B N 1
ATOM 3986 C CA . PRO B 1 133 ? -21.812 0.708 7.523 1 75.25 133 PRO B CA 1
ATOM 3987 C C . PRO B 1 133 ? -22.781 0.774 8.695 1 75.25 133 PRO B C 1
ATOM 3989 O O . PRO B 1 133 ? -23 -0.232 9.375 1 75.25 133 PRO B O 1
ATOM 3992 N N . GLY B 1 134 ? -23.219 1.992 9 1 74.88 134 GLY B N 1
ATOM 3993 C CA . GLY B 1 134 ? -24.094 2.129 10.148 1 74.88 134 GLY B CA 1
ATOM 3994 C C . GLY B 1 134 ? -25.453 2.717 9.789 1 74.88 134 GLY B C 1
ATOM 3995 O O . GLY B 1 134 ? -25.531 3.666 9.008 1 74.88 134 GLY B O 1
ATOM 3996 N N . THR B 1 135 ? -26.438 2.133 10.398 1 72.19 135 THR B N 1
ATOM 3997 C CA . THR B 1 135 ? -27.797 2.602 10.148 1 72.19 135 THR B CA 1
ATOM 3998 C C . THR B 1 135 ? -28.031 3.955 10.812 1 72.19 135 THR B C 1
ATOM 4000 O O . THR B 1 135 ? -28.906 4.711 10.398 1 72.19 135 THR B O 1
ATOM 4003 N N . HIS B 1 136 ? -27.188 4.184 11.836 1 73.38 136 HIS B N 1
ATOM 4004 C CA . HIS B 1 136 ? -27.359 5.43 12.57 1 73.38 136 HIS B CA 1
ATOM 4005 C C . HIS B 1 136 ? -26.953 6.629 11.727 1 73.38 136 HIS B C 1
ATOM 4007 O O . HIS B 1 136 ? -27.281 7.77 12.047 1 73.38 136 HIS B O 1
ATOM 4013 N N . LEU B 1 137 ? -26.25 6.465 10.656 1 69.44 137 LEU B N 1
ATOM 4014 C CA . LEU B 1 137 ? -25.734 7.551 9.828 1 69.44 137 LEU B CA 1
ATOM 4015 C C . LEU B 1 137 ? -26.844 8.117 8.93 1 69.44 137 LEU B C 1
ATOM 4017 O O . LEU B 1 137 ? -26.75 9.266 8.492 1 69.44 137 LEU B O 1
ATOM 4021 N N . GLU B 1 138 ? -28.016 7.578 8.953 1 64.44 138 GLU B N 1
ATOM 4022 C CA . GLU B 1 138 ? -29.172 8.023 8.172 1 64.44 138 GLU B CA 1
ATOM 4023 C C . GLU B 1 138 ? -28.734 8.812 6.945 1 64.44 138 GLU B C 1
ATOM 4025 O O . GLU B 1 138 ? -28.969 10.023 6.867 1 64.44 138 GLU B O 1
ATOM 4030 N N . CYS B 1 139 ? -28.141 8.141 5.992 1 65.31 139 CYS B N 1
ATOM 4031 C CA . CYS B 1 139 ? -27.594 8.805 4.812 1 65.31 139 CYS B CA 1
ATOM 4032 C C . CYS B 1 139 ? -28.625 8.844 3.686 1 65.31 139 CYS B C 1
ATOM 4034 O O . CYS B 1 139 ? -29.203 7.816 3.334 1 65.31 139 CYS B O 1
ATOM 4036 N N . THR B 1 140 ? -29.156 10.055 3.408 1 67.75 140 THR B N 1
ATOM 4037 C CA . THR B 1 140 ? -30.016 10.273 2.25 1 67.75 140 THR B CA 1
ATOM 4038 C C . THR B 1 140 ? -29.312 11.141 1.213 1 67.75 140 THR B C 1
ATOM 4040 O O . THR B 1 140 ? -28.625 12.109 1.562 1 67.75 140 THR B O 1
ATOM 4043 N N . PRO B 1 141 ? -29.375 10.633 -0.006 1 69.5 141 PRO B N 1
ATOM 4044 C CA . PRO B 1 141 ? -28.797 11.508 -1.032 1 69.5 141 PRO B CA 1
ATOM 4045 C C . PRO B 1 141 ? -29.328 12.938 -0.953 1 69.5 141 PRO B C 1
ATOM 4047 O O . PRO B 1 141 ? -30.484 13.148 -0.585 1 69.5 141 PRO B O 1
ATOM 4050 N N . ARG B 1 142 ? -28.438 13.805 -1.214 1 69 142 ARG B N 1
ATOM 4051 C CA . ARG B 1 142 ? -28.828 15.203 -1.106 1 69 142 ARG B CA 1
ATOM 4052 C C . ARG B 1 142 ? -29.891 15.555 -2.146 1 69 142 ARG B C 1
ATOM 4054 O O . ARG B 1 142 ? -29.828 15.094 -3.289 1 69 142 ARG B O 1
ATOM 4061 N N . LYS B 1 143 ? -31 16.016 -1.625 1 64.75 143 LYS B N 1
ATOM 4062 C CA . LYS B 1 143 ? -32.062 16.453 -2.527 1 64.75 143 LYS B CA 1
ATOM 4063 C C . LYS B 1 143 ? -31.656 17.703 -3.301 1 64.75 143 LYS B C 1
ATOM 4065 O O . LYS B 1 143 ? -31.25 18.703 -2.707 1 64.75 143 LYS B O 1
ATOM 4070 N N . LYS B 1 144 ? -31.406 17.562 -4.547 1 67.44 144 LYS B N 1
ATOM 4071 C CA . LYS B 1 144 ? -31.094 18.719 -5.387 1 67.44 144 LYS B CA 1
ATOM 4072 C C . LYS B 1 144 ? -32.219 19.75 -5.309 1 67.44 144 LYS B C 1
ATOM 4074 O O . LYS B 1 144 ? -33.406 19.406 -5.273 1 67.44 144 LYS B O 1
ATOM 4079 N N . PRO B 1 145 ? -31.734 20.984 -4.902 1 65.19 145 PRO B N 1
ATOM 4080 C CA . PRO B 1 145 ? -32.781 22.016 -4.902 1 65.19 145 PRO B CA 1
ATOM 4081 C C . PRO B 1 145 ? -33.594 22.016 -6.188 1 65.19 145 PRO B C 1
ATOM 4083 O O . PRO B 1 145 ? -33.094 21.703 -7.262 1 65.19 145 PRO B O 1
ATOM 4086 N N . ALA B 1 146 ? -34.844 22.062 -6.027 1 61.5 146 ALA B N 1
ATOM 4087 C CA . ALA B 1 146 ? -35.844 22 -7.098 1 61.5 146 ALA B CA 1
ATOM 4088 C C . ALA B 1 146 ? -35.469 22.922 -8.25 1 61.5 146 ALA B C 1
ATOM 4090 O O . ALA B 1 146 ? -35.719 22.609 -9.414 1 61.5 146 ALA B O 1
ATOM 4091 N N . TYR B 1 147 ? -34.906 24 -7.969 1 60.78 147 TYR B N 1
ATOM 4092 C CA . TYR B 1 147 ? -34.594 24.969 -9.016 1 60.78 147 TYR B CA 1
ATOM 4093 C C . TYR B 1 147 ? -33.469 24.484 -9.914 1 60.78 147 TYR B C 1
ATOM 4095 O O . TYR B 1 147 ? -33.281 25.016 -11.008 1 60.78 147 TYR B O 1
ATOM 4103 N N . LEU B 1 148 ? -32.719 23.5 -9.469 1 65.19 148 LEU B N 1
ATOM 4104 C CA . LEU B 1 148 ? -31.594 22.984 -10.242 1 65.19 148 LEU B CA 1
ATOM 4105 C C . LEU B 1 148 ? -32.031 21.797 -11.086 1 65.19 148 LEU B C 1
ATOM 4107 O O . LEU B 1 148 ? -31.219 21.266 -11.867 1 65.19 148 LEU B O 1
ATOM 4111 N N . ASP B 1 149 ? -33.188 21.312 -10.875 1 59.94 149 ASP B N 1
ATOM 4112 C CA . ASP B 1 149 ? -33.719 20.141 -11.578 1 59.94 149 ASP B CA 1
ATOM 4113 C C . ASP B 1 149 ? -33.688 20.359 -13.086 1 59.94 149 ASP B C 1
ATOM 4115 O O . ASP B 1 149 ? -33.75 19.391 -13.852 1 59.94 149 ASP B O 1
ATOM 4119 N N . ASP B 1 150 ? -33.688 21.578 -13.641 1 56.91 150 ASP B N 1
ATOM 4120 C CA . ASP B 1 150 ? -33.938 21.844 -15.055 1 56.91 150 ASP B CA 1
ATOM 4121 C C . ASP B 1 150 ? -32.688 21.672 -15.875 1 56.91 150 ASP B C 1
ATOM 4123 O O . ASP B 1 150 ? -32.531 22.281 -16.938 1 56.91 150 ASP B O 1
ATOM 4127 N N . GLY B 1 151 ? -31.844 20.797 -15.602 1 64.38 151 GLY B N 1
ATOM 4128 C CA . GLY B 1 151 ? -30.812 20.531 -16.594 1 64.38 151 GLY B CA 1
ATOM 4129 C C . GLY B 1 151 ? -29.672 21.531 -16.562 1 64.38 151 GLY B C 1
ATOM 4130 O O . GLY B 1 151 ? -28.906 21.656 -17.516 1 64.38 151 GLY B O 1
ATOM 4131 N N . ASN B 1 152 ? -29.766 22.438 -15.703 1 70.81 152 ASN B N 1
ATOM 4132 C CA . ASN B 1 152 ? -28.719 23.453 -15.664 1 70.81 152 ASN B CA 1
ATOM 4133 C C . ASN B 1 152 ? -27.438 22.891 -15.047 1 70.81 152 ASN B C 1
ATOM 4135 O O . ASN B 1 152 ? -27.266 22.938 -13.828 1 70.81 152 ASN B O 1
ATOM 4139 N N . PHE B 1 153 ? -26.609 22.375 -15.836 1 78.12 153 PHE B N 1
ATOM 4140 C CA . PHE B 1 153 ? -25.344 21.75 -15.453 1 78.12 153 PHE B CA 1
ATOM 4141 C C . PHE B 1 153 ? -24.5 22.719 -14.633 1 78.12 153 PHE B C 1
ATOM 4143 O O . PHE B 1 153 ? -23.906 22.344 -13.633 1 78.12 153 PHE B O 1
ATOM 4150 N N . LEU B 1 154 ? -24.531 23.984 -15.055 1 80.38 154 LEU B N 1
ATOM 4151 C CA . LEU B 1 154 ? -23.719 24.984 -14.375 1 80.38 154 LEU B CA 1
ATOM 4152 C C . LEU B 1 154 ? -24.234 25.234 -12.961 1 80.38 154 LEU B C 1
ATOM 4154 O O . LEU B 1 154 ? -23.438 25.391 -12.023 1 80.38 154 LEU B O 1
ATOM 4158 N N . GLY B 1 155 ? -25.484 25.328 -12.844 1 77.69 155 GLY B N 1
ATOM 4159 C CA . GLY B 1 155 ? -26.062 25.516 -11.523 1 77.69 155 GLY B CA 1
ATOM 4160 C C . GLY B 1 155 ? -25.781 24.359 -10.578 1 77.69 155 GLY B C 1
ATOM 4161 O O . GLY B 1 155 ? -25.484 24.578 -9.398 1 77.69 155 GLY B O 1
ATOM 4162 N N . GLU B 1 156 ? -25.859 23.266 -11.078 1 82.12 156 GLU B N 1
ATOM 4163 C CA . GLU B 1 156 ? -25.578 22.078 -10.281 1 82.12 156 GLU B CA 1
ATOM 4164 C C . GLU B 1 156 ? -24.125 22.062 -9.82 1 82.12 156 GLU B C 1
ATOM 4166 O O . GLU B 1 156 ? -23.828 21.688 -8.68 1 82.12 156 GLU B O 1
ATOM 4171 N N . MET B 1 157 ? -23.359 22.453 -10.727 1 84.31 157 MET B N 1
ATOM 4172 C CA . MET B 1 157 ? -21.922 22.469 -10.414 1 84.31 157 MET B CA 1
ATOM 4173 C C . MET B 1 157 ? -21.625 23.516 -9.344 1 84.31 157 MET B C 1
ATOM 4175 O O . MET B 1 157 ? -20.828 23.266 -8.438 1 84.31 157 MET B O 1
ATOM 4179 N N . VAL B 1 158 ? -22.234 24.625 -9.438 1 84.75 158 VAL B N 1
ATOM 4180 C CA . VAL B 1 158 ? -22.031 25.688 -8.453 1 84.75 158 VAL B CA 1
ATOM 4181 C C . VAL B 1 158 ? -22.531 25.219 -7.09 1 84.75 158 VAL B C 1
ATOM 4183 O O . VAL B 1 158 ? -21.891 25.469 -6.066 1 84.75 158 VAL B O 1
ATOM 4186 N N . TYR B 1 159 ? -23.594 24.578 -7.129 1 82.75 159 TYR B N 1
ATOM 4187 C CA . TYR B 1 159 ? -24.141 24.062 -5.879 1 82.75 159 TYR B CA 1
ATOM 4188 C C . TYR B 1 159 ? -23.188 23.062 -5.238 1 82.75 159 TYR B C 1
ATOM 4190 O O . TYR B 1 159 ? -22.938 23.125 -4.031 1 82.75 159 TYR B O 1
ATOM 4198 N N . LYS B 1 160 ? -22.719 22.234 -5.992 1 83.25 160 LYS B N 1
ATOM 4199 C CA . LYS B 1 160 ? -21.781 21.234 -5.484 1 83.25 160 LYS B CA 1
ATOM 4200 C C . LYS B 1 160 ? -20.516 21.875 -4.953 1 83.25 160 LYS B C 1
ATOM 4202 O O . LYS B 1 160 ? -19.953 21.438 -3.949 1 83.25 160 LYS B O 1
ATOM 4207 N N . MET B 1 161 ? -20.172 22.891 -5.602 1 86.38 161 MET B N 1
ATOM 4208 C CA . MET B 1 161 ? -18.969 23.609 -5.168 1 86.38 161 MET B CA 1
ATOM 4209 C C . MET B 1 161 ? -19.203 24.312 -3.834 1 86.38 161 MET B C 1
ATOM 4211 O O . MET B 1 161 ? -18.312 24.391 -2.996 1 86.38 161 MET B O 1
ATOM 4215 N N . GLN B 1 162 ? -20.344 24.812 -3.635 1 84.5 162 GLN B N 1
ATOM 4216 C CA . GLN B 1 162 ? -20.688 25.469 -2.373 1 84.5 162 GLN B CA 1
ATOM 4217 C C . GLN B 1 162 ? -20.703 24.453 -1.227 1 84.5 162 GLN B C 1
ATOM 4219 O O . GLN B 1 162 ? -20.219 24.75 -0.133 1 84.5 162 GLN B O 1
ATOM 4224 N N . GLN B 1 163 ? -21.172 23.406 -1.542 1 82.19 163 GLN B N 1
ATOM 4225 C CA . GLN B 1 163 ? -21.188 22.375 -0.522 1 82.19 163 GLN B CA 1
ATOM 4226 C C . GLN B 1 163 ? -19.781 21.891 -0.202 1 82.19 163 GLN B C 1
ATOM 4228 O O . GLN B 1 163 ? -19.469 21.609 0.956 1 82.19 163 GLN B O 1
ATOM 4233 N N . ALA B 1 164 ? -19.109 21.75 -1.226 1 85.12 164 ALA B N 1
ATOM 4234 C CA . ALA B 1 164 ? -17.719 21.344 -1.046 1 85.12 164 ALA B CA 1
ATOM 4235 C C . ALA B 1 164 ? -16.969 22.328 -0.167 1 85.12 164 ALA B C 1
ATOM 4237 O O . ALA B 1 164 ? -16.125 21.922 0.638 1 85.12 164 ALA B O 1
ATOM 4238 N N . TYR B 1 165 ? -17.281 23.547 -0.294 1 85.44 165 TYR B N 1
ATOM 4239 C CA . TYR B 1 165 ? -16.641 24.578 0.517 1 85.44 165 TYR B CA 1
ATOM 4240 C C . TYR B 1 165 ? -16.984 24.406 1.99 1 85.44 165 TYR B C 1
ATOM 4242 O O . TYR B 1 165 ? -16.141 24.594 2.863 1 85.44 165 TYR B O 1
ATOM 4250 N N . VAL B 1 166 ? -18.156 24.062 2.262 1 80.06 166 VAL B N 1
ATOM 4251 C CA . VAL B 1 166 ? -18.594 23.844 3.641 1 80.06 166 VAL B CA 1
ATOM 4252 C C . VAL B 1 166 ? -17.844 22.672 4.25 1 80.06 166 VAL B C 1
ATOM 4254 O O . VAL B 1 166 ? -17.375 22.75 5.391 1 80.06 166 VAL B O 1
ATOM 4257 N N . ILE B 1 167 ? -17.703 21.672 3.504 1 77.94 167 ILE B N 1
ATOM 4258 C CA . ILE B 1 167 ? -16.984 20.5 3.969 1 77.94 167 ILE B CA 1
ATOM 4259 C C . ILE B 1 167 ? -15.508 20.828 4.168 1 77.94 167 ILE B C 1
ATOM 4261 O O . ILE B 1 167 ? -14.906 20.438 5.168 1 77.94 167 ILE B O 1
ATOM 4265 N N . TRP B 1 168 ? -15.039 21.469 3.24 1 82 168 TRP B N 1
ATOM 4266 C CA . TRP B 1 168 ? -13.625 21.828 3.279 1 82 168 TRP B CA 1
ATOM 4267 C C . TRP B 1 168 ? -13.328 22.734 4.477 1 82 168 TRP B C 1
ATOM 4269 O O . TRP B 1 168 ? -12.328 22.531 5.172 1 82 168 TRP B O 1
ATOM 4279 N N . ARG B 1 169 ? -14.211 23.703 4.742 1 78.5 169 ARG B N 1
ATOM 4280 C CA . ARG B 1 169 ? -14.031 24.625 5.855 1 78.5 169 ARG B CA 1
ATOM 4281 C C . ARG B 1 169 ? -14.078 23.891 7.191 1 78.5 169 ARG B C 1
ATOM 4283 O O . ARG B 1 169 ? -13.383 24.266 8.133 1 78.5 169 ARG B O 1
ATOM 4290 N N . GLY B 1 170 ? -14.789 22.859 7.227 1 74.38 170 GLY B N 1
ATOM 4291 C CA . GLY B 1 170 ? -14.906 22.094 8.453 1 74.38 170 GLY B CA 1
ATOM 4292 C C . GLY B 1 170 ? -13.906 20.953 8.539 1 74.38 170 GLY B C 1
ATOM 4293 O O . GLY B 1 170 ? -13.977 20.125 9.445 1 74.38 170 GLY B O 1
ATOM 4294 N N . ALA B 1 171 ? -13.039 20.891 7.684 1 71 171 ALA B N 1
ATOM 4295 C CA . ALA B 1 171 ? -12.008 19.859 7.637 1 71 171 ALA B CA 1
ATOM 4296 C C . ALA B 1 171 ? -12.617 18.453 7.637 1 71 171 ALA B C 1
ATOM 4298 O O . ALA B 1 171 ? -12.031 17.516 8.18 1 71 171 ALA B O 1
ATOM 4299 N N . GLY B 1 172 ? -13.891 18.406 7.188 1 66.69 172 GLY B N 1
ATOM 4300 C CA . GLY B 1 172 ? -14.562 17.125 7.098 1 66.69 172 GLY B CA 1
ATOM 4301 C C . GLY B 1 172 ? -14.781 16.469 8.445 1 66.69 172 GLY B C 1
ATOM 4302 O O . GLY B 1 172 ? -14.961 15.25 8.531 1 66.69 172 GLY B O 1
ATOM 4303 N N . MET B 1 173 ? -14.711 17.219 9.461 1 67.62 173 MET B N 1
ATOM 4304 C CA . MET B 1 173 ? -14.797 16.672 10.812 1 67.62 173 MET B CA 1
ATOM 4305 C C . MET B 1 173 ? -16.203 16.844 11.367 1 67.62 173 MET B C 1
ATOM 4307 O O . MET B 1 173 ? -16.859 17.844 11.117 1 67.62 173 MET B O 1
ATOM 4311 N N . SER B 1 174 ? -16.641 15.797 12.031 1 66.25 174 SER B N 1
ATOM 4312 C CA . SER B 1 174 ? -17.953 15.844 12.664 1 66.25 174 SER B CA 1
ATOM 4313 C C . SER B 1 174 ? -17.984 16.875 13.789 1 66.25 174 SER B C 1
ATOM 4315 O O . SER B 1 174 ? -19 17.531 13.992 1 66.25 174 SER B O 1
ATOM 4317 N N . ILE B 1 175 ? -16.922 17.031 14.328 1 60.03 175 ILE B N 1
ATOM 4318 C CA . ILE B 1 175 ? -16.844 17.984 15.43 1 60.03 175 ILE B CA 1
ATOM 4319 C C . ILE B 1 175 ? -17.078 19.391 14.914 1 60.03 175 ILE B C 1
ATOM 4321 O O . ILE B 1 175 ? -17.531 20.281 15.648 1 60.03 175 ILE B O 1
ATOM 4325 N N . GLN B 1 176 ? -16.891 19.5 13.719 1 61.41 176 GLN B N 1
ATOM 4326 C CA . GLN B 1 176 ? -17.094 20.812 13.109 1 61.41 176 GLN B CA 1
ATOM 4327 C C . GLN B 1 176 ? -18.453 20.891 12.438 1 61.41 176 GLN B C 1
ATOM 4329 O O . GLN B 1 176 ? -18.719 21.828 11.672 1 61.41 176 GLN B O 1
ATOM 4334 N N . GLY B 1 177 ? -19.203 19.875 12.648 1 60.38 177 GLY B N 1
ATOM 4335 C CA . GLY B 1 177 ? -20.594 19.922 12.188 1 60.38 177 GLY B CA 1
ATOM 4336 C C . GLY B 1 177 ? -20.766 19.344 10.789 1 60.38 177 GLY B C 1
ATOM 4337 O O . GLY B 1 177 ? -21.828 19.469 10.195 1 60.38 177 GLY B O 1
ATOM 4338 N N . VAL B 1 178 ? -19.719 18.906 10.289 1 62.94 178 VAL B N 1
ATOM 4339 C CA . VAL B 1 178 ? -19.828 18.359 8.945 1 62.94 178 VAL B CA 1
ATOM 4340 C C . VAL B 1 178 ? -20.172 16.875 9.023 1 62.94 178 VAL B C 1
ATOM 4342 O O . VAL B 1 178 ? -19.5 16.094 9.703 1 62.94 178 VAL B O 1
ATOM 4345 N N . ARG B 1 179 ? -21.375 16.609 8.547 1 62.25 179 ARG B N 1
ATOM 4346 C CA . ARG B 1 179 ? -21.766 15.203 8.492 1 62.25 179 ARG B CA 1
ATOM 4347 C C . ARG B 1 179 ? -21.875 14.719 7.051 1 62.25 179 ARG B C 1
ATOM 4349 O O . ARG B 1 179 ? -22.672 15.258 6.27 1 62.25 179 ARG B O 1
ATOM 4356 N N . THR B 1 180 ? -20.891 14.039 6.664 1 61.56 180 THR B N 1
ATOM 4357 C CA . THR B 1 180 ? -20.953 13.438 5.34 1 61.56 180 THR B CA 1
ATOM 4358 C C . THR B 1 180 ? -21.328 11.961 5.434 1 61.56 180 THR B C 1
ATOM 4360 O O . THR B 1 180 ? -21.016 11.297 6.426 1 61.56 180 THR B O 1
ATOM 4363 N N . CYS B 1 181 ? -22.359 11.742 4.586 1 62.53 181 CYS B N 1
ATOM 4364 C CA . CYS B 1 181 ? -22.812 10.359 4.543 1 62.53 181 CYS B CA 1
ATOM 4365 C C . CYS B 1 181 ? -22.141 9.594 3.412 1 62.53 181 CYS B C 1
ATOM 4367 O O . CYS B 1 181 ? -21.719 10.188 2.418 1 62.53 181 CYS B O 1
ATOM 4369 N N . GLY B 1 182 ? -21.641 8.414 3.705 1 61.81 182 GLY B N 1
ATOM 4370 C CA . GLY B 1 182 ? -21.078 7.543 2.684 1 61.81 182 GLY B CA 1
ATOM 4371 C C . GLY B 1 182 ? -19.734 6.949 3.074 1 61.81 182 GLY B C 1
ATOM 4372 O O . GLY B 1 182 ? -19 7.543 3.854 1 61.81 182 GLY B O 1
ATOM 4373 N N . ASP B 1 183 ? -19.859 5.648 3.074 1 59.84 183 ASP B N 1
ATOM 4374 C CA . ASP B 1 183 ? -18.625 4.938 3.43 1 59.84 183 ASP B CA 1
ATOM 4375 C C . ASP B 1 183 ? -17.594 5.031 2.311 1 59.84 183 ASP B C 1
ATOM 4377 O O . ASP B 1 183 ? -17.844 4.57 1.192 1 59.84 183 ASP B O 1
ATOM 4381 N N . TYR B 1 184 ? -16.594 5.859 2.654 1 68.94 184 TYR B N 1
ATOM 4382 C CA . TYR B 1 184 ? -15.531 6.152 1.692 1 68.94 184 TYR B CA 1
ATOM 4383 C C . TYR B 1 184 ? -14.344 5.211 1.881 1 68.94 184 TYR B C 1
ATOM 4385 O O . TYR B 1 184 ? -13.852 5.035 2.998 1 68.94 184 TYR B O 1
ATOM 4393 N N . MET B 1 185 ? -14.195 4.277 0.899 1 80.56 185 MET B N 1
ATOM 4394 C CA . MET B 1 185 ? -12.906 3.588 0.877 1 80.56 185 MET B CA 1
ATOM 4395 C C . MET B 1 185 ? -11.789 4.535 0.459 1 80.56 185 MET B C 1
ATOM 4397 O O . MET B 1 185 ? -11.789 5.047 -0.664 1 80.56 185 MET B O 1
ATOM 4401 N N . PHE B 1 186 ? -10.953 4.844 1.249 1 89.06 186 PHE B N 1
ATOM 4402 C CA . PHE B 1 186 ? -10.68 4.34 2.59 1 89.06 186 PHE B CA 1
ATOM 4403 C C . PHE B 1 186 ? -10.734 5.465 3.615 1 89.06 186 PHE B C 1
ATOM 4405 O O . PHE B 1 186 ? -10.961 6.625 3.26 1 89.06 186 PHE B O 1
ATOM 4412 N N . SER B 1 187 ? -10.609 5.203 4.867 1 91.69 187 SER B N 1
ATOM 4413 C CA . SER B 1 187 ? -10.844 6.102 5.992 1 91.69 187 SER B CA 1
ATOM 4414 C C . SER B 1 187 ? -9.82 7.23 6.023 1 91.69 187 SER B C 1
ATOM 4416 O O . SER B 1 187 ? -8.625 6.988 6.234 1 91.69 187 SER B O 1
ATOM 4418 N N . GLY B 1 188 ? -10.312 8.391 5.879 1 92.12 188 GLY B N 1
ATOM 4419 C CA . GLY B 1 188 ? -9.445 9.555 5.965 1 92.12 188 GLY B CA 1
ATOM 4420 C C . GLY B 1 188 ? -8.891 9.781 7.355 1 92.12 188 GLY B C 1
ATOM 4421 O O . GLY B 1 188 ? -7.738 10.195 7.512 1 92.12 188 GLY B O 1
ATOM 4422 N N . HIS B 1 189 ? -9.703 9.57 8.367 1 92.88 189 HIS B N 1
ATOM 4423 C CA . HIS B 1 189 ? -9.25 9.719 9.75 1 92.88 189 HIS B CA 1
ATOM 4424 C C . HIS B 1 189 ? -8.117 8.75 10.07 1 92.88 189 HIS B C 1
ATOM 4426 O O . HIS B 1 189 ? -7.145 9.133 10.727 1 92.88 189 HIS B O 1
ATOM 4432 N N . THR B 1 190 ? -8.25 7.562 9.578 1 95.81 190 THR B N 1
ATOM 4433 C CA . THR B 1 190 ? -7.18 6.594 9.789 1 95.81 190 THR B CA 1
ATOM 4434 C C . THR B 1 190 ? -5.891 7.059 9.117 1 95.81 190 THR B C 1
ATOM 4436 O O . THR B 1 190 ? -4.801 6.918 9.68 1 95.81 190 THR B O 1
ATOM 4439 N N . VAL B 1 191 ? -6.043 7.586 7.902 1 96.44 191 VAL B N 1
ATOM 4440 C CA . VAL B 1 191 ? -4.883 8.109 7.184 1 96.44 191 VAL B CA 1
ATOM 4441 C C . VAL B 1 191 ? -4.207 9.195 8.008 1 96.44 191 VAL B C 1
ATOM 4443 O O . VAL B 1 191 ? -2.99 9.172 8.203 1 96.44 191 VAL B O 1
ATOM 4446 N N . ALA B 1 192 ? -5.02 10.094 8.531 1 95.62 192 ALA B N 1
ATOM 4447 C CA . ALA B 1 192 ? -4.484 11.219 9.305 1 95.62 192 ALA B CA 1
ATOM 4448 C C . ALA B 1 192 ? -3.791 10.727 10.57 1 95.62 192 ALA B C 1
ATOM 4450 O O . ALA B 1 192 ? -2.674 11.148 10.875 1 95.62 192 ALA B O 1
ATOM 4451 N N . LEU B 1 193 ? -4.414 9.844 11.297 1 97.44 193 LEU B N 1
ATOM 4452 C CA . LEU B 1 193 ? -3.857 9.297 12.531 1 97.44 193 LEU B CA 1
ATOM 4453 C C . LEU B 1 193 ? -2.533 8.594 12.266 1 97.44 193 LEU B C 1
ATOM 4455 O O . LEU B 1 193 ? -1.542 8.844 12.953 1 97.44 193 LEU B O 1
ATOM 4459 N N . THR B 1 194 ? -2.537 7.758 11.242 1 98 194 THR B N 1
ATOM 4460 C CA . THR B 1 194 ? -1.357 6.961 10.922 1 98 194 THR B CA 1
ATOM 4461 C C . THR B 1 194 ? -0.218 7.855 10.438 1 98 194 THR B C 1
ATOM 4463 O O . THR B 1 194 ? 0.934 7.672 10.836 1 98 194 THR B O 1
ATOM 4466 N N . MET B 1 195 ? -0.562 8.789 9.578 1 97.94 195 MET B N 1
ATOM 4467 C CA . MET B 1 195 ? 0.441 9.719 9.062 1 97.94 195 MET B CA 1
ATOM 4468 C C . MET B 1 195 ? 1.091 10.5 10.203 1 97.94 195 MET B C 1
ATOM 4470 O O . MET B 1 195 ? 2.316 10.602 10.273 1 97.94 195 MET B O 1
ATOM 4474 N N . LEU B 1 196 ? 0.277 11.023 11.086 1 98.12 196 LEU B N 1
ATOM 4475 C CA . LEU B 1 196 ? 0.785 11.781 12.227 1 98.12 196 LEU B CA 1
ATOM 4476 C C . LEU B 1 196 ? 1.656 10.906 13.117 1 98.12 196 LEU B C 1
ATOM 4478 O O . LEU B 1 196 ? 2.74 11.32 13.531 1 98.12 196 LEU B O 1
ATOM 4482 N N . ASN B 1 197 ? 1.217 9.758 13.383 1 97.94 197 ASN B N 1
ATOM 4483 C CA . ASN B 1 197 ? 1.967 8.82 14.211 1 97.94 197 ASN B CA 1
ATOM 4484 C C . ASN B 1 197 ? 3.344 8.523 13.617 1 97.94 197 ASN B C 1
ATOM 4486 O O . ASN B 1 197 ? 4.352 8.586 14.328 1 97.94 197 ASN B O 1
ATOM 4490 N N . PHE B 1 198 ? 3.367 8.227 12.344 1 97.25 198 PHE B N 1
ATOM 4491 C CA . PHE B 1 198 ? 4.625 7.875 11.695 1 97.25 198 PHE B CA 1
ATOM 4492 C C . PHE B 1 198 ? 5.566 9.078 11.648 1 97.25 198 PHE B C 1
ATOM 4494 O O . PHE B 1 198 ? 6.773 8.93 11.844 1 97.25 198 PHE B O 1
ATOM 4501 N N . PHE B 1 199 ? 5.074 10.234 11.375 1 97.56 199 PHE B N 1
ATOM 4502 C CA . PHE B 1 199 ? 5.93 11.414 11.305 1 97.56 199 PHE B CA 1
ATOM 4503 C C . PHE B 1 199 ? 6.488 11.766 12.68 1 97.56 199 PHE B C 1
ATOM 4505 O O . PHE B 1 199 ? 7.66 12.133 12.805 1 97.56 199 PHE B O 1
ATOM 4512 N N . ILE B 1 200 ? 5.676 11.656 13.727 1 97 200 ILE B N 1
ATOM 4513 C CA . ILE B 1 200 ? 6.133 11.914 15.086 1 97 200 ILE B CA 1
ATOM 4514 C C . ILE B 1 200 ? 7.234 10.922 15.453 1 97 200 ILE B C 1
ATOM 4516 O O . ILE B 1 200 ? 8.273 11.312 15.984 1 97 200 ILE B O 1
ATOM 4520 N N . THR B 1 201 ? 7.059 9.688 15.133 1 94.19 201 THR B N 1
ATOM 4521 C CA . THR B 1 201 ? 8.008 8.641 15.5 1 94.19 201 THR B CA 1
ATOM 4522 C C . THR B 1 201 ? 9.281 8.758 14.672 1 94.19 201 THR B C 1
ATOM 4524 O O . THR B 1 201 ? 10.375 8.477 15.172 1 94.19 201 THR B O 1
ATOM 4527 N N . GLU B 1 202 ? 9.188 9.172 13.445 1 93.38 202 GLU B N 1
ATOM 4528 C CA . GLU B 1 202 ? 10.344 9.266 12.555 1 93.38 202 GLU B CA 1
ATOM 4529 C C . GLU B 1 202 ? 11.219 10.461 12.922 1 93.38 202 GLU B C 1
ATOM 4531 O O . GLU B 1 202 ? 12.445 10.383 12.859 1 93.38 202 GLU B O 1
ATOM 4536 N N . TYR B 1 203 ? 10.625 11.562 13.344 1 94.88 203 TYR B N 1
ATOM 4537 C CA . TYR B 1 203 ? 11.383 12.805 13.43 1 94.88 203 TYR B CA 1
ATOM 4538 C C . TYR B 1 203 ? 11.562 13.227 14.883 1 94.88 203 TYR B C 1
ATOM 4540 O O . TYR B 1 203 ? 11.719 14.414 15.18 1 94.88 203 TYR B O 1
ATOM 4548 N N . THR B 1 204 ? 11.453 12.297 15.766 1 94.25 204 THR B N 1
ATOM 4549 C CA . THR B 1 204 ? 11.836 12.461 17.156 1 94.25 204 THR B CA 1
ATOM 4550 C C . THR B 1 204 ? 12.906 11.445 17.547 1 94.25 204 THR B C 1
ATOM 4552 O O . THR B 1 204 ? 12.961 10.352 17 1 94.25 204 THR B O 1
ATOM 4555 N N . PRO B 1 205 ? 13.742 11.859 18.406 1 89.62 205 PRO B N 1
ATOM 4556 C CA . PRO B 1 205 ? 14.844 10.969 18.766 1 89.62 205 PRO B CA 1
ATOM 4557 C C . PRO B 1 205 ? 14.359 9.633 19.328 1 89.62 205 PRO B C 1
ATOM 4559 O O . PRO B 1 205 ? 13.32 9.57 20 1 89.62 205 PRO B O 1
ATOM 4562 N N . ARG B 1 206 ? 15.102 8.609 19.125 1 84.31 206 ARG B N 1
ATOM 4563 C CA . ARG B 1 206 ? 14.734 7.246 19.484 1 84.31 206 ARG B CA 1
ATOM 4564 C C . ARG B 1 206 ? 14.766 7.059 21 1 84.31 206 ARG B C 1
ATOM 4566 O O . ARG B 1 206 ? 14.148 6.129 21.531 1 84.31 206 ARG B O 1
ATOM 4573 N N . ASP B 1 207 ? 15.367 7.953 21.672 1 86.69 207 ASP B N 1
ATOM 4574 C CA . ASP B 1 207 ? 15.508 7.812 23.109 1 86.69 207 ASP B CA 1
ATOM 4575 C C . ASP B 1 207 ? 14.227 8.227 23.828 1 86.69 207 ASP B C 1
ATOM 4577 O O . ASP B 1 207 ? 14.039 7.91 25.016 1 86.69 207 ASP B O 1
ATOM 4581 N N . ILE B 1 208 ? 13.391 8.922 23.156 1 90.44 208 ILE B N 1
ATOM 4582 C CA . ILE B 1 208 ? 12.133 9.32 23.766 1 90.44 208 ILE B CA 1
ATOM 4583 C C . ILE B 1 208 ? 11.086 8.234 23.531 1 90.44 208 ILE B C 1
ATOM 4585 O O . ILE B 1 208 ? 10.094 8.453 22.828 1 90.44 208 ILE B O 1
ATOM 4589 N N . TYR B 1 209 ? 11.195 7.188 24.172 1 89.94 209 TYR B N 1
ATOM 4590 C CA . TYR B 1 209 ? 10.375 5.996 23.984 1 89.94 209 TYR B CA 1
ATOM 4591 C C . TYR B 1 209 ? 8.938 6.246 24.422 1 89.94 209 TYR B C 1
ATOM 4593 O O . TYR B 1 209 ? 8 5.734 23.812 1 89.94 209 TYR B O 1
ATOM 4601 N N . LEU B 1 210 ? 8.805 7.027 25.438 1 92.06 210 LEU B N 1
ATOM 4602 C CA . LEU B 1 210 ? 7.469 7.285 25.969 1 92.06 210 LEU B CA 1
ATOM 4603 C C . LEU B 1 210 ? 6.609 8.016 24.938 1 92.06 210 LEU B C 1
ATOM 4605 O O . LEU B 1 210 ? 5.414 7.734 24.812 1 92.06 210 LEU B O 1
ATOM 4609 N N . LEU B 1 211 ? 7.273 8.906 24.203 1 93.81 211 LEU B N 1
ATOM 4610 C CA . LEU B 1 211 ? 6.539 9.641 23.188 1 93.81 211 LEU B CA 1
ATOM 4611 C C . LEU B 1 211 ? 6.133 8.711 22.047 1 93.81 211 LEU B C 1
ATOM 4613 O O . LEU B 1 211 ? 5.008 8.789 21.547 1 93.81 211 LEU B O 1
ATOM 4617 N N . HIS B 1 212 ? 6.965 7.844 21.703 1 95 212 HIS B N 1
ATOM 4618 C CA . HIS B 1 212 ? 6.68 6.898 20.625 1 95 212 HIS B CA 1
ATOM 4619 C C . HIS B 1 212 ? 5.562 5.938 21.031 1 95 212 HIS B C 1
ATOM 4621 O O . HIS B 1 212 ? 4.629 5.715 20.25 1 95 212 HIS B O 1
ATOM 4627 N N . THR B 1 213 ? 5.707 5.414 22.219 1 94.94 213 THR B N 1
ATOM 4628 C CA . THR B 1 213 ? 4.676 4.504 22.719 1 94.94 213 THR B CA 1
ATOM 4629 C C . THR B 1 213 ? 3.33 5.219 22.828 1 94.94 213 THR B C 1
ATOM 4631 O O . THR B 1 213 ? 2.293 4.66 22.469 1 94.94 213 THR B O 1
ATOM 4634 N N . PHE B 1 214 ? 3.395 6.41 23.328 1 96.31 214 PHE B N 1
ATOM 4635 C CA . PHE B 1 214 ? 2.188 7.215 23.469 1 96.31 214 PHE B CA 1
ATOM 4636 C C . PHE B 1 214 ? 1.545 7.469 22.109 1 96.31 214 PHE B C 1
ATOM 4638 O O . PHE B 1 214 ? 0.329 7.332 21.953 1 96.31 214 PHE B O 1
ATOM 4645 N N . SER B 1 215 ? 2.32 7.832 21.125 1 96.94 215 SER B N 1
ATOM 4646 C CA . SER B 1 215 ? 1.806 8.094 19.781 1 96.94 215 SER B CA 1
ATOM 4647 C C . SER B 1 215 ? 1.189 6.844 19.172 1 96.94 215 SER B C 1
ATOM 4649 O O . SER B 1 215 ? 0.095 6.895 18.609 1 96.94 215 SER B O 1
ATOM 4651 N N . TRP B 1 216 ? 1.805 5.688 19.375 1 96.69 216 TRP B N 1
ATOM 4652 C CA . TRP B 1 216 ? 1.3 4.426 18.828 1 96.69 216 TRP B CA 1
ATOM 4653 C C . TRP B 1 216 ? 0.019 4.008 19.547 1 96.69 216 TRP B C 1
ATOM 4655 O O . TRP B 1 216 ? -0.899 3.471 18.922 1 96.69 216 TRP B O 1
ATOM 4665 N N . LEU B 1 217 ? -0.038 4.234 20.828 1 97 217 LEU B N 1
ATOM 4666 C CA . LEU B 1 217 ? -1.247 3.932 21.578 1 97 217 LEU B CA 1
ATOM 4667 C C . LEU B 1 217 ? -2.418 4.781 21.094 1 97 217 LEU B C 1
ATOM 4669 O O . LEU B 1 217 ? -3.521 4.27 20.906 1 97 217 LEU B O 1
ATOM 4673 N N . LEU B 1 218 ? -2.143 6.047 20.891 1 97.31 218 LEU B N 1
ATOM 4674 C CA . LEU B 1 218 ? -3.193 6.934 20.406 1 97.31 218 LEU B CA 1
ATOM 4675 C C . LEU B 1 218 ? -3.65 6.516 19.016 1 97.31 218 LEU B C 1
ATOM 4677 O O . LEU B 1 218 ? -4.844 6.562 18.703 1 97.31 218 LEU B O 1
ATOM 4681 N N . ASN B 1 219 ? -2.715 6.094 18.172 1 97.62 219 ASN B N 1
ATOM 4682 C CA . ASN B 1 219 ? -3.059 5.602 16.844 1 97.62 219 ASN B CA 1
ATOM 4683 C C . ASN B 1 219 ? -3.955 4.367 16.922 1 97.62 219 ASN B C 1
ATOM 4685 O O . ASN B 1 219 ? -4.996 4.312 16.266 1 97.62 219 ASN B O 1
ATOM 4689 N N . MET B 1 220 ? -3.613 3.484 17.797 1 97.06 220 MET B N 1
ATOM 4690 C CA . MET B 1 220 ? -4.379 2.252 17.938 1 97.06 220 MET B CA 1
ATOM 4691 C C . MET B 1 220 ? -5.746 2.529 18.547 1 97.06 220 MET B C 1
ATOM 4693 O O . MET B 1 220 ? -6.754 1.961 18.125 1 97.06 220 MET B O 1
ATOM 4697 N N . PHE B 1 221 ? -5.777 3.381 19.453 1 96.31 221 PHE B N 1
ATOM 4698 C CA . PHE B 1 221 ? -7.047 3.773 20.062 1 96.31 221 PHE B CA 1
ATOM 4699 C C . PHE B 1 221 ? -7.926 4.5 19.047 1 96.31 221 PHE B C 1
ATOM 4701 O O . PHE B 1 221 ? -9.133 4.27 18.984 1 96.31 221 PHE B O 1
ATOM 4708 N N . GLY B 1 222 ? -7.277 5.391 18.312 1 96.5 222 GLY B N 1
ATOM 4709 C CA . GLY B 1 222 ? -8.039 6.07 17.281 1 96.5 222 GLY B CA 1
ATOM 4710 C C . GLY B 1 222 ? -8.695 5.113 16.297 1 96.5 222 GLY B C 1
ATOM 4711 O O . GLY B 1 222 ? -9.875 5.266 15.961 1 96.5 222 GLY B O 1
ATOM 4712 N N . ILE B 1 223 ? -7.922 4.145 15.883 1 95.81 223 ILE B N 1
ATOM 4713 C CA . ILE B 1 223 ? -8.422 3.141 14.945 1 95.81 223 ILE B CA 1
ATOM 4714 C C . ILE B 1 223 ? -9.555 2.348 15.594 1 95.81 223 ILE B C 1
ATOM 4716 O O . ILE B 1 223 ? -10.594 2.113 14.977 1 95.81 223 ILE B O 1
ATOM 4720 N N . PHE B 1 224 ? -9.406 2.018 16.828 1 96.12 224 PHE B N 1
ATOM 4721 C CA . PHE B 1 224 ? -10.43 1.291 17.562 1 96.12 224 PHE B CA 1
ATOM 4722 C C . PHE B 1 224 ? -11.711 2.111 17.672 1 96.12 224 PHE B C 1
ATOM 4724 O O . PHE B 1 224 ? -12.812 1.585 17.484 1 96.12 224 PHE B O 1
ATOM 4731 N N . PHE B 1 225 ? -11.578 3.318 17.906 1 95.19 225 PHE B N 1
ATOM 4732 C CA . PHE B 1 225 ? -12.734 4.184 18.078 1 95.19 225 PHE B CA 1
ATOM 4733 C C . PHE B 1 225 ? -13.461 4.395 16.75 1 95.19 225 PHE B C 1
ATOM 4735 O O . PHE B 1 225 ? -14.688 4.492 16.719 1 95.19 225 PHE B O 1
ATOM 4742 N N . ILE B 1 226 ? -12.695 4.488 15.672 1 93.25 226 ILE B N 1
ATOM 4743 C CA . ILE B 1 226 ? -13.32 4.617 14.359 1 93.25 226 ILE B CA 1
ATOM 4744 C C . ILE B 1 226 ? -14.211 3.406 14.094 1 93.25 226 ILE B C 1
ATOM 4746 O O . ILE B 1 226 ? -15.352 3.553 13.641 1 93.25 226 ILE B O 1
ATOM 4750 N N . LEU B 1 227 ? -13.719 2.248 14.414 1 93.94 227 LEU B N 1
ATOM 4751 C CA . LEU B 1 227 ? -14.445 1.007 14.156 1 93.94 227 LEU B CA 1
ATOM 4752 C C . LEU B 1 227 ? -15.609 0.849 15.125 1 93.94 227 LEU B C 1
ATOM 4754 O O . LEU B 1 227 ? -16.703 0.45 14.727 1 93.94 227 LEU B O 1
ATOM 4758 N N . SER B 1 228 ? -15.391 1.218 16.344 1 94.12 228 SER B N 1
ATOM 4759 C CA . SER B 1 228 ? -16.438 1.087 17.359 1 94.12 228 SER B CA 1
ATOM 4760 C C . SER B 1 228 ? -17.562 2.092 17.125 1 94.12 228 SER B C 1
ATOM 4762 O O . SER B 1 228 ? -18.688 1.899 17.594 1 94.12 228 SER B O 1
ATOM 4764 N N . GLY B 1 229 ? -17.266 3.125 16.422 1 90.62 229 GLY B N 1
ATOM 4765 C CA . GLY B 1 229 ? -18.281 4.09 16.047 1 90.62 229 GLY B CA 1
ATOM 4766 C C . GLY B 1 229 ? -19.047 3.691 14.797 1 90.62 229 GLY B C 1
ATOM 4767 O O . GLY B 1 229 ? -20 4.367 14.406 1 90.62 229 GLY B O 1
ATOM 4768 N N . HIS B 1 230 ? -18.672 2.588 14.172 1 88.94 230 HIS B N 1
ATOM 4769 C CA . HIS B 1 230 ? -19.297 2.053 12.977 1 88.94 230 HIS B CA 1
ATOM 4770 C C . HIS B 1 230 ? -19.344 3.094 11.859 1 88.94 230 HIS B C 1
ATOM 4772 O O . HIS B 1 230 ? -20.359 3.238 11.18 1 88.94 230 HIS B O 1
ATOM 4778 N N . GLU B 1 231 ? -18.219 3.865 11.836 1 84.56 231 GLU B N 1
ATOM 4779 C CA . GLU B 1 231 ? -18.141 4.918 10.828 1 84.56 231 GLU B CA 1
ATOM 4780 C C . GLU B 1 231 ? -17.562 4.379 9.516 1 84.56 231 GLU B C 1
ATOM 4782 O O . GLU B 1 231 ? -17.844 4.922 8.445 1 84.56 231 GLU B O 1
ATOM 4787 N N . HIS B 1 232 ? -16.797 3.389 9.609 1 89.56 232 HIS B N 1
ATOM 4788 C CA . HIS B 1 232 ? -16.125 2.773 8.469 1 89.56 232 HIS B CA 1
ATOM 4789 C C . HIS B 1 232 ? -16.109 1.254 8.594 1 89.56 232 HIS B C 1
ATOM 4791 O O . HIS B 1 232 ? -16.172 0.715 9.695 1 89.56 232 HIS B O 1
ATOM 4797 N N . TYR B 1 233 ? -16.156 0.604 7.488 1 91.5 233 TYR B N 1
ATOM 4798 C CA . TYR B 1 233 ? -15.922 -0.837 7.484 1 91.5 233 TYR B CA 1
ATOM 4799 C C . TYR B 1 233 ? -14.492 -1.162 7.891 1 91.5 233 TYR B C 1
ATOM 4801 O O . TYR B 1 233 ? -13.586 -0.345 7.707 1 91.5 233 TYR B O 1
ATOM 4809 N N . SER B 1 234 ? -14.297 -2.297 8.43 1 93.31 234 SER B N 1
ATOM 4810 C CA . SER B 1 234 ? -12.969 -2.736 8.852 1 93.31 234 SER B CA 1
ATOM 4811 C C . SER B 1 234 ? -11.984 -2.729 7.688 1 93.31 234 SER B C 1
ATOM 4813 O O . SER B 1 234 ? -10.805 -2.412 7.863 1 93.31 234 SER B O 1
ATOM 4815 N N . ILE B 1 235 ? -12.453 -3.049 6.5 1 92.81 235 ILE B N 1
ATOM 4816 C CA . ILE B 1 235 ? -11.57 -3.102 5.34 1 92.81 235 ILE B CA 1
ATOM 4817 C C . ILE B 1 235 ? -11.07 -1.695 5 1 92.81 235 ILE B C 1
ATOM 4819 O O . ILE B 1 235 ? -9.922 -1.516 4.59 1 92.81 235 ILE B O 1
ATOM 4823 N N . ASP B 1 236 ? -11.922 -0.692 5.223 1 93.12 236 ASP B N 1
ATOM 4824 C CA . ASP B 1 236 ? -11.547 0.696 4.973 1 93.12 236 ASP B CA 1
ATOM 4825 C C . ASP B 1 236 ? -10.398 1.127 5.883 1 93.12 236 ASP B C 1
ATOM 4827 O O . ASP B 1 236 ? -9.445 1.767 5.434 1 93.12 236 ASP B O 1
ATOM 4831 N N . VAL B 1 237 ? -10.586 0.749 7.066 1 94.88 237 VAL B N 1
ATOM 4832 C CA . VAL B 1 237 ? -9.602 1.124 8.078 1 94.88 237 VAL B CA 1
ATOM 4833 C C . VAL B 1 237 ? -8.305 0.356 7.844 1 94.88 237 VAL B C 1
ATOM 4835 O O . VAL B 1 237 ? -7.215 0.93 7.918 1 94.88 237 VAL B O 1
ATOM 4838 N N . PHE B 1 238 ? -8.406 -0.853 7.562 1 95.25 238 PHE B N 1
ATOM 4839 C CA . PHE B 1 238 ? -7.238 -1.699 7.34 1 95.25 238 PHE B CA 1
ATOM 4840 C C . PHE B 1 238 ? -6.445 -1.224 6.125 1 95.25 238 PHE B C 1
ATOM 4842 O O . PHE B 1 238 ? -5.227 -1.061 6.199 1 95.25 238 PHE B O 1
ATOM 4849 N N . ILE B 1 239 ? -7.07 -1.052 4.996 1 94.31 239 ILE B N 1
ATOM 4850 C CA . ILE B 1 239 ? -6.406 -0.624 3.771 1 94.31 239 ILE B CA 1
ATOM 4851 C C . ILE B 1 239 ? -5.801 0.764 3.969 1 94.31 239 ILE B C 1
ATOM 4853 O O . ILE B 1 239 ? -4.711 1.05 3.469 1 94.31 239 ILE B O 1
ATOM 4857 N N . ALA B 1 240 ? -6.531 1.626 4.688 1 96.25 240 ALA B N 1
ATOM 4858 C CA . ALA B 1 240 ? -6.004 2.957 4.977 1 96.25 240 ALA B CA 1
ATOM 4859 C C . ALA B 1 240 ? -4.688 2.871 5.746 1 96.25 240 ALA B C 1
ATOM 4861 O O . ALA B 1 240 ? -3.719 3.551 5.406 1 96.25 240 ALA B O 1
ATOM 4862 N N . PHE B 1 241 ? -4.699 2.082 6.789 1 96.62 241 PHE B N 1
ATOM 4863 C CA . PHE B 1 241 ? -3.488 1.902 7.586 1 96.62 241 PHE B CA 1
ATOM 4864 C C . PHE B 1 241 ? -2.359 1.333 6.734 1 96.62 241 PHE B C 1
ATOM 4866 O O . PHE B 1 241 ? -1.223 1.804 6.809 1 96.62 241 PHE B O 1
ATOM 4873 N N . TYR B 1 242 ? -2.66 0.368 5.965 1 95.5 242 TYR B N 1
ATOM 4874 C CA . TYR B 1 242 ? -1.654 -0.317 5.16 1 95.5 242 TYR B CA 1
ATOM 4875 C C . TYR B 1 242 ? -1.056 0.623 4.117 1 95.5 242 TYR B C 1
ATOM 4877 O O . TYR B 1 242 ? 0.167 0.733 4.004 1 95.5 242 TYR B O 1
ATOM 4885 N N . ILE B 1 243 ? -1.866 1.263 3.301 1 94.69 243 ILE B N 1
ATOM 4886 C CA . ILE B 1 243 ? -1.396 2.137 2.23 1 94.69 243 ILE B CA 1
ATOM 4887 C C . ILE B 1 243 ? -0.579 3.283 2.824 1 94.69 243 ILE B C 1
ATOM 4889 O O . ILE B 1 243 ? 0.503 3.604 2.326 1 94.69 243 ILE B O 1
ATOM 4893 N N . THR B 1 244 ? -1.061 3.846 3.932 1 96.62 244 THR B N 1
ATOM 4894 C CA . THR B 1 244 ? -0.381 4.984 4.539 1 96.62 244 THR B CA 1
ATOM 4895 C C . THR B 1 244 ? 0.973 4.566 5.105 1 96.62 244 THR B C 1
ATOM 4897 O O . THR B 1 244 ? 1.985 5.223 4.855 1 96.62 244 THR B O 1
ATOM 4900 N N . SER B 1 245 ? 1.029 3.479 5.801 1 95.25 245 SER B N 1
ATOM 4901 C CA . SER B 1 245 ? 2.275 3.014 6.402 1 95.25 245 SER B CA 1
ATOM 4902 C C . SER B 1 245 ? 3.293 2.625 5.34 1 95.25 245 SER B C 1
ATOM 4904 O O . SER B 1 245 ? 4.461 3.008 5.418 1 95.25 245 SER B O 1
ATOM 4906 N N . ARG B 1 246 ? 2.811 1.97 4.301 1 93.62 246 ARG B N 1
ATOM 4907 C CA . ARG B 1 246 ? 3.732 1.499 3.271 1 93.62 246 ARG B CA 1
ATOM 4908 C C . ARG B 1 246 ? 4.254 2.66 2.43 1 93.62 246 ARG B C 1
ATOM 4910 O O . ARG B 1 246 ? 5.422 2.678 2.043 1 93.62 246 ARG B O 1
ATOM 4917 N N . LEU B 1 247 ? 3.375 3.549 2.096 1 94 247 LEU B N 1
ATOM 4918 C CA . LEU B 1 247 ? 3.82 4.707 1.328 1 94 247 LEU B CA 1
ATOM 4919 C C . LEU B 1 247 ? 4.828 5.531 2.123 1 94 247 LEU B C 1
ATOM 4921 O O . LEU B 1 247 ? 5.816 6.016 1.568 1 94 247 LEU B O 1
ATOM 4925 N N . PHE B 1 248 ? 4.566 5.699 3.447 1 95.25 248 PHE B N 1
ATOM 4926 C CA . PHE B 1 248 ? 5.496 6.422 4.309 1 95.25 248 PHE B CA 1
ATOM 4927 C C . PHE B 1 248 ? 6.859 5.738 4.32 1 95.25 248 PHE B C 1
ATOM 4929 O O . PHE B 1 248 ? 7.891 6.395 4.145 1 95.25 248 PHE B O 1
ATOM 4936 N N . LEU B 1 249 ? 6.875 4.48 4.5 1 90.75 249 LEU B N 1
ATOM 4937 C CA . LEU B 1 249 ? 8.117 3.727 4.59 1 90.75 249 LEU B CA 1
ATOM 4938 C C . LEU B 1 249 ? 8.867 3.744 3.262 1 90.75 249 LEU B C 1
ATOM 4940 O O . LEU B 1 249 ? 10.086 3.914 3.23 1 90.75 249 LEU B O 1
ATOM 4944 N N . TYR B 1 250 ? 8.109 3.527 2.16 1 89 250 TYR B N 1
ATOM 4945 C CA . TYR B 1 250 ? 8.719 3.555 0.837 1 89 250 TYR B CA 1
ATOM 4946 C C . TYR B 1 250 ? 9.352 4.914 0.557 1 89 250 TYR B C 1
ATOM 4948 O O . TYR B 1 250 ? 10.508 4.996 0.137 1 89 250 TYR B O 1
ATOM 4956 N N . TYR B 1 251 ? 8.609 5.969 0.894 1 90.12 251 TYR B N 1
ATOM 4957 C CA . TYR B 1 251 ? 9.07 7.336 0.669 1 90.12 251 TYR B CA 1
ATOM 4958 C C . TYR B 1 251 ? 10.352 7.609 1.449 1 90.12 251 TYR B C 1
ATOM 4960 O O . TYR B 1 251 ? 11.32 8.133 0.896 1 90.12 251 TYR B O 1
ATOM 4968 N N . HIS B 1 252 ? 10.43 7.27 2.67 1 89.81 252 HIS B N 1
ATOM 4969 C CA . HIS B 1 252 ? 11.562 7.594 3.529 1 89.81 252 HIS B CA 1
ATOM 4970 C C . HIS B 1 252 ? 12.75 6.684 3.234 1 89.81 252 HIS B C 1
ATOM 4972 O O . HIS B 1 252 ? 13.906 7.086 3.416 1 89.81 252 HIS B O 1
ATOM 4978 N N . THR B 1 253 ? 12.461 5.484 2.781 1 84.62 253 THR B N 1
ATOM 4979 C CA . THR B 1 253 ? 13.555 4.633 2.33 1 84.62 253 THR B CA 1
ATOM 4980 C C . THR B 1 253 ? 14.227 5.23 1.098 1 84.62 253 THR B C 1
ATOM 4982 O O . THR B 1 253 ? 15.461 5.242 1.001 1 84.62 253 THR B O 1
ATOM 4985 N N . LEU B 1 254 ? 13.445 5.684 0.182 1 84.31 254 LEU B N 1
ATOM 4986 C CA . LEU B 1 254 ? 13.984 6.32 -1.016 1 84.31 254 LEU B CA 1
ATOM 4987 C C . LEU B 1 254 ? 14.734 7.602 -0.662 1 84.31 254 LEU B C 1
ATOM 4989 O O . LEU B 1 254 ? 15.812 7.863 -1.197 1 84.31 254 LEU B O 1
ATOM 4993 N N . ALA B 1 255 ? 14.141 8.359 0.216 1 84.88 255 ALA B N 1
ATOM 4994 C CA . ALA B 1 255 ? 14.727 9.648 0.586 1 84.88 255 ALA B CA 1
ATOM 4995 C C . ALA B 1 255 ? 16.047 9.453 1.327 1 84.88 255 ALA B C 1
ATOM 4997 O O . ALA B 1 255 ? 16.984 10.242 1.157 1 84.88 255 ALA B O 1
ATOM 4998 N N . ASN B 1 256 ? 16.062 8.422 2.117 1 81.19 256 ASN B N 1
ATOM 4999 C CA . ASN B 1 256 ? 17.266 8.188 2.93 1 81.19 256 ASN B CA 1
ATOM 5000 C C . ASN B 1 256 ? 18.391 7.582 2.104 1 81.19 256 ASN B C 1
ATOM 5002 O O . ASN B 1 256 ? 19.562 7.676 2.484 1 81.19 256 ASN B O 1
ATOM 5006 N N . ASN B 1 257 ? 18.062 6.953 0.99 1 74.44 257 ASN B N 1
ATOM 5007 C CA . ASN B 1 257 ? 19.094 6.242 0.232 1 74.44 257 ASN B CA 1
ATOM 5008 C C . ASN B 1 257 ? 19.281 6.844 -1.159 1 74.44 257 ASN B C 1
ATOM 5010 O O . ASN B 1 257 ? 19.812 6.191 -2.055 1 74.44 257 ASN B O 1
ATOM 5014 N N . GLN B 1 258 ? 18.781 7.938 -1.446 1 64.81 258 GLN B N 1
ATOM 5015 C CA . GLN B 1 258 ? 18.812 8.555 -2.768 1 64.81 258 GLN B CA 1
ATOM 5016 C C . GLN B 1 258 ? 20.25 8.672 -3.275 1 64.81 258 GLN B C 1
ATOM 5018 O O . GLN B 1 258 ? 20.516 8.508 -4.469 1 64.81 258 GLN B O 1
ATOM 5023 N N . ALA B 1 259 ? 21.047 8.953 -2.432 1 57.38 259 ALA B N 1
ATOM 5024 C CA . ALA B 1 259 ? 22.438 9.164 -2.838 1 57.38 259 ALA B CA 1
ATOM 5025 C C . ALA B 1 259 ? 23.047 7.879 -3.383 1 57.38 259 ALA B C 1
ATOM 5027 O O . ALA B 1 259 ? 24.016 7.918 -4.145 1 57.38 259 ALA B O 1
ATOM 5028 N N . LEU B 1 260 ? 22.375 6.879 -3.088 1 57.81 260 LEU B N 1
ATOM 5029 C CA . LEU B 1 260 ? 22.969 5.586 -3.402 1 57.81 260 LEU B CA 1
ATOM 5030 C C . LEU B 1 260 ? 22.188 4.875 -4.5 1 57.81 260 LEU B C 1
ATOM 5032 O O . LEU B 1 260 ? 22.562 3.783 -4.934 1 57.81 260 LEU B O 1
ATOM 5036 N N . ASN B 1 261 ? 21.234 5.594 -5.012 1 62.31 261 ASN B N 1
ATOM 5037 C CA . ASN B 1 261 ? 20.344 4.922 -5.953 1 62.31 261 ASN B CA 1
ATOM 5038 C C . ASN B 1 261 ? 21 4.773 -7.324 1 62.31 261 ASN B C 1
ATOM 5040 O O . ASN B 1 261 ? 21.672 5.691 -7.801 1 62.31 261 ASN B O 1
ATOM 5044 N N . ASN B 1 262 ? 21.031 3.584 -7.734 1 65.25 262 ASN B N 1
ATOM 5045 C CA . ASN B 1 262 ? 21.453 3.316 -9.102 1 65.25 262 ASN B CA 1
ATOM 5046 C C . ASN B 1 262 ? 20.578 4.051 -10.117 1 65.25 262 ASN B C 1
ATOM 5048 O O . ASN B 1 262 ? 19.5 4.535 -9.781 1 65.25 262 ASN B O 1
ATOM 5052 N N . ASN B 1 263 ? 21.094 4.309 -11.234 1 66.5 263 ASN B N 1
ATOM 5053 C CA . ASN B 1 263 ? 20.406 5.023 -12.312 1 66.5 263 ASN B CA 1
ATOM 5054 C C . ASN B 1 263 ? 19.062 4.398 -12.633 1 66.5 263 ASN B C 1
ATOM 5056 O O . ASN B 1 263 ? 18.094 5.113 -12.898 1 66.5 263 ASN B O 1
ATOM 5060 N N . VAL B 1 264 ? 19.016 3.123 -12.508 1 66.75 264 VAL B N 1
ATOM 5061 C CA . VAL B 1 264 ? 17.781 2.428 -12.859 1 66.75 264 VAL B CA 1
ATOM 5062 C C . VAL B 1 264 ? 16.703 2.76 -11.836 1 66.75 264 VAL B C 1
ATOM 5064 O O . VAL B 1 264 ? 15.562 3.057 -12.203 1 66.75 264 VAL B O 1
ATOM 5067 N N . ASP B 1 265 ? 17.125 2.795 -10.656 1 72.81 265 ASP B N 1
ATOM 5068 C CA . ASP B 1 265 ? 16.156 3.09 -9.609 1 72.81 265 ASP B CA 1
ATOM 5069 C C . ASP B 1 265 ? 15.734 4.559 -9.641 1 72.81 265 ASP B C 1
ATOM 5071 O O . ASP B 1 265 ? 14.586 4.895 -9.336 1 72.81 265 ASP B O 1
ATOM 5075 N N . SER B 1 266 ? 16.719 5.301 -10.133 1 75.19 266 SER B N 1
ATOM 5076 C CA . SER B 1 266 ? 16.375 6.719 -10.242 1 75.19 266 SER B CA 1
ATOM 5077 C C . SER B 1 266 ? 15.352 6.965 -11.336 1 75.19 266 SER B C 1
ATOM 5079 O O . SER B 1 266 ? 14.414 7.75 -11.156 1 75.19 266 SER B O 1
ATOM 5081 N N . CYS B 1 267 ? 15.5 6.25 -12.367 1 75.25 267 CYS B N 1
ATOM 5082 C CA . CYS B 1 267 ? 14.531 6.363 -13.453 1 75.25 267 CYS B CA 1
ATOM 5083 C C . CYS B 1 267 ? 13.172 5.82 -13.039 1 75.25 267 CYS B C 1
ATOM 5085 O O . CYS B 1 267 ? 12.141 6.441 -13.305 1 75.25 267 CYS B O 1
ATOM 5087 N N . ARG B 1 268 ? 13.227 4.762 -12.383 1 77.19 268 ARG B N 1
ATOM 5088 C CA . ARG B 1 268 ? 11.984 4.164 -11.898 1 77.19 268 ARG B CA 1
ATOM 5089 C C . ARG B 1 268 ? 11.266 5.098 -10.93 1 77.19 268 ARG B C 1
ATOM 5091 O O . ARG B 1 268 ? 10.047 5.254 -11.008 1 77.19 268 ARG B O 1
ATOM 5098 N N . THR B 1 269 ? 12.07 5.656 -10.133 1 76.81 269 THR B N 1
ATOM 5099 C CA . THR B 1 269 ? 11.484 6.562 -9.148 1 76.81 269 THR B CA 1
ATOM 5100 C C . THR B 1 269 ? 10.906 7.801 -9.828 1 76.81 269 THR B C 1
ATOM 5102 O O . THR B 1 269 ? 9.859 8.297 -9.422 1 76.81 269 THR B O 1
ATOM 5105 N N . ARG B 1 270 ? 11.547 8.195 -10.883 1 78.69 270 ARG B N 1
ATOM 5106 C CA . ARG B 1 270 ? 11.062 9.367 -11.609 1 78.69 270 ARG B CA 1
ATOM 5107 C C . ARG B 1 270 ? 9.758 9.07 -12.328 1 78.69 270 ARG B C 1
ATOM 5109 O O . ARG B 1 270 ? 8.875 9.93 -12.422 1 78.69 270 ARG B O 1
ATOM 5116 N N . ILE B 1 271 ? 9.617 7.859 -12.695 1 75.94 271 ILE B N 1
ATOM 5117 C CA . ILE B 1 271 ? 8.445 7.465 -13.477 1 75.94 271 ILE B CA 1
ATOM 5118 C C . ILE B 1 271 ? 7.277 7.164 -12.539 1 75.94 271 ILE B C 1
ATOM 5120 O O . ILE B 1 271 ? 6.164 7.652 -12.758 1 75.94 271 ILE B O 1
ATOM 5124 N N . TRP B 1 272 ? 7.586 6.469 -11.477 1 76.94 272 TRP B N 1
ATOM 5125 C CA . TRP B 1 272 ? 6.5 5.977 -10.641 1 76.94 272 TRP B CA 1
ATOM 5126 C C . TRP B 1 272 ? 6.203 6.953 -9.508 1 76.94 272 TRP B C 1
ATOM 5128 O O . TRP B 1 272 ? 5.109 6.934 -8.93 1 76.94 272 TRP B O 1
ATOM 5138 N N . PHE B 1 273 ? 7.223 7.824 -9.148 1 83.62 273 PHE B N 1
ATOM 5139 C CA . PHE B 1 273 ? 7.059 8.797 -8.07 1 83.62 273 PHE B CA 1
ATOM 5140 C C . PHE B 1 273 ? 7.613 10.156 -8.484 1 83.62 273 PHE B C 1
ATOM 5142 O O . PHE B 1 273 ? 8.539 10.672 -7.852 1 83.62 273 PHE B O 1
ATOM 5149 N N . PRO B 1 274 ? 6.988 10.789 -9.406 1 81.62 274 PRO B N 1
ATOM 5150 C CA . PRO B 1 274 ? 7.512 12.055 -9.914 1 81.62 274 PRO B CA 1
ATOM 5151 C C . PRO B 1 274 ? 7.516 13.156 -8.859 1 81.62 274 PRO B C 1
ATOM 5153 O O . PRO B 1 274 ? 8.43 13.984 -8.82 1 81.62 274 PRO B O 1
ATOM 5156 N N . LEU B 1 275 ? 6.488 13.188 -8.062 1 85.88 275 LEU B N 1
ATOM 5157 C CA . LEU B 1 275 ? 6.434 14.203 -7.016 1 85.88 275 LEU B CA 1
ATOM 5158 C C . LEU B 1 275 ? 7.59 14.031 -6.039 1 85.88 275 LEU B C 1
ATOM 5160 O O . LEU B 1 275 ? 8.188 15.023 -5.602 1 85.88 275 LEU B O 1
ATOM 5164 N N . PHE B 1 276 ? 7.891 12.828 -5.754 1 87.81 276 PHE B N 1
ATOM 5165 C CA . PHE B 1 276 ? 9.023 12.539 -4.879 1 87.81 276 PHE B CA 1
ATOM 5166 C C . PHE B 1 276 ? 10.32 13.047 -5.496 1 87.81 276 PHE B C 1
ATOM 5168 O O . PHE B 1 276 ? 11.125 13.703 -4.824 1 87.81 276 PHE B O 1
ATOM 5175 N N . SER B 1 277 ? 10.508 12.734 -6.785 1 83.06 277 SER B N 1
ATOM 5176 C CA . SER B 1 277 ? 11.742 13.109 -7.453 1 83.06 277 SER B CA 1
ATOM 5177 C C . SER B 1 277 ? 11.914 14.617 -7.496 1 83.06 277 SER B C 1
ATOM 5179 O O . SER B 1 277 ? 13.039 15.125 -7.387 1 83.06 277 SER B O 1
ATOM 5181 N N . PHE B 1 278 ? 10.859 15.281 -7.59 1 87.12 278 PHE B N 1
ATOM 5182 C CA . PHE B 1 278 ? 10.898 16.734 -7.613 1 87.12 278 PHE B CA 1
ATOM 5183 C C . PHE B 1 278 ? 11.164 17.297 -6.219 1 87.12 278 PHE B C 1
ATOM 5185 O O . PHE B 1 278 ? 12.062 18.109 -6.035 1 87.12 278 PHE B O 1
ATOM 5192 N N . PHE B 1 279 ? 10.539 16.844 -5.191 1 88.12 279 PHE B N 1
ATOM 5193 C CA . PHE B 1 279 ? 10.617 17.406 -3.85 1 88.12 279 PHE B CA 1
ATOM 5194 C C . PHE B 1 279 ? 11.922 17.016 -3.166 1 88.12 279 PHE B C 1
ATOM 5196 O O . PHE B 1 279 ? 12.445 17.766 -2.336 1 88.12 279 PHE B O 1
ATOM 5203 N N . GLU B 1 280 ? 12.398 15.844 -3.508 1 86.06 280 GLU B N 1
ATOM 5204 C CA . GLU B 1 280 ? 13.602 15.367 -2.838 1 86.06 280 GLU B CA 1
ATOM 5205 C C . GLU B 1 280 ? 14.828 15.5 -3.738 1 86.06 280 GLU B C 1
ATOM 5207 O O . GLU B 1 280 ? 15.867 14.906 -3.469 1 86.06 280 GLU B O 1
ATOM 5212 N N . SER B 1 281 ? 14.789 16.234 -4.773 1 81.12 281 SER B N 1
ATOM 5213 C CA . SER B 1 281 ? 15.883 16.375 -5.73 1 81.12 281 SER B CA 1
ATOM 5214 C C . SER B 1 281 ? 17.141 16.906 -5.055 1 81.12 281 SER B C 1
ATOM 5216 O O . SER B 1 281 ? 18.25 16.516 -5.418 1 81.12 281 SER B O 1
ATOM 5218 N N . SER B 1 282 ? 16.969 17.734 -4.051 1 74.94 282 SER B N 1
ATOM 5219 C CA . SER B 1 282 ? 18.125 18.359 -3.43 1 74.94 282 SER B CA 1
ATOM 5220 C C . SER B 1 282 ? 18.531 17.641 -2.152 1 74.94 282 SER B C 1
ATOM 5222 O O . SER B 1 282 ? 19.641 17.844 -1.637 1 74.94 282 SER B O 1
ATOM 5224 N N . CYS B 1 283 ? 17.641 16.844 -1.576 1 68.31 283 CYS B N 1
ATOM 5225 C CA . CYS B 1 283 ? 17.891 16.188 -0.3 1 68.31 283 CYS B CA 1
ATOM 5226 C C . CYS B 1 283 ? 18.312 14.734 -0.508 1 68.31 283 CYS B C 1
ATOM 5228 O O . CYS B 1 283 ? 17.531 13.922 -0.986 1 68.31 283 CYS B O 1
ATOM 5230 N N . SER B 1 284 ? 19.516 14.422 -0.37 1 66.25 284 SER B N 1
ATOM 5231 C CA . SER B 1 284 ? 19.969 13.07 -0.685 1 66.25 284 SER B CA 1
ATOM 5232 C C . SER B 1 284 ? 20.359 12.312 0.579 1 66.25 284 SER B C 1
ATOM 5234 O O . SER B 1 284 ? 21.188 11.398 0.531 1 66.25 284 SER B O 1
ATOM 5236 N N . CYS B 1 285 ? 19.797 12.867 1.787 1 69.69 285 CYS B N 1
ATOM 5237 C CA . CYS B 1 285 ? 20.234 12.156 2.982 1 69.69 285 CYS B CA 1
ATOM 5238 C C . CYS B 1 285 ? 19.141 12.117 4.031 1 69.69 285 CYS B C 1
ATOM 5240 O O . CYS B 1 285 ? 18.094 12.766 3.879 1 69.69 285 CYS B O 1
ATOM 5242 N N . MET B 1 286 ? 19.375 11.32 5.008 1 79.75 286 MET B N 1
ATOM 5243 C CA . MET B 1 286 ? 18.469 11.227 6.152 1 79.75 286 MET B CA 1
ATOM 5244 C C . MET B 1 286 ? 18.5 12.508 6.973 1 79.75 286 MET B C 1
ATOM 5246 O O . MET B 1 286 ? 19.562 13.055 7.258 1 79.75 286 MET B O 1
ATOM 5250 N N . VAL B 1 287 ? 17.359 13.047 7.258 1 86.12 287 VAL B N 1
ATOM 5251 C CA . VAL B 1 287 ? 17.25 14.266 8.047 1 86.12 287 VAL B CA 1
ATOM 5252 C C . VAL B 1 287 ? 17.547 13.953 9.516 1 86.12 287 VAL B C 1
ATOM 5254 O O . VAL B 1 287 ? 16.875 13.117 10.125 1 86.12 287 VAL B O 1
ATOM 5257 N N . PRO B 1 288 ? 18.562 14.562 9.984 1 86.62 288 PRO B N 1
ATOM 5258 C CA . PRO B 1 288 ? 18.875 14.328 11.398 1 86.62 288 PRO B CA 1
ATOM 5259 C C . PRO B 1 288 ? 17.828 14.938 12.336 1 86.62 288 PRO B C 1
ATOM 5261 O O . PRO B 1 288 ? 17.219 15.961 12.008 1 86.62 288 PRO B O 1
ATOM 5264 N N . ASN B 1 289 ? 17.594 14.312 13.477 1 90.81 289 ASN B N 1
ATOM 5265 C CA . ASN B 1 289 ? 16.672 14.82 14.484 1 90.81 289 ASN B CA 1
ATOM 5266 C C . ASN B 1 289 ? 17.344 15.836 15.406 1 90.81 289 ASN B C 1
ATOM 5268 O O . ASN B 1 289 ? 17.734 15.5 16.531 1 90.81 289 ASN B O 1
ATOM 5272 N N . GLU B 1 290 ? 17.484 17.062 14.875 1 89.94 290 GLU B N 1
ATOM 5273 C CA . GLU B 1 290 ? 18.062 18.188 15.617 1 89.94 290 GLU B CA 1
ATOM 5274 C C . GLU B 1 290 ? 16.984 19.219 15.977 1 89.94 290 GLU B C 1
ATOM 5276 O O . GLU B 1 290 ? 16.125 19.531 15.164 1 89.94 290 GLU B O 1
ATOM 5281 N N . TYR B 1 291 ? 17.078 19.609 17.234 1 90.56 291 TYR B N 1
ATOM 5282 C CA . TYR B 1 291 ? 16.062 20.531 17.734 1 90.56 291 TYR B CA 1
ATOM 5283 C C . TYR B 1 291 ? 16.688 21.844 18.172 1 90.56 291 TYR B C 1
ATOM 5285 O O . TYR B 1 291 ? 17.859 21.891 18.547 1 90.56 291 TYR B O 1
ATOM 5293 N N . GLU B 1 292 ? 15.93 22.906 17.922 1 89.75 292 GLU B N 1
ATOM 5294 C CA . GLU B 1 292 ? 16.344 24.234 18.328 1 89.75 292 GLU B CA 1
ATOM 5295 C C . GLU B 1 292 ? 15.43 24.797 19.406 1 89.75 292 GLU B C 1
ATOM 5297 O O . GLU B 1 292 ? 14.25 24.453 19.469 1 89.75 292 GLU B O 1
ATOM 5302 N N . SER B 1 293 ? 16.031 25.625 20.266 1 85.88 293 SER B N 1
ATOM 5303 C CA . SER B 1 293 ? 15.258 26.281 21.312 1 85.88 293 SER B CA 1
ATOM 5304 C C . SER B 1 293 ? 14.477 27.469 20.75 1 85.88 293 SER B C 1
ATOM 5306 O O . SER B 1 293 ? 14.758 27.938 19.641 1 85.88 293 SER B O 1
ATOM 5308 N N . LEU B 1 294 ? 13.477 27.812 21.547 1 83.94 294 LEU B N 1
ATOM 5309 C CA . LEU B 1 294 ? 12.633 28.938 21.141 1 83.94 294 LEU B CA 1
ATOM 5310 C C . LEU B 1 294 ? 13.469 30.203 20.953 1 83.94 294 LEU B C 1
ATOM 5312 O O . LEU B 1 294 ? 13.195 31.016 20.062 1 83.94 294 LEU B O 1
ATOM 5316 N N . THR B 1 295 ? 14.531 30.359 21.75 1 83.69 295 THR B N 1
ATOM 5317 C CA . THR B 1 295 ? 15.391 31.547 21.672 1 83.69 295 THR B CA 1
ATOM 5318 C C . THR B 1 295 ? 16.203 31.531 20.375 1 83.69 295 THR B C 1
ATOM 5320 O O . THR B 1 295 ? 16.359 32.562 19.719 1 83.69 295 THR B O 1
ATOM 5323 N N . GLU B 1 296 ? 16.609 30.375 20.062 1 85.19 296 GLU B N 1
ATOM 5324 C CA . GLU B 1 296 ? 17.391 30.25 18.828 1 85.19 296 GLU B CA 1
ATOM 5325 C C . GLU B 1 296 ? 16.516 30.5 17.594 1 85.19 296 GLU B C 1
ATOM 5327 O O . GLU B 1 296 ? 16.953 31.125 16.641 1 85.19 296 GLU B O 1
ATOM 5332 N N . ILE B 1 297 ? 15.336 30.062 17.719 1 83.56 297 ILE B N 1
ATOM 5333 C CA . ILE B 1 297 ? 14.398 30.266 16.625 1 83.56 297 ILE B CA 1
ATOM 5334 C C . ILE B 1 297 ? 14.094 31.766 16.484 1 83.56 297 ILE B C 1
ATOM 5336 O O . ILE B 1 297 ? 14.094 32.281 15.359 1 83.56 297 ILE B O 1
ATOM 5340 N N . ALA B 1 298 ? 13.852 32.375 17.547 1 81.38 298 ALA B N 1
ATOM 5341 C CA . ALA B 1 298 ? 13.57 33.812 17.547 1 81.38 298 ALA B CA 1
ATOM 5342 C C . ALA B 1 298 ? 14.758 34.594 17.016 1 81.38 298 ALA B C 1
ATOM 5344 O O . ALA B 1 298 ? 14.586 35.531 16.25 1 81.38 298 ALA B O 1
ATOM 5345 N N . GLU B 1 299 ? 15.914 34.219 17.391 1 81.12 299 GLU B N 1
ATOM 5346 C CA . GLU B 1 299 ? 17.125 34.906 16.938 1 81.12 299 GLU B CA 1
ATOM 5347 C C . GLU B 1 299 ? 17.328 34.719 15.438 1 81.12 299 GLU B C 1
ATOM 5349 O O . GLU B 1 299 ? 17.688 35.656 14.734 1 81.12 299 GLU B O 1
ATOM 5354 N N . ASN B 1 300 ? 17.062 33.5 15.062 1 78.5 300 ASN B N 1
ATOM 5355 C CA . ASN B 1 300 ? 17.219 33.219 13.641 1 78.5 300 ASN B CA 1
ATOM 5356 C C . ASN B 1 300 ? 16.203 34 12.805 1 78.5 300 ASN B C 1
ATOM 5358 O O . ASN B 1 300 ? 16.516 34.5 11.719 1 78.5 300 ASN B O 1
ATOM 5362 N N . LEU B 1 301 ? 15.008 34.062 13.375 1 77.12 301 LEU B N 1
ATOM 5363 C CA . LEU B 1 301 ? 13.969 34.812 12.688 1 77.12 301 LEU B CA 1
ATOM 5364 C C . LEU B 1 301 ? 14.312 36.312 12.656 1 77.12 301 LEU B C 1
ATOM 5366 O O . LEU B 1 301 ? 14.102 36.969 11.641 1 77.12 301 LEU B O 1
ATOM 5370 N N . ALA B 1 302 ? 14.836 36.781 13.703 1 76.19 302 ALA B N 1
ATOM 5371 C CA . ALA B 1 302 ? 15.242 38.188 13.789 1 76.19 302 ALA B CA 1
ATOM 5372 C C . ALA B 1 302 ? 16.391 38.5 12.836 1 76.19 302 ALA B C 1
ATOM 5374 O O . ALA B 1 302 ? 16.391 39.5 12.148 1 76.19 302 ALA B O 1
ATOM 5375 N N . CYS B 1 303 ? 17.297 37.531 12.75 1 78.38 303 CYS B N 1
ATOM 5376 C CA . CYS B 1 303 ? 18.438 37.719 11.867 1 78.38 303 CYS B CA 1
ATOM 5377 C C . CYS B 1 303 ? 18.016 37.656 10.406 1 78.38 303 CYS B C 1
ATOM 5379 O O . CYS B 1 303 ? 18.5 38.469 9.586 1 78.38 303 CYS B O 1
ATOM 5381 N N . SER B 1 304 ? 17.172 36.75 10.156 1 76.5 304 SER B N 1
ATOM 5382 C CA . SER B 1 304 ? 16.703 36.625 8.781 1 76.5 304 SER B CA 1
ATOM 5383 C C . SER B 1 304 ? 15.914 37.844 8.359 1 76.5 304 SER B C 1
ATOM 5385 O O . SER B 1 304 ? 16.062 38.344 7.23 1 76.5 304 SER B O 1
ATOM 5387 N N . THR B 1 305 ? 15.078 38.406 9.289 1 77.19 305 THR B N 1
ATOM 5388 C CA . THR B 1 305 ? 14.32 39.625 9 1 77.19 305 THR B CA 1
ATOM 5389 C C . THR B 1 305 ? 15.258 40.812 8.844 1 77.19 305 THR B C 1
ATOM 5391 O O . THR B 1 305 ? 15.047 41.656 7.969 1 77.19 305 THR B O 1
ATOM 5394 N N . TYR B 1 306 ? 16.219 40.781 9.609 1 74.88 306 TYR B N 1
ATOM 5395 C CA . TYR B 1 306 ? 17.203 41.875 9.523 1 74.88 306 TYR B CA 1
ATOM 5396 C C . TYR B 1 306 ? 17.984 41.781 8.227 1 74.88 306 TYR B C 1
ATOM 5398 O O . TYR B 1 306 ? 18.203 42.812 7.555 1 74.88 306 TYR B O 1
ATOM 5406 N N . ASN B 1 307 ? 18.344 40.594 7.879 1 72.88 307 ASN B N 1
ATOM 5407 C CA . ASN B 1 307 ? 19.078 40.406 6.629 1 72.88 307 ASN B CA 1
ATOM 5408 C C . ASN B 1 307 ? 18.219 40.781 5.418 1 72.88 307 ASN B C 1
ATOM 5410 O O . ASN B 1 307 ? 18.703 41.375 4.469 1 72.88 307 ASN B O 1
ATOM 5414 N N . ASN B 1 308 ? 17.031 40.406 5.531 1 77.56 308 ASN B N 1
ATOM 5415 C CA . ASN B 1 308 ? 16.125 40.781 4.453 1 77.56 308 ASN B CA 1
ATOM 5416 C C . ASN B 1 308 ? 15.938 42.281 4.387 1 77.56 308 ASN B C 1
ATOM 5418 O O . ASN B 1 308 ? 15.867 42.875 3.299 1 77.56 308 ASN B O 1
ATOM 5422 N N . TYR B 1 309 ? 15.859 42.875 5.535 1 75.12 309 TYR B N 1
ATOM 5423 C CA . TYR B 1 309 ? 15.766 44.312 5.609 1 75.12 309 TYR B CA 1
ATOM 5424 C C . TYR B 1 309 ? 17 45 5.016 1 75.12 309 TYR B C 1
ATOM 5426 O O . TYR B 1 309 ? 16.906 45.938 4.246 1 75.12 309 TYR B O 1
ATOM 5434 N N . LEU B 1 310 ? 18.141 44.406 5.195 1 74.12 310 LEU B N 1
ATOM 5435 C CA . LEU B 1 310 ? 19.375 44.938 4.676 1 74.12 310 LEU B CA 1
ATOM 5436 C C . LEU B 1 310 ? 19.453 44.781 3.16 1 74.12 310 LEU B C 1
ATOM 5438 O O . LEU B 1 310 ? 19.922 45.688 2.455 1 74.12 310 LEU B O 1
ATOM 5442 N N . VAL B 1 311 ? 19.031 43.594 2.758 1 77 311 VAL B N 1
ATOM 5443 C CA . VAL B 1 311 ? 19.047 43.344 1.324 1 77 311 VAL B CA 1
ATOM 5444 C C . VAL B 1 311 ? 18.094 44.281 0.61 1 77 311 VAL B C 1
ATOM 5446 O O . VAL B 1 311 ? 18.438 44.844 -0.434 1 77 311 VAL B O 1
ATOM 5449 N N . ILE B 1 312 ? 16.984 44.562 1.258 1 80.31 312 ILE B N 1
ATOM 5450 C CA . ILE B 1 312 ? 15.992 45.469 0.684 1 80.31 312 ILE B CA 1
ATOM 5451 C C . ILE B 1 312 ? 16.531 46.906 0.737 1 80.31 312 ILE B C 1
ATOM 5453 O O . ILE B 1 312 ? 16.406 47.656 -0.235 1 80.31 312 ILE B O 1
ATOM 5457 N N . LYS B 1 313 ? 17.188 47.219 1.775 1 78.31 313 LYS B N 1
ATOM 5458 C CA . LYS B 1 313 ? 17.766 48.562 1.926 1 78.31 313 LYS B CA 1
ATOM 5459 C C . LYS B 1 313 ? 18.891 48.781 0.915 1 78.31 313 LYS B C 1
ATOM 5461 O O . LYS B 1 313 ? 18.969 49.844 0.304 1 78.31 313 LYS B O 1
ATOM 5466 N N . SER B 1 314 ? 19.625 47.75 0.746 1 77.31 314 SER B N 1
ATOM 5467 C CA . SER B 1 314 ? 20.734 47.844 -0.213 1 77.31 314 SER B CA 1
ATOM 5468 C C . SER B 1 314 ? 20.203 47.938 -1.644 1 77.31 314 SER B C 1
ATOM 5470 O O . SER B 1 314 ? 20.75 48.656 -2.469 1 77.31 314 SER B O 1
ATOM 5472 N N . ALA B 1 315 ? 19.203 47.156 -1.841 1 78.94 315 ALA B N 1
ATOM 5473 C CA . ALA B 1 315 ? 18.594 47.219 -3.168 1 78.94 315 ALA B CA 1
ATOM 5474 C C . ALA B 1 315 ? 17.969 48.562 -3.453 1 78.94 315 ALA B C 1
ATOM 5476 O O . ALA B 1 315 ? 18.094 49.094 -4.562 1 78.94 315 ALA B O 1
ATOM 5477 N N . ILE B 1 316 ? 17.422 49.156 -2.426 1 78.25 316 ILE B N 1
ATOM 5478 C CA . ILE B 1 316 ? 16.844 50.469 -2.553 1 78.25 316 ILE B CA 1
ATOM 5479 C C . ILE B 1 316 ? 17.938 51.5 -2.744 1 78.25 316 ILE B C 1
ATOM 5481 O O . ILE B 1 316 ? 17.828 52.406 -3.592 1 78.25 316 ILE B O 1
ATOM 5485 N N . LYS B 1 317 ? 19.016 51.312 -2.049 1 75.25 317 LYS B N 1
ATOM 5486 C CA . LYS B 1 317 ? 20.141 52.219 -2.178 1 75.25 317 LYS B CA 1
ATOM 5487 C C . LYS B 1 317 ? 20.766 52.156 -3.566 1 75.25 317 LYS B C 1
ATOM 5489 O O . LYS B 1 317 ? 21.125 53.156 -4.164 1 75.25 317 LYS B O 1
ATOM 5494 N N . THR B 1 318 ? 20.859 50.906 -4.02 1 75.81 318 THR B N 1
ATOM 5495 C CA . THR B 1 318 ? 21.422 50.688 -5.348 1 75.81 318 THR B CA 1
ATOM 5496 C C . THR B 1 318 ? 20.516 51.281 -6.422 1 75.81 318 THR B C 1
ATOM 5498 O O . THR B 1 318 ? 21 51.875 -7.387 1 75.81 318 THR B O 1
ATOM 5501 N N . GLN B 1 319 ? 19.312 51.188 -6.219 1 72.62 319 GLN B N 1
ATOM 5502 C CA . GLN B 1 319 ? 18.375 51.781 -7.164 1 72.62 319 GLN B CA 1
ATOM 5503 C C . GLN B 1 319 ? 18.422 53.312 -7.121 1 72.62 319 GLN B C 1
ATOM 5505 O O . GLN B 1 319 ? 18.344 53.969 -8.156 1 72.62 319 GLN B O 1
ATOM 5510 N N . ILE B 1 320 ? 18.656 53.844 -6.027 1 73 320 ILE B N 1
ATOM 5511 C CA . ILE B 1 320 ? 18.781 55.281 -5.871 1 73 320 ILE B CA 1
ATOM 5512 C C . ILE B 1 320 ? 20.062 55.781 -6.52 1 73 320 ILE B C 1
ATOM 5514 O O . ILE B 1 320 ? 20.078 56.812 -7.207 1 73 320 ILE B O 1
ATOM 5518 N N . LEU B 1 321 ? 21.094 54.969 -6.422 1 71.56 321 LEU B N 1
ATOM 5519 C CA . LEU B 1 321 ? 22.375 55.344 -7.016 1 71.56 321 LEU B CA 1
ATOM 5520 C C . LEU B 1 321 ? 22.312 55.25 -8.539 1 71.56 321 LEU B C 1
ATOM 5522 O O . LEU B 1 321 ? 22.891 56.062 -9.234 1 71.56 321 LEU B O 1
ATOM 5526 N N . LEU B 1 322 ? 21.625 54.25 -8.953 1 72.06 322 LEU B N 1
ATOM 5527 C CA . LEU B 1 322 ? 21.469 54.062 -10.391 1 72.06 322 LEU B CA 1
ATOM 5528 C C . LEU B 1 322 ? 20.609 55.188 -10.977 1 72.06 322 LEU B C 1
ATOM 5530 O O . LEU B 1 322 ? 20.891 55.688 -12.07 1 72.06 322 LEU B O 1
ATOM 5534 N N . LEU B 1 323 ? 19.719 55.625 -10.219 1 68.81 323 LEU B N 1
ATOM 5535 C CA . LEU B 1 323 ? 18.859 56.719 -10.648 1 68.81 323 LEU B CA 1
ATOM 5536 C C . LEU B 1 323 ? 19.641 58.031 -10.625 1 68.81 323 LEU B C 1
ATOM 5538 O O . LEU B 1 323 ? 19.422 58.906 -11.477 1 68.81 323 LEU B O 1
ATOM 5542 N N . ARG B 1 324 ? 20.578 58.156 -9.773 1 69.5 324 ARG B N 1
ATOM 5543 C CA . ARG B 1 324 ? 21.375 59.375 -9.672 1 69.5 324 ARG B CA 1
ATOM 5544 C C . ARG B 1 324 ? 22.469 59.375 -10.734 1 69.5 324 ARG B C 1
ATOM 5546 O O . ARG B 1 324 ? 22.906 60.438 -11.156 1 69.5 324 ARG B O 1
ATOM 5553 N N . ALA B 1 325 ? 23 58.188 -11.078 1 64.94 325 ALA B N 1
ATOM 5554 C CA . ALA B 1 325 ? 24.047 58.062 -12.094 1 64.94 325 ALA B CA 1
ATOM 5555 C C . ALA B 1 325 ? 23.469 58.281 -13.492 1 64.94 325 ALA B C 1
ATOM 5557 O O . ALA B 1 325 ? 24.219 58.344 -14.477 1 64.94 325 ALA B O 1
ATOM 5558 N N . LEU B 1 326 ? 22.25 58.156 -13.68 1 56.31 326 LEU B N 1
ATOM 5559 C CA . LEU B 1 326 ? 21.688 58.531 -14.977 1 56.31 326 LEU B CA 1
ATOM 5560 C C . LEU B 1 326 ? 22.031 59.969 -15.312 1 56.31 326 LEU B C 1
ATOM 5562 O O . LEU B 1 326 ? 21.938 60.875 -14.453 1 56.31 326 LEU B O 1
ATOM 5566 N N . PRO B 1 327 ? 23.047 60.219 -16.203 1 50.94 327 PRO B N 1
ATOM 5567 C CA . PRO B 1 327 ? 23.438 61.562 -16.578 1 50.94 327 PRO B CA 1
ATOM 5568 C C . PRO B 1 327 ? 22.266 62.531 -16.547 1 50.94 327 PRO B C 1
ATOM 5570 O O . PRO B 1 327 ? 21.109 62.125 -16.734 1 50.94 327 PRO B O 1
ATOM 5573 N N . SER B 1 328 ? 22.438 63.562 -15.672 1 45.12 328 SER B N 1
ATOM 5574 C CA . SER B 1 328 ? 21.578 64.75 -15.859 1 45.12 328 SER B CA 1
ATOM 5575 C C . SER B 1 328 ? 21.375 65 -17.344 1 45.12 328 SER B C 1
ATOM 5577 O O . SER B 1 328 ? 22.328 65.312 -18.078 1 45.12 328 SER B O 1
ATOM 5579 N N . ASN B 1 329 ? 20.734 64.312 -18.125 1 37.72 329 ASN B N 1
ATOM 5580 C CA . ASN B 1 329 ? 20.406 64.812 -19.453 1 37.72 329 ASN B CA 1
ATOM 5581 C C . ASN B 1 329 ? 20.297 66.312 -19.469 1 37.72 329 ASN B C 1
ATOM 5583 O O . ASN B 1 329 ? 19.859 66.938 -18.5 1 37.72 329 ASN B O 1
ATOM 5587 N N . GLN B 1 330 ? 21.156 67.062 -20.281 1 38.41 330 GLN B N 1
ATOM 5588 C CA . GLN B 1 330 ? 21.016 68.438 -20.844 1 38.41 330 GLN B CA 1
ATOM 5589 C C . GLN B 1 330 ? 19.547 68.812 -20.984 1 38.41 330 GLN B C 1
ATOM 5591 O O . GLN B 1 330 ? 18.703 68 -21.328 1 38.41 330 GLN B O 1
ATOM 5596 N N . THR B 1 331 ? 19.062 69.812 -20.234 1 36.38 331 THR B N 1
ATOM 5597 C CA . THR B 1 331 ? 17.875 70.625 -20.578 1 36.38 331 THR B CA 1
ATOM 5598 C C . THR B 1 331 ? 17.734 70.75 -22.094 1 36.38 331 THR B C 1
ATOM 5600 O O . THR B 1 331 ? 18.484 71.5 -22.734 1 36.38 331 THR B O 1
ATOM 5603 N N . VAL B 1 332 ? 17.781 69.75 -22.859 1 32.09 332 VAL B N 1
ATOM 5604 C CA . VAL B 1 332 ? 17.391 69.938 -24.25 1 32.09 332 VAL B CA 1
ATOM 5605 C C . VAL B 1 332 ? 16.141 70.875 -24.312 1 32.09 332 VAL B C 1
ATOM 5607 O O . VAL B 1 332 ? 15.117 70.5 -23.703 1 32.09 332 VAL B O 1
ATOM 5610 N N . GLN B 1 333 ? 16.344 72.188 -24.391 1 33.19 333 GLN B N 1
ATOM 5611 C CA . GLN B 1 333 ? 15.406 73.188 -24.875 1 33.19 333 GLN B CA 1
ATOM 5612 C C . GLN B 1 333 ? 14.539 72.625 -26 1 33.19 333 GLN B C 1
ATOM 5614 O O . GLN B 1 333 ? 15.008 72.5 -27.125 1 33.19 333 GLN B O 1
ATOM 5619 N N . ILE B 1 334 ? 13.977 71.625 -25.781 1 29.19 334 ILE B N 1
ATOM 5620 C CA . ILE B 1 334 ? 13.031 71.188 -26.797 1 29.19 334 ILE B CA 1
ATOM 5621 C C . ILE B 1 334 ? 12.031 72.312 -27.094 1 29.19 334 ILE B C 1
ATOM 5623 O O . ILE B 1 334 ? 11.328 72.75 -26.188 1 29.19 334 ILE B O 1
ATOM 5627 N N . SER B 1 335 ? 12.438 73.188 -28 1 28.5 335 SER B N 1
ATOM 5628 C CA . SER B 1 335 ? 11.562 74.188 -28.625 1 28.5 335 SER B CA 1
ATOM 5629 C C . SER B 1 335 ? 10.188 73.562 -28.922 1 28.5 335 SER B C 1
ATOM 5631 O O . SER B 1 335 ? 10.062 72.375 -29.172 1 28.5 335 SER B O 1
ATOM 5633 N N . PRO B 1 336 ? 9.109 74.188 -28.469 1 29.31 336 PRO B N 1
ATOM 5634 C CA . PRO B 1 336 ? 7.688 73.875 -28.531 1 29.31 336 PRO B CA 1
ATOM 5635 C C . PRO B 1 336 ? 7.258 73.438 -29.922 1 29.31 336 PRO B C 1
ATOM 5637 O O . PRO B 1 336 ? 6.062 73.25 -30.172 1 29.31 336 PRO B O 1
ATOM 5640 N N . THR B 1 337 ? 8.32 73.375 -30.859 1 25.14 337 THR B N 1
ATOM 5641 C CA . THR B 1 337 ? 7.598 73.5 -32.125 1 25.14 337 THR B CA 1
ATOM 5642 C C . THR B 1 337 ? 6.488 72.5 -32.25 1 25.14 337 THR B C 1
ATOM 5644 O O . THR B 1 337 ? 5.344 72.812 -32.531 1 25.14 337 THR B O 1
ATOM 5647 N N . SER B 1 338 ? 6.914 71.375 -32.938 1 25.02 338 SER B N 1
ATOM 5648 C CA . SER B 1 338 ? 6.102 70.875 -34.062 1 25.02 338 SER B CA 1
ATOM 5649 C C . SER B 1 338 ? 5.027 69.938 -33.562 1 25.02 338 SER B C 1
ATOM 5651 O O . SER B 1 338 ? 5.137 68.75 -33.781 1 25.02 338 SER B O 1
ATOM 5653 N N . LEU B 1 339 ? 4.684 69.938 -32.281 1 25.22 339 LEU B N 1
ATOM 5654 C CA . LEU B 1 339 ? 3.721 68.875 -31.984 1 25.22 339 LEU B CA 1
ATOM 5655 C C . LEU B 1 339 ? 2.512 68.938 -32.906 1 25.22 339 LEU B C 1
ATOM 5657 O O . LEU B 1 339 ? 1.441 68.438 -32.594 1 25.22 339 LEU B O 1
ATOM 5661 N N . VAL B 1 340 ? 2.678 69.75 -34.094 1 23.14 340 VAL B N 1
ATOM 5662 C CA . VAL B 1 340 ? 1.361 70.062 -34.625 1 23.14 340 VAL B CA 1
ATOM 5663 C C . VAL B 1 340 ? 0.593 68.812 -34.938 1 23.14 340 VAL B C 1
ATOM 5665 O O . VAL B 1 340 ? -0.6 68.688 -34.625 1 23.14 340 VAL B O 1
ATOM 5668 N N . GLY B 1 341 ? 1.229 68 -35.844 1 22.92 341 GLY B N 1
ATOM 5669 C CA . GLY B 1 341 ? 0.335 67.562 -36.906 1 22.92 341 GLY B CA 1
ATOM 5670 C C . GLY B 1 341 ? -0.586 66.438 -36.5 1 22.92 341 GLY B C 1
ATOM 5671 O O . GLY B 1 341 ? -1.263 65.812 -37.344 1 22.92 341 GLY B O 1
ATOM 5672 N N . ALA B 1 342 ? -0.169 65.688 -35.5 1 23.03 342 ALA B N 1
ATOM 5673 C CA . ALA B 1 342 ? -0.852 64.438 -35.688 1 23.03 342 ALA B CA 1
ATOM 5674 C C . ALA B 1 342 ? -2.367 64.625 -35.625 1 23.03 342 ALA B C 1
ATOM 5676 O O . ALA B 1 342 ? -2.898 65.125 -34.656 1 23.03 342 ALA B O 1
ATOM 5677 N N . GLY B 1 343 ? -2.91 64.75 -36.875 1 21.41 343 GLY B N 1
ATOM 5678 C CA . GLY B 1 343 ? -4.309 64.875 -37.25 1 21.41 343 GLY B CA 1
ATOM 5679 C C . GLY B 1 343 ? -5.203 63.875 -36.5 1 21.41 343 GLY B C 1
ATOM 5680 O O . GLY B 1 343 ? -4.723 62.875 -35.969 1 21.41 343 GLY B O 1
ATOM 5681 N N . ALA B 1 344 ? -6.203 64.438 -35.938 1 25.58 344 ALA B N 1
ATOM 5682 C CA . ALA B 1 344 ? -7.441 63.969 -35.312 1 25.58 344 ALA B CA 1
ATOM 5683 C C . ALA B 1 344 ? -8.07 62.812 -36.062 1 25.58 344 ALA B C 1
ATOM 5685 O O . ALA B 1 344 ? -8.586 63 -37.188 1 25.58 344 ALA B O 1
ATOM 5686 N N . ILE B 1 345 ? -7.223 61.719 -36.375 1 21.55 345 ILE B N 1
ATOM 5687 C CA . ILE B 1 345 ? -8.023 60.75 -37.125 1 21.55 345 ILE B CA 1
ATOM 5688 C C . ILE B 1 345 ? -9.359 60.531 -36.438 1 21.55 345 ILE B C 1
ATOM 5690 O O . ILE B 1 345 ? -9.398 60.156 -35.25 1 21.55 345 ILE B O 1
ATOM 5694 N N . ARG B 1 346 ? -10.344 61.312 -36.812 1 23.8 346 ARG B N 1
ATOM 5695 C CA . ARG B 1 346 ? -11.766 61.281 -36.5 1 23.8 346 ARG B CA 1
ATOM 5696 C C . ARG B 1 346 ? -12.383 59.938 -36.75 1 23.8 346 ARG B C 1
ATOM 5698 O O . ARG B 1 346 ? -13.602 59.75 -36.656 1 23.8 346 ARG B O 1
ATOM 5705 N N . SER B 1 347 ? -11.547 58.812 -36.562 1 21.5 347 SER B N 1
ATOM 5706 C CA . SER B 1 347 ? -12.305 57.719 -37.156 1 21.5 347 SER B CA 1
ATOM 5707 C C . SER B 1 347 ? -13.758 57.75 -36.719 1 21.5 347 SER B C 1
ATOM 5709 O O . SER B 1 347 ? -14.07 58.219 -35.625 1 21.5 347 SER B O 1
ATOM 5711 N N . ARG B 1 348 ? -14.633 57.625 -37.781 1 24.45 348 ARG B N 1
ATOM 5712 C CA . ARG B 1 348 ? -16.047 57.5 -38.125 1 24.45 348 ARG B CA 1
ATOM 5713 C C . ARG B 1 348 ? -16.703 56.375 -37.344 1 24.45 348 ARG B C 1
ATOM 5715 O O . ARG B 1 348 ? -16.438 55.188 -37.625 1 24.45 348 ARG B O 1
ATOM 5722 N N . THR B 1 349 ? -16.359 56.219 -36.062 1 22.69 349 THR B N 1
ATOM 5723 C CA . THR B 1 349 ? -17.109 55.062 -35.562 1 22.69 349 THR B CA 1
ATOM 5724 C C . THR B 1 349 ? -18.594 55.219 -35.875 1 22.69 349 THR B C 1
ATOM 5726 O O . THR B 1 349 ? -19.188 56.25 -35.656 1 22.69 349 THR B O 1
ATOM 5729 N N . PRO B 1 350 ? -19.078 54.375 -36.969 1 25.03 350 PRO B N 1
ATOM 5730 C CA . PRO B 1 350 ? -20.469 54.312 -37.406 1 25.03 350 PRO B CA 1
ATOM 5731 C C . PRO B 1 350 ? -21.469 54.25 -36.25 1 25.03 350 PRO B C 1
ATOM 5733 O O . PRO B 1 350 ? -21.172 53.656 -35.219 1 25.03 350 PRO B O 1
ATOM 5736 N N . ILE B 1 351 ? -22.156 55.344 -36.031 1 24.73 351 ILE B N 1
ATOM 5737 C CA . ILE B 1 351 ? -23.281 55.531 -35.125 1 24.73 351 ILE B CA 1
ATOM 5738 C C . ILE B 1 351 ? -24.344 54.469 -35.406 1 24.73 351 ILE B C 1
ATOM 5740 O O . ILE B 1 351 ? -24.953 54.438 -36.469 1 24.73 351 ILE B O 1
ATOM 5744 N N . VAL B 1 352 ? -23.891 53.156 -35.375 1 23.95 352 VAL B N 1
ATOM 5745 C CA . VAL B 1 352 ? -25.016 52.25 -35.688 1 23.95 352 VAL B CA 1
ATOM 5746 C C . VAL B 1 352 ? -26.266 52.719 -34.938 1 23.95 352 VAL B C 1
ATOM 5748 O O . VAL B 1 352 ? -26.219 53 -33.75 1 23.95 352 VAL B O 1
ATOM 5751 N N . MET B 1 353 ? -27.141 53.312 -35.75 1 22.94 353 MET B N 1
ATOM 5752 C CA . MET B 1 353 ? -28.5 53.844 -35.594 1 22.94 353 MET B CA 1
ATOM 5753 C C . MET B 1 353 ? -29.375 52.844 -34.844 1 22.94 353 MET B C 1
ATOM 5755 O O . MET B 1 353 ? -29.75 51.812 -35.375 1 22.94 353 MET B O 1
ATOM 5759 N N . ILE B 1 354 ? -28.891 52.281 -33.719 1 23.61 354 ILE B N 1
ATOM 5760 C CA . ILE B 1 354 ? -29.938 51.375 -33.219 1 23.61 354 ILE B CA 1
ATOM 5761 C C . ILE B 1 354 ? -31.25 52.156 -33.125 1 23.61 354 ILE B C 1
ATOM 5763 O O . ILE B 1 354 ? -31.328 53.188 -32.5 1 23.61 354 ILE B O 1
ATOM 5767 N N . LYS B 1 355 ? -32.094 51.938 -34.219 1 24.61 355 LYS B N 1
ATOM 5768 C CA . LYS B 1 355 ? -33.5 52.25 -34.375 1 24.61 355 LYS B CA 1
ATOM 5769 C C . LYS B 1 355 ? -34.25 52.125 -33.062 1 24.61 355 LYS B C 1
ATOM 5771 O O . LYS B 1 355 ? -34.094 51.125 -32.375 1 24.61 355 LYS B O 1
ATOM 5776 N N . LYS B 1 356 ? -34.8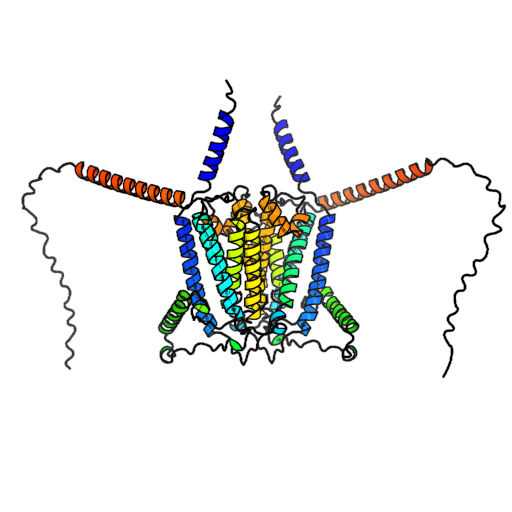75 53.25 -32.75 1 24.58 356 LYS B N 1
ATOM 5777 C CA . LYS B 1 356 ? -35.875 53.531 -31.75 1 24.58 356 LYS B CA 1
ATOM 5778 C C . LYS B 1 356 ? -37.062 52.625 -31.875 1 24.58 356 LYS B C 1
ATOM 5780 O O . LYS B 1 356 ? -37.875 52.75 -32.812 1 24.58 356 LYS B O 1
ATOM 5785 N N . LYS B 1 357 ? -36.938 51.375 -32.031 1 25.62 357 LYS B N 1
ATOM 5786 C CA . LYS B 1 357 ? -38.344 50.906 -32.031 1 25.62 357 LYS B CA 1
ATOM 5787 C C . LYS B 1 357 ? -39.188 51.75 -31.109 1 25.62 357 LYS B C 1
ATOM 5789 O O . LYS B 1 357 ? -38.781 52.094 -30.016 1 25.62 357 LYS B O 1
ATOM 5794 N N . ASP B 1 358 ? -40.438 52.406 -31.484 1 23.11 358 ASP B N 1
ATOM 5795 C CA . ASP B 1 358 ? -41.719 53 -31.156 1 23.11 358 ASP B CA 1
ATOM 5796 C C . ASP B 1 358 ? -42.281 52.438 -29.859 1 23.11 358 ASP B C 1
ATOM 5798 O O . ASP B 1 358 ? -42.844 53.156 -29.031 1 23.11 358 ASP B O 1
ATOM 5802 N N . LYS B 1 359 ? -42.75 51.406 -29.328 1 22.34 359 LYS B N 1
ATOM 5803 C CA . LYS B 1 359 ? -43.219 51.719 -27.969 1 22.34 359 LYS B CA 1
ATOM 5804 C C . LYS B 1 359 ? -42.062 52.062 -27.047 1 22.34 359 LYS B C 1
ATOM 5806 O O . LYS B 1 359 ? -41 51.438 -27.125 1 22.34 359 LYS B O 1
#

Organism: Acyrthosiphon pisum (NCBI:txid7029)